Protein AF-A0A2V3HZ07-F1 (afdb_monomer)

Sequence (423 aa):
MMTPPMEEEQSGTHTLAEWKAWYAEQRSDEVEFVTAAEPAPEDETELERLWLVCDGKAPEDTRTHGGIVWLSKQKKTPIPGLSVLVAEKQQPLLLVVPGTELAPPEPRPKKQTKPEQKPKAKPKPAQLKPPFEWRCRQCDQEMFSDTTPSHCGRSMRQLAPVSKEGSKQFSEFIEQNEWTFMSPEDSTLLKQPGVEKSEQALSMATEAGESLEKILREVVKEVPPRFELYNEQTDRVRVSDLKTDDKFVRVFNNIGGWRGTEMVPVTDLPSGNVEIGHVFDAFLSQSLDGSVNGDWRPGERVGFHAEDLGITIGGTPDLIFGDIPVETKTVTFLPHEGNKNQRRIFQFKWHANYLPQIAMYLEGTDHEWMLLMLVSRRSGLFTMLPITGVKMKTLRKRWRKLLKDDELAGQVATYREALDSEE

Secondary structure (DSSP, 8-state):
-PPPP------SEEEHHHHHHHHHHHT-SS-EEEE--SSPPPTT-EEEEEEEGGG-SPPTTPPEE-S--EEETTTTEEPTTEEEEE-TTSPPEEEE-TT--PPPPP-------SS-------PPPPBP-SSEEEE-TTT--EEEESS--EETTEEPEEEEEPPHHHHHHHHHHHHH---EE--TTTSGGGGSTTB---HHHHHHHHHHHHHHHHHHHHS-----SEEEPPP---SS-BGGGSSSHHHHHHHHHHHHHHTTSPPPPP-B---THHHHHHHHHHHHHHHHTT-SSSSEEEPPPEEEEETTTTEEEEE--SEEETTEEEEEEEESS-TTTS-HHHHHHHHHHIIIIIHHHHHHHHTTSS-SEEEEEEEETTT-EEEEEEEE-TTHHHHHHHHHHHTTSHHHHHHHHHHHHHHHTT-

Foldseek 3Di:
DDDDPDQPDDFDKDFQLVVLVSCCVRPNVPKDKAAQEVVDGDRRAIKGWEAEPVNPDDDPPHHHDPDAQAPDPVVRHGQYQWMWIDDPPTDIIIIGRPPDDRDHHDPPDPPPDPPDPPVVPPPQFQFDDPQWWWAAPPPRDIDTHNFFDDDPNGTTFTKDFQDPVLQVLLVVLLVQAQQDEDQPVNAPCCPPPQFDDPPVQSVVQVVVRVLVSVLSNPDDSHFPRIFTDDALQDLAAELQQLLDPVSVLVCLVPNVVSHPDGGRDDTGDDDDPVSNFRRVLSVSQVSQVPDDDPQKDAWDKFWDQDPLLRGIYIDTAGIGGNNAGEHEDEAQDRLVRDDPVSVVVVSCCVRRPVLSSQLRRVNRDPDQWHWYWYAHSHHSYIGITTGGNVCPVVSSVVSNVSCVPVVSVVSSVSSNVVVVVVD

Structure (mmCIF, N/CA/C/O backbone):
data_AF-A0A2V3HZ07-F1
#
_entry.id   AF-A0A2V3HZ07-F1
#
loop_
_atom_site.group_PDB
_atom_site.id
_atom_site.type_symbol
_atom_site.label_atom_id
_atom_site.label_alt_id
_atom_site.label_comp_id
_atom_site.label_asym_id
_atom_site.label_entity_id
_atom_site.label_seq_id
_atom_site.pdbx_PDB_ins_code
_atom_site.Cartn_x
_atom_site.Cartn_y
_atom_site.Cartn_z
_atom_site.occupancy
_atom_site.B_iso_or_equiv
_atom_site.auth_seq_id
_atom_site.auth_comp_id
_atom_site.auth_asym_id
_atom_site.auth_atom_id
_atom_site.pdbx_PDB_model_num
ATOM 1 N N . MET A 1 1 ? -24.509 15.809 -31.300 1.00 35.22 1 MET A N 1
ATOM 2 C CA . MET A 1 1 ? -23.126 16.235 -31.013 1.00 35.22 1 MET A CA 1
ATOM 3 C C . MET A 1 1 ? -22.978 17.631 -31.581 1.00 35.22 1 MET A C 1
ATOM 5 O O . MET A 1 1 ? -22.991 17.767 -32.794 1.00 35.22 1 MET A O 1
ATOM 9 N N . MET A 1 2 ? -22.971 18.646 -30.721 1.00 25.69 2 MET A N 1
ATOM 10 C CA . MET A 1 2 ? -22.591 20.004 -31.104 1.00 25.69 2 MET A CA 1
ATOM 11 C C . MET A 1 2 ? -21.149 20.181 -30.650 1.00 25.69 2 MET A C 1
ATOM 13 O O . MET A 1 2 ? -20.849 20.024 -29.468 1.00 25.69 2 MET A O 1
ATOM 17 N N . THR A 1 3 ? -20.261 20.391 -31.610 1.00 25.83 3 THR A N 1
ATOM 18 C CA . THR A 1 3 ? -18.889 20.838 -31.385 1.00 25.83 3 THR A CA 1
ATOM 19 C C . THR A 1 3 ? -18.958 22.150 -30.592 1.00 25.83 3 THR A C 1
ATOM 21 O O . THR A 1 3 ? -19.724 23.024 -31.003 1.00 25.83 3 THR A O 1
ATOM 24 N N . PRO A 1 4 ? -18.243 22.310 -29.462 1.00 30.95 4 PRO A N 1
ATOM 25 C CA . PRO A 1 4 ? -18.130 23.626 -28.850 1.00 30.95 4 PRO A CA 1
ATOM 26 C C . PRO A 1 4 ? -17.433 24.566 -29.846 1.00 30.95 4 PRO A C 1
ATOM 28 O O . PRO A 1 4 ? -16.599 24.087 -30.626 1.00 30.95 4 PRO A O 1
ATOM 31 N N . PRO A 1 5 ? -17.793 25.861 -29.875 1.00 30.67 5 PRO A N 1
ATOM 32 C CA . PRO A 1 5 ? -17.121 26.817 -30.737 1.00 30.67 5 PRO A CA 1
ATOM 33 C C . PRO A 1 5 ? -15.629 26.801 -30.400 1.00 30.67 5 PRO A C 1
ATOM 35 O O . PRO A 1 5 ? -15.228 26.776 -29.238 1.00 30.67 5 PRO A O 1
ATOM 38 N N . MET A 1 6 ? -14.824 26.697 -31.449 1.00 37.50 6 MET A N 1
ATOM 39 C CA . MET A 1 6 ? -13.375 26.788 -31.391 1.00 37.50 6 MET A CA 1
ATOM 40 C C . MET A 1 6 ? -13.060 28.226 -30.959 1.00 37.50 6 MET A C 1
ATOM 42 O O . MET A 1 6 ? -13.424 29.142 -31.692 1.00 37.50 6 MET A O 1
ATOM 46 N N . GLU A 1 7 ? -12.504 28.417 -29.756 1.00 54.19 7 GLU A N 1
ATOM 47 C CA . GLU A 1 7 ? -12.103 29.739 -29.253 1.00 54.19 7 GLU A CA 1
ATOM 48 C C . GLU A 1 7 ? -11.246 30.428 -30.330 1.00 54.19 7 GLU A C 1
ATOM 50 O O . GLU A 1 7 ? -10.222 29.879 -30.746 1.00 54.19 7 GLU A O 1
ATOM 55 N N . GLU A 1 8 ? -11.650 31.607 -30.810 1.00 54.47 8 GLU A N 1
ATOM 56 C CA . GLU A 1 8 ? -10.718 32.469 -31.538 1.00 54.47 8 GLU A CA 1
ATOM 57 C C . GLU A 1 8 ? -9.706 32.978 -30.506 1.00 54.47 8 GLU A C 1
ATOM 59 O O . GLU A 1 8 ? -9.995 33.849 -29.680 1.00 54.47 8 GLU A O 1
ATOM 64 N N . GLU A 1 9 ? -8.535 32.336 -30.480 1.00 62.81 9 GLU A N 1
ATOM 65 C CA . GLU A 1 9 ? -7.457 32.635 -29.543 1.00 62.81 9 GLU A CA 1
ATOM 66 C C . GLU A 1 9 ? -6.911 34.043 -29.810 1.00 62.81 9 GLU A C 1
ATOM 68 O O . GLU A 1 9 ? -6.022 34.247 -30.636 1.00 62.81 9 GLU A O 1
ATOM 73 N N . GLN A 1 10 ? -7.443 35.036 -29.095 1.00 67.00 10 GLN A N 1
ATOM 74 C CA . GLN A 1 10 ? -6.911 36.391 -29.146 1.00 67.00 10 GLN A CA 1
ATOM 75 C C . GLN A 1 10 ? -5.540 36.417 -28.451 1.00 67.00 10 GLN A C 1
ATOM 77 O O . GLN A 1 10 ? -5.413 36.147 -27.251 1.00 67.00 10 GLN A O 1
ATOM 82 N N . SER A 1 11 ? -4.504 36.719 -29.234 1.00 67.12 11 SER A N 1
ATOM 83 C CA . SER A 1 11 ? -3.123 36.936 -28.796 1.00 67.12 11 SER A CA 1
ATOM 84 C C . SER A 1 11 ? -2.718 38.404 -28.965 1.00 67.12 11 SER A C 1
ATOM 86 O O . SER A 1 11 ? -3.339 39.145 -29.730 1.00 67.12 11 SER A O 1
ATOM 88 N N . GLY A 1 12 ? -1.644 38.817 -28.292 1.00 72.38 12 GLY A N 1
ATOM 89 C CA . GLY A 1 12 ? -1.091 40.170 -28.387 1.00 72.38 12 GLY A CA 1
ATOM 90 C C . GLY A 1 12 ? -1.540 41.106 -27.264 1.00 72.38 12 GLY A C 1
ATOM 91 O O . GLY A 1 12 ? -2.087 40.669 -26.248 1.00 72.38 12 GLY A O 1
ATOM 92 N N . THR A 1 13 ? -1.258 42.392 -27.452 1.00 82.50 13 THR A N 1
ATOM 93 C CA . THR A 1 13 ? -1.584 43.468 -26.514 1.00 82.50 13 THR A CA 1
ATOM 94 C C . THR A 1 13 ? -2.893 44.125 -26.937 1.00 82.50 13 THR A C 1
ATOM 96 O O . THR A 1 13 ? -3.002 44.572 -28.075 1.00 82.50 13 THR A O 1
ATOM 99 N N . HIS A 1 14 ? -3.865 44.177 -26.027 1.00 88.50 14 HIS A N 1
ATOM 100 C CA . HIS A 1 14 ? -5.177 44.807 -26.235 1.00 88.50 14 HIS A CA 1
ATOM 101 C C . HIS A 1 14 ? -5.553 45.621 -24.999 1.00 88.50 14 HIS A C 1
ATOM 103 O O . HIS A 1 14 ? -5.017 45.385 -23.913 1.00 88.50 14 HIS A O 1
ATOM 109 N N . THR A 1 15 ? -6.469 46.571 -25.140 1.00 91.88 15 THR A N 1
ATOM 110 C CA . THR A 1 15 ? -6.961 47.366 -24.010 1.00 91.88 15 THR A CA 1
ATOM 111 C C . THR A 1 15 ? -7.741 46.497 -23.016 1.00 91.88 15 THR A C 1
ATOM 113 O O . THR A 1 15 ? -8.295 45.446 -23.357 1.00 91.88 15 THR A O 1
ATOM 116 N N . LEU A 1 16 ? -7.810 46.911 -21.749 1.00 89.50 16 LEU A N 1
ATOM 117 C CA . LEU A 1 16 ? -8.607 46.207 -20.743 1.00 89.50 16 LEU A CA 1
ATOM 118 C C . LEU A 1 16 ? -10.097 46.137 -21.133 1.00 89.50 16 LEU A C 1
ATOM 120 O O . LEU A 1 16 ? -10.747 45.127 -20.850 1.00 89.50 16 LEU A O 1
ATOM 124 N N . ALA A 1 17 ? -10.631 47.168 -21.794 1.00 88.88 17 ALA A N 1
ATOM 125 C CA . ALA A 1 17 ? -11.986 47.170 -22.339 1.00 88.88 17 ALA A CA 1
ATOM 126 C C . ALA A 1 17 ? -12.190 46.050 -23.368 1.00 88.88 17 ALA A C 1
ATOM 128 O O . ALA A 1 17 ? -13.153 45.287 -23.264 1.00 88.88 17 ALA A O 1
ATOM 129 N N . GLU A 1 18 ? -11.259 45.907 -24.312 1.00 88.31 18 GLU A N 1
ATOM 130 C CA . GLU A 1 18 ? -11.291 44.848 -25.326 1.00 88.31 18 GLU A CA 1
ATOM 131 C C . GLU A 1 18 ? -11.186 43.462 -24.687 1.00 88.31 18 GLU A C 1
ATOM 133 O O . GLU A 1 18 ? -11.946 42.563 -25.042 1.00 88.31 18 GLU A O 1
ATOM 138 N N . TRP A 1 19 ? -10.337 43.289 -23.671 1.00 90.94 19 TRP A N 1
ATOM 139 C CA . TRP A 1 19 ? -10.242 42.019 -22.949 1.00 90.94 19 TRP A CA 1
ATOM 140 C C . TRP A 1 19 ? -11.503 41.664 -22.164 1.00 90.94 19 TRP A C 1
ATOM 142 O O . TRP A 1 19 ? -11.885 40.493 -22.115 1.00 90.94 19 TRP A O 1
ATOM 152 N N . LYS A 1 20 ? -12.160 42.647 -21.539 1.00 89.31 20 LYS A N 1
ATOM 153 C CA . LYS A 1 20 ? -13.450 42.439 -20.865 1.00 89.31 20 LYS A CA 1
ATOM 154 C C . LYS A 1 20 ? -14.531 42.045 -21.869 1.00 89.31 20 LYS A C 1
ATOM 156 O O . LYS A 1 20 ? -15.279 41.112 -21.588 1.00 89.31 20 LYS A O 1
ATOM 161 N N . ALA A 1 21 ? -14.582 42.714 -23.023 1.00 86.25 21 ALA A N 1
ATOM 162 C CA . ALA A 1 21 ? -15.525 42.403 -24.094 1.00 86.25 21 ALA A CA 1
ATOM 163 C C . ALA A 1 21 ? -15.297 40.991 -24.654 1.00 86.25 21 ALA A C 1
ATOM 165 O O . ALA A 1 21 ? -16.239 40.204 -24.720 1.00 86.25 21 ALA A O 1
ATOM 166 N N . TRP A 1 22 ? -14.044 40.629 -24.945 1.00 88.12 22 TRP A N 1
ATOM 167 C CA . TRP A 1 22 ? -13.690 39.283 -25.396 1.00 88.12 22 TRP A CA 1
ATOM 168 C C . TRP A 1 22 ? -14.026 38.218 -24.345 1.00 88.12 22 TRP A C 1
ATOM 170 O O . TRP A 1 22 ? -14.600 37.182 -24.669 1.00 88.12 22 TRP A O 1
ATOM 180 N N . TYR A 1 23 ? -13.722 38.460 -23.064 1.00 86.44 23 TYR A N 1
ATOM 181 C CA . TYR A 1 23 ? -14.043 37.508 -21.994 1.00 86.44 23 TYR A CA 1
ATOM 182 C C . TYR A 1 23 ? -15.557 37.317 -21.836 1.00 86.44 23 TYR A C 1
ATOM 184 O O . TYR A 1 23 ? -16.008 36.193 -21.602 1.00 86.44 23 TYR A O 1
ATOM 192 N N . ALA A 1 24 ? -16.334 38.393 -21.977 1.00 83.94 24 ALA A N 1
ATOM 193 C CA . ALA A 1 24 ? -17.790 38.328 -21.970 1.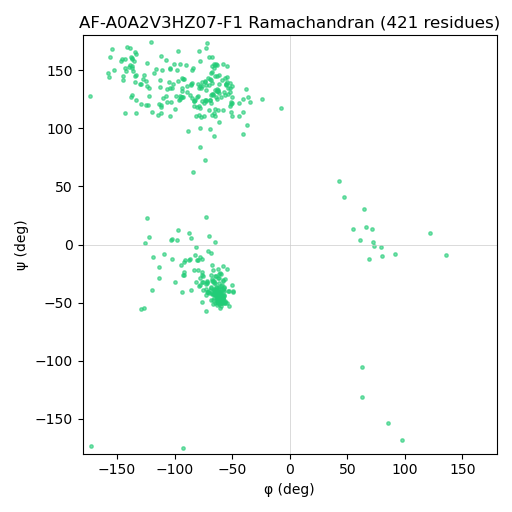00 83.94 24 ALA A CA 1
ATOM 194 C C . ALA A 1 24 ? -18.316 37.464 -23.124 1.00 83.94 24 ALA A C 1
ATOM 196 O O . ALA A 1 24 ? -19.029 36.493 -22.882 1.00 83.94 24 ALA A O 1
ATOM 197 N N . GLU A 1 25 ? -17.854 37.739 -24.348 1.00 81.62 25 GLU A N 1
ATOM 198 C CA . GLU A 1 25 ? -18.277 37.036 -25.562 1.00 81.62 25 GLU A CA 1
ATOM 199 C C . GLU A 1 25 ? -17.875 35.551 -25.577 1.00 81.62 25 GLU A C 1
ATOM 201 O O . GLU A 1 25 ? -18.664 34.697 -25.980 1.00 81.62 25 GLU A O 1
ATOM 206 N N . GLN A 1 26 ? -16.661 35.225 -25.120 1.00 79.94 26 GLN A N 1
ATOM 207 C CA . GLN A 1 26 ? -16.113 33.868 -25.224 1.00 79.94 26 GLN A CA 1
ATOM 208 C C . GLN A 1 26 ? -16.371 32.995 -23.991 1.00 79.94 26 GLN A C 1
ATOM 210 O O . GLN A 1 26 ? -16.371 31.768 -24.097 1.00 79.94 26 GLN A O 1
ATOM 215 N N . ARG A 1 27 ? -16.546 33.588 -22.800 1.00 81.25 27 ARG A N 1
ATOM 216 C CA . ARG A 1 27 ? -16.603 32.829 -21.537 1.00 81.25 27 ARG A CA 1
ATOM 217 C C . ARG A 1 27 ? -17.848 33.117 -20.714 1.00 81.25 27 ARG A C 1
ATOM 219 O O . ARG A 1 27 ? -18.511 32.165 -20.296 1.00 81.25 27 ARG A O 1
ATOM 226 N N . SER A 1 28 ? -18.119 34.380 -20.390 1.00 81.19 28 SER A N 1
ATOM 227 C CA . SER A 1 28 ? -19.237 34.752 -19.512 1.00 81.19 28 SER A CA 1
ATOM 228 C C . SER A 1 28 ? -19.439 36.261 -19.419 1.00 81.19 28 SER A C 1
ATOM 230 O O . SER A 1 28 ? -18.529 36.963 -18.978 1.00 81.19 28 SER A O 1
ATOM 232 N N . ASP A 1 29 ? -20.670 36.723 -19.653 1.00 78.38 29 ASP A N 1
ATOM 233 C CA . ASP A 1 29 ? -21.098 38.117 -19.448 1.00 78.38 29 ASP A CA 1
ATOM 234 C C . ASP A 1 29 ? -20.952 38.593 -17.984 1.00 78.38 29 ASP A C 1
ATOM 236 O O . ASP A 1 29 ? -20.796 39.783 -17.714 1.00 78.38 29 ASP A O 1
ATOM 240 N N . GLU A 1 30 ? -20.956 37.668 -17.016 1.00 82.00 30 GLU A N 1
ATOM 241 C CA . GLU A 1 30 ? -20.728 37.951 -15.590 1.00 82.00 30 GLU A CA 1
ATOM 242 C C . GLU A 1 30 ? -19.227 38.012 -15.243 1.00 82.00 30 GLU A C 1
ATOM 244 O O . GLU A 1 30 ? -18.709 37.192 -14.480 1.00 82.00 30 GLU A O 1
ATOM 249 N N . VAL A 1 31 ? -18.505 38.962 -15.843 1.00 84.12 31 VAL A N 1
ATOM 250 C CA . VAL A 1 31 ? -17.058 39.121 -15.644 1.00 84.12 31 VAL A CA 1
ATOM 251 C C . VAL A 1 31 ? -16.725 39.985 -14.423 1.00 84.12 31 VAL A C 1
ATOM 253 O O . VAL A 1 31 ? -17.183 41.116 -14.275 1.00 84.12 31 VAL A O 1
ATOM 256 N N . GLU A 1 32 ? -15.862 39.472 -13.550 1.00 90.19 32 GLU A N 1
ATOM 257 C CA . GLU A 1 32 ? -15.270 40.216 -12.439 1.00 90.19 32 GLU A CA 1
ATOM 258 C C . GLU A 1 32 ? -13.801 40.522 -12.750 1.00 90.19 32 GLU A C 1
ATOM 260 O O . GLU A 1 32 ? -12.996 39.616 -12.985 1.00 90.19 32 GLU A O 1
ATOM 265 N N . PHE A 1 33 ? -13.443 41.809 -12.734 1.00 89.75 33 PHE A N 1
ATOM 266 C CA . PHE A 1 33 ? -12.062 42.265 -12.878 1.00 89.75 33 PHE A CA 1
ATOM 267 C C . PHE A 1 33 ? -11.408 42.455 -11.515 1.00 89.75 33 PHE A C 1
ATOM 269 O O . PHE A 1 33 ? -11.918 43.173 -10.654 1.00 89.75 33 PHE A O 1
ATOM 276 N N . VAL A 1 34 ? -10.249 41.831 -11.336 1.00 90.88 34 VAL A N 1
ATOM 277 C CA . VAL A 1 34 ? -9.510 41.836 -10.082 1.00 90.88 34 VAL A CA 1
ATOM 278 C C . VAL A 1 34 ? -8.043 42.126 -10.367 1.00 90.88 34 VAL A C 1
ATOM 280 O O . VAL A 1 34 ? -7.407 41.395 -11.118 1.00 90.88 34 VAL A O 1
ATOM 283 N N . THR A 1 35 ? -7.470 43.157 -9.749 1.00 87.88 35 THR A N 1
ATOM 284 C CA . THR A 1 35 ? -6.076 43.545 -10.001 1.00 87.88 35 THR A CA 1
ATOM 285 C C . THR A 1 35 ? -5.322 43.876 -8.720 1.00 87.88 35 THR A C 1
ATOM 287 O O . THR A 1 35 ? -5.905 44.316 -7.730 1.00 87.88 35 THR A O 1
ATOM 290 N N . ALA A 1 36 ? -4.016 43.620 -8.746 1.00 83.12 36 ALA A N 1
ATOM 291 C CA . ALA A 1 36 ? -3.043 44.100 -7.770 1.00 83.12 36 ALA A CA 1
ATOM 292 C C . ALA A 1 36 ? -1.905 44.874 -8.468 1.00 83.12 36 ALA A C 1
ATOM 294 O O . ALA A 1 36 ? -0.790 44.951 -7.952 1.00 83.12 36 ALA A O 1
ATOM 295 N N . ALA A 1 37 ? -2.157 45.392 -9.674 1.00 79.19 37 ALA A N 1
ATOM 296 C CA . ALA A 1 37 ? -1.279 46.352 -10.331 1.00 79.19 37 ALA A CA 1
ATOM 297 C C . ALA A 1 37 ? -1.522 47.760 -9.762 1.00 79.19 37 ALA A C 1
ATOM 299 O O . ALA A 1 37 ? -2.666 48.147 -9.519 1.00 79.19 37 ALA A O 1
ATOM 300 N N . GLU A 1 38 ? -0.438 48.502 -9.529 1.00 78.19 38 GLU A N 1
ATOM 301 C CA . GLU A 1 38 ? -0.470 49.889 -9.065 1.00 78.19 38 GLU A CA 1
ATOM 302 C C . GLU A 1 38 ? 0.333 50.778 -10.037 1.00 78.19 38 GLU A C 1
ATOM 304 O O . GLU A 1 38 ? 1.532 50.542 -10.207 1.00 78.19 38 GLU A O 1
ATOM 309 N N . PRO A 1 39 ? -0.290 51.791 -10.673 1.00 81.12 39 PRO A N 1
ATOM 310 C CA . PRO A 1 39 ? -1.720 52.104 -10.611 1.00 81.12 39 PRO A CA 1
ATOM 311 C C . PRO A 1 39 ? -2.589 50.991 -11.223 1.00 81.12 39 PRO A C 1
ATOM 313 O O . PRO A 1 39 ? -2.129 50.216 -12.062 1.00 81.12 39 PRO A O 1
ATOM 316 N N . ALA A 1 40 ? -3.845 50.901 -10.775 1.00 86.44 40 ALA A N 1
ATOM 317 C CA . ALA A 1 40 ? -4.800 49.952 -11.338 1.00 86.44 40 ALA A CA 1
ATOM 318 C C . ALA A 1 40 ? -5.038 50.285 -12.825 1.00 86.44 40 ALA A C 1
ATOM 320 O O . ALA A 1 40 ? -5.272 51.456 -13.127 1.00 86.44 40 ALA A O 1
ATOM 321 N N . PRO A 1 41 ? -4.997 49.299 -13.741 1.00 88.44 41 PRO A N 1
ATOM 322 C CA . PRO A 1 41 ? -5.242 49.534 -15.156 1.00 88.44 41 PRO A CA 1
ATOM 323 C C . PRO A 1 41 ? -6.642 50.103 -15.377 1.00 88.44 41 PRO A C 1
ATOM 325 O O . PRO A 1 41 ? -7.635 49.530 -14.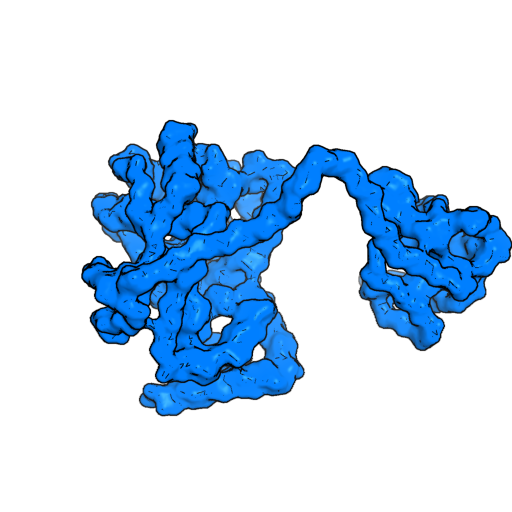922 1.00 88.44 41 PRO A O 1
ATOM 328 N N . GLU A 1 42 ? -6.706 51.225 -16.080 1.00 90.19 42 GLU A N 1
ATOM 329 C CA . GLU A 1 42 ? -7.949 51.773 -16.615 1.00 90.19 42 GLU A CA 1
ATOM 330 C C . GLU A 1 42 ? -8.349 51.017 -17.887 1.00 90.19 42 GLU A C 1
ATOM 332 O O . GLU A 1 42 ? -7.543 50.285 -18.462 1.00 90.19 42 GLU A O 1
ATOM 337 N N . ASP A 1 43 ? -9.587 51.195 -18.340 1.00 89.06 43 ASP A N 1
ATOM 338 C CA . ASP A 1 43 ? -10.145 50.452 -19.474 1.00 89.06 43 ASP A CA 1
ATOM 339 C C . ASP A 1 43 ? -9.339 50.619 -20.777 1.00 89.06 43 ASP A C 1
ATOM 341 O O . ASP A 1 43 ? -9.207 49.658 -21.528 1.00 89.06 43 ASP A O 1
ATOM 345 N N . GLU A 1 44 ? -8.699 51.772 -20.978 1.00 90.38 44 GLU A N 1
ATOM 346 C CA . GLU A 1 44 ? -7.821 52.062 -22.126 1.00 90.38 44 GLU A CA 1
ATOM 347 C C . GLU A 1 44 ? -6.392 51.505 -21.968 1.00 90.38 44 GLU A C 1
ATOM 349 O O . GLU A 1 44 ? -5.548 51.663 -22.848 1.00 90.38 44 GLU A O 1
ATOM 354 N N . THR A 1 45 ? -6.074 50.881 -20.829 1.00 89.88 45 THR A N 1
ATOM 355 C CA . THR A 1 45 ? -4.725 50.365 -20.565 1.00 89.88 45 THR A CA 1
ATOM 356 C C . THR A 1 45 ? -4.473 49.117 -21.391 1.00 89.88 45 THR A C 1
ATOM 358 O O . THR A 1 45 ? -5.191 48.126 -21.269 1.00 89.88 45 THR A O 1
ATOM 361 N N . GLU A 1 46 ? -3.403 49.150 -22.174 1.00 90.81 46 GLU A N 1
ATOM 362 C CA . GLU A 1 46 ? -2.906 48.015 -22.938 1.00 90.81 46 GLU A CA 1
ATOM 363 C C . GLU A 1 46 ? -2.325 46.919 -22.027 1.00 90.81 46 GLU A C 1
ATOM 365 O O . GLU A 1 46 ? -1.426 47.152 -21.212 1.00 90.81 46 GLU A O 1
ATOM 370 N N . LEU A 1 47 ? -2.845 45.701 -22.175 1.00 90.44 47 LEU A N 1
ATOM 371 C CA . LEU A 1 47 ? -2.478 44.517 -21.407 1.00 90.44 47 LEU A CA 1
ATOM 372 C C . LEU A 1 47 ? -2.172 43.346 -22.347 1.00 90.44 47 LEU A C 1
ATOM 374 O O . LEU A 1 47 ? -2.901 43.093 -23.308 1.00 90.44 47 LEU A O 1
ATOM 378 N N . GLU A 1 48 ? -1.120 42.593 -22.035 1.00 89.62 48 GLU A N 1
ATOM 379 C CA . GLU A 1 48 ? -0.822 41.307 -22.667 1.00 89.62 48 GLU A CA 1
ATOM 380 C C . GLU A 1 48 ? -1.449 40.159 -21.864 1.00 89.62 48 GLU A C 1
ATOM 382 O O . GLU A 1 48 ? -1.464 40.164 -20.625 1.00 89.62 48 GLU A O 1
ATOM 387 N N . ARG A 1 49 ? -1.951 39.143 -22.572 1.00 89.31 49 ARG A N 1
ATOM 388 C CA . ARG A 1 49 ? -2.420 37.897 -21.958 1.00 89.31 49 ARG A CA 1
ATOM 389 C C . ARG A 1 49 ? -1.239 37.011 -21.571 1.00 89.31 49 ARG A C 1
ATOM 391 O O . ARG A 1 49 ? -0.358 36.743 -22.384 1.00 89.31 49 ARG A O 1
ATOM 398 N N . LEU A 1 50 ? -1.285 36.460 -20.359 1.00 86.31 50 LEU A N 1
ATOM 399 C CA . LEU A 1 50 ? -0.382 35.397 -19.925 1.00 86.31 50 LEU A CA 1
ATOM 400 C C . LEU A 1 50 ? -1.003 34.024 -20.175 1.00 86.31 50 LEU 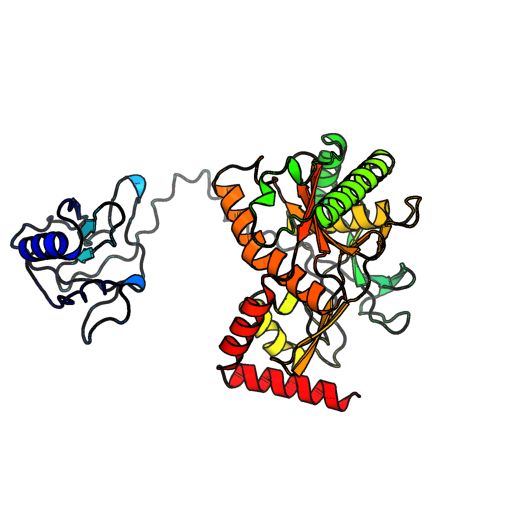A C 1
ATOM 402 O O . LEU A 1 50 ? -2.109 33.744 -19.708 1.00 86.31 50 LEU A O 1
ATOM 406 N N . TRP A 1 51 ? -0.270 33.151 -20.866 1.00 79.44 51 TRP A N 1
ATOM 407 C CA . TRP A 1 51 ? -0.724 31.793 -21.155 1.00 79.44 51 TRP A CA 1
ATOM 408 C C . TRP A 1 51 ? -0.513 30.875 -19.953 1.00 79.44 51 TRP A C 1
ATOM 410 O O . TRP A 1 51 ? 0.597 30.769 -19.415 1.00 79.44 51 TRP A O 1
ATOM 420 N N . LEU A 1 52 ? -1.570 30.190 -19.524 1.00 71.25 52 LEU A N 1
ATOM 421 C CA . LEU A 1 52 ? -1.478 29.185 -18.471 1.00 71.25 52 LEU A CA 1
ATOM 422 C C . LEU A 1 52 ? -1.200 27.798 -19.052 1.00 71.25 52 LEU A C 1
ATOM 424 O O . LEU A 1 52 ? -1.613 27.464 -20.154 1.00 71.25 52 LEU A O 1
ATOM 428 N N . VAL A 1 53 ? -0.591 26.922 -18.249 1.00 64.88 53 VAL A N 1
ATOM 429 C CA . VAL A 1 53 ? -0.412 25.500 -18.613 1.00 64.88 53 VAL A CA 1
ATOM 430 C C . VAL A 1 53 ? -1.761 24.798 -18.859 1.00 64.88 53 VAL A C 1
ATOM 432 O O . VAL A 1 53 ? -1.824 23.808 -19.585 1.00 64.88 53 VAL A O 1
ATOM 435 N N . CYS A 1 54 ? -2.850 25.297 -18.262 1.00 61.28 54 CYS A N 1
ATOM 436 C CA . CYS A 1 54 ? -4.202 24.788 -18.500 1.00 61.28 54 CYS A CA 1
ATOM 437 C C . CYS A 1 54 ? -4.859 25.301 -19.789 1.00 61.28 54 CYS A C 1
ATOM 439 O O . CYS A 1 54 ? -5.847 24.698 -20.200 1.00 61.28 54 CYS A O 1
ATOM 441 N N . ASP A 1 55 ? -4.301 26.335 -20.424 1.00 63.81 55 ASP A N 1
ATOM 442 C CA . ASP A 1 55 ? -4.818 26.945 -21.657 1.00 63.81 55 ASP A CA 1
ATOM 443 C C . ASP A 1 55 ? -4.310 26.210 -22.917 1.00 63.81 55 ASP A C 1
ATOM 445 O O . ASP A 1 55 ? -4.529 26.652 -24.037 1.00 63.81 55 ASP A O 1
ATOM 449 N N . GLY A 1 56 ? -3.597 25.087 -22.768 1.00 65.62 56 GLY A N 1
ATOM 450 C CA . GLY A 1 56 ? -3.057 24.320 -23.894 1.00 65.62 56 GLY A CA 1
ATOM 451 C C . GLY A 1 56 ? -1.696 24.823 -24.385 1.00 65.62 56 GLY A C 1
ATOM 452 O O . GLY A 1 56 ? -0.896 25.350 -23.611 1.00 65.62 56 GLY A O 1
ATOM 453 N N . LYS A 1 57 ? -1.384 24.580 -25.665 1.00 71.75 57 LYS A N 1
ATOM 454 C CA . LYS A 1 57 ? -0.102 24.978 -26.265 1.00 71.75 57 LYS A CA 1
ATOM 455 C C . LYS A 1 57 ? -0.150 26.476 -26.576 1.00 71.75 57 LYS A C 1
ATOM 457 O O . LYS A 1 57 ? -0.957 26.888 -27.393 1.00 71.75 57 LYS A O 1
ATOM 462 N N . ALA A 1 58 ? 0.727 27.247 -25.943 1.00 70.62 58 ALA A N 1
ATOM 463 C CA . ALA A 1 58 ? 0.823 28.687 -26.152 1.00 70.62 58 ALA A CA 1
ATOM 464 C C . ALA A 1 58 ? 1.178 29.027 -27.621 1.00 70.62 58 ALA A C 1
ATOM 466 O O . ALA A 1 58 ? 2.041 28.341 -28.189 1.00 70.62 58 ALA A O 1
ATOM 467 N N . PRO A 1 59 ? 0.552 30.054 -28.233 1.00 74.56 59 PRO A N 1
ATOM 468 C CA . PRO A 1 59 ? 0.968 30.587 -29.531 1.00 74.56 59 PRO A CA 1
ATOM 469 C C . PRO A 1 59 ? 2.427 31.075 -29.519 1.00 74.56 59 PRO A C 1
ATOM 471 O O . PRO A 1 59 ? 2.958 31.425 -28.459 1.00 74.56 59 PRO A O 1
ATOM 474 N N . GLU A 1 60 ? 3.079 31.100 -30.687 1.00 60.59 60 GLU A N 1
ATOM 475 C CA . GLU A 1 60 ? 4.448 31.626 -30.822 1.00 60.59 60 GLU A CA 1
ATOM 476 C C . GLU A 1 60 ? 4.517 33.074 -30.295 1.00 60.59 60 GLU A C 1
ATOM 478 O O . GLU A 1 60 ? 3.585 33.854 -30.478 1.00 60.59 60 GLU A O 1
ATOM 483 N N . ASP A 1 61 ? 5.587 33.396 -29.563 1.00 64.94 61 ASP A N 1
ATOM 484 C CA . ASP A 1 61 ? 5.846 34.703 -28.934 1.00 64.94 61 ASP A CA 1
ATOM 485 C C . ASP A 1 61 ? 4.901 35.142 -27.792 1.00 64.94 61 ASP A C 1
ATOM 487 O O . ASP A 1 61 ? 4.936 36.297 -27.363 1.00 64.94 61 ASP A O 1
ATOM 491 N N . THR A 1 62 ? 4.109 34.229 -27.212 1.00 69.19 62 THR A N 1
ATOM 492 C CA . THR A 1 62 ? 3.286 34.529 -26.021 1.00 69.19 62 THR A CA 1
ATOM 493 C C . THR A 1 62 ? 3.976 34.194 -24.696 1.00 69.19 62 THR A C 1
ATOM 495 O O . THR A 1 62 ? 4.675 33.188 -24.539 1.00 69.19 62 THR A O 1
ATOM 498 N N . ARG A 1 63 ? 3.763 35.045 -23.687 1.00 76.38 63 ARG A N 1
ATOM 499 C CA . ARG A 1 63 ? 4.378 34.899 -22.364 1.00 76.38 63 ARG A CA 1
ATOM 500 C C . ARG A 1 63 ? 3.596 33.907 -21.499 1.00 76.38 63 ARG A C 1
ATOM 502 O O . ARG A 1 63 ? 2.409 34.087 -21.244 1.00 76.38 63 ARG A O 1
ATOM 509 N N . THR A 1 64 ? 4.265 32.870 -20.997 1.00 75.00 64 THR A N 1
ATOM 510 C CA . THR A 1 64 ? 3.639 31.843 -20.142 1.00 75.00 64 THR A CA 1
ATOM 511 C C . THR A 1 64 ? 3.779 32.155 -18.649 1.00 75.00 64 THR A C 1
ATOM 513 O O . THR A 1 64 ? 4.853 32.571 -18.213 1.00 75.00 64 THR A O 1
ATOM 516 N N . HIS A 1 65 ? 2.759 31.851 -17.838 1.00 75.31 65 HIS A N 1
ATOM 517 C CA . HIS A 1 65 ? 2.820 31.944 -16.370 1.00 75.31 65 HIS A CA 1
ATOM 518 C C . HIS A 1 65 ? 2.578 30.589 -15.692 1.00 75.31 65 HIS A C 1
ATOM 520 O O . HIS A 1 65 ? 1.482 30.035 -15.738 1.00 75.31 65 HIS A O 1
ATOM 526 N N . GLY A 1 66 ? 3.604 30.061 -15.016 1.00 62.44 66 GLY A N 1
ATOM 527 C CA . GLY A 1 66 ? 3.536 28.810 -14.239 1.00 62.44 66 GLY A CA 1
ATOM 528 C C . GLY A 1 66 ? 3.439 29.005 -12.718 1.00 62.44 66 GLY A C 1
ATOM 529 O O . GLY A 1 66 ? 3.508 28.032 -11.967 1.00 62.44 66 GLY A O 1
ATOM 530 N N . GLY A 1 67 ? 3.346 30.255 -12.252 1.00 65.81 67 GLY A N 1
ATOM 531 C CA . GLY A 1 67 ? 3.443 30.626 -10.839 1.00 65.81 67 GLY A CA 1
ATOM 532 C C . GLY A 1 67 ? 2.110 30.696 -10.086 1.00 65.81 67 GLY A C 1
ATOM 533 O O . GLY A 1 67 ? 1.031 30.394 -10.594 1.00 65.81 67 GLY A O 1
ATOM 534 N N . ILE A 1 68 ? 2.177 31.126 -8.824 1.00 72.06 68 ILE A N 1
ATOM 535 C CA . ILE A 1 68 ? 0.986 31.398 -8.008 1.00 72.06 68 ILE A CA 1
ATOM 536 C C . ILE A 1 68 ? 0.267 32.629 -8.579 1.00 72.06 68 ILE A C 1
ATOM 538 O O . ILE A 1 68 ? 0.882 33.672 -8.749 1.00 72.06 68 ILE A O 1
ATOM 542 N N . VAL A 1 69 ? -1.038 32.520 -8.837 1.00 78.12 69 VAL A N 1
ATOM 543 C CA . VAL A 1 69 ? -1.883 33.644 -9.296 1.00 78.12 69 VAL A CA 1
ATOM 544 C C . VAL A 1 69 ? -2.419 34.466 -8.124 1.00 78.12 69 VAL A C 1
ATOM 546 O O . VAL A 1 69 ? -2.470 35.686 -8.193 1.00 78.12 69 VAL A O 1
ATOM 549 N N . TRP A 1 70 ? -2.799 33.800 -7.029 1.00 81.38 70 TRP A N 1
ATOM 550 C CA . TRP A 1 70 ? -3.506 34.413 -5.902 1.00 81.38 70 TRP A CA 1
ATOM 551 C C . TRP A 1 70 ? -2.643 34.431 -4.639 1.00 81.38 70 TRP A C 1
ATOM 553 O O . TRP A 1 70 ? -2.319 33.365 -4.106 1.00 81.38 70 TRP A O 1
ATOM 563 N N . LEU A 1 71 ? -2.371 35.615 -4.084 1.00 73.31 71 LEU A N 1
ATOM 564 C CA . LEU A 1 71 ? -1.860 35.758 -2.714 1.00 73.31 71 LEU A CA 1
ATOM 565 C C . LEU A 1 71 ? -2.885 35.246 -1.691 1.00 73.31 71 LEU A C 1
ATOM 567 O O . LEU A 1 71 ? -2.530 34.602 -0.700 1.00 73.31 71 LEU A O 1
ATOM 571 N N . SER A 1 72 ? -4.173 35.474 -1.963 1.00 72.12 72 SER A N 1
ATOM 572 C CA . SER A 1 72 ? -5.290 34.946 -1.181 1.00 72.12 72 SER A CA 1
ATOM 573 C C . SER A 1 72 ? -6.457 34.565 -2.086 1.00 72.12 72 SER A C 1
ATOM 575 O O . SER A 1 72 ? -7.124 35.430 -2.647 1.00 72.12 72 SER A O 1
ATOM 577 N N . LYS A 1 73 ? -6.761 33.262 -2.180 1.00 68.81 73 LYS A N 1
ATOM 578 C CA . LYS A 1 73 ? -7.926 32.767 -2.940 1.00 68.81 73 LYS A CA 1
ATOM 579 C C . LYS A 1 73 ? -9.264 33.173 -2.314 1.00 68.81 73 LYS A C 1
ATOM 581 O O . LYS A 1 73 ? -10.233 33.353 -3.033 1.00 68.81 73 LYS A O 1
ATOM 586 N N . GLN A 1 74 ? -9.320 33.311 -0.986 1.00 72.38 74 GLN A N 1
ATOM 587 C CA . GLN A 1 74 ? -10.548 33.696 -0.276 1.00 72.38 74 GLN A CA 1
ATOM 588 C C . GLN A 1 74 ? -10.901 35.170 -0.482 1.00 72.38 74 GLN A C 1
ATOM 590 O O . GLN A 1 74 ? -12.075 35.507 -0.527 1.00 72.38 74 GLN A O 1
ATOM 595 N N . LYS A 1 75 ? -9.887 36.035 -0.602 1.00 72.44 75 LYS A N 1
ATOM 596 C CA . LYS A 1 75 ? -10.069 37.478 -0.809 1.00 72.44 75 LYS A CA 1
ATOM 597 C C . LYS A 1 75 ? -9.950 37.895 -2.278 1.00 72.44 75 LYS A C 1
ATOM 599 O O . LYS A 1 75 ? -9.948 39.087 -2.539 1.00 72.44 75 LYS A O 1
ATOM 604 N N . LYS A 1 76 ? -9.786 36.926 -3.194 1.00 79.56 76 LYS A N 1
ATOM 605 C CA . LYS A 1 76 ? -9.460 37.147 -4.611 1.00 79.56 76 LYS A CA 1
ATOM 606 C C . LYS A 1 76 ? -8.379 38.224 -4.766 1.00 79.56 76 LYS A C 1
ATOM 608 O O . LYS A 1 76 ? -8.579 39.224 -5.419 1.00 79.56 76 LYS A O 1
ATOM 613 N N . THR A 1 77 ? -7.235 38.063 -4.108 1.00 81.94 77 THR A N 1
ATOM 614 C CA . THR A 1 77 ? -6.131 39.032 -4.234 1.00 81.94 77 THR A CA 1
ATOM 615 C C . THR A 1 77 ? -5.050 38.433 -5.129 1.00 81.94 77 THR A C 1
ATOM 617 O O . THR A 1 77 ? -4.442 37.439 -4.700 1.00 81.94 77 THR A O 1
ATOM 620 N N . PRO A 1 78 ? -4.840 38.946 -6.356 1.00 84.62 78 PRO A N 1
ATOM 621 C CA . PRO A 1 78 ? -3.791 38.456 -7.240 1.00 84.62 78 PRO A CA 1
ATOM 622 C C . PRO A 1 78 ? -2.400 38.893 -6.750 1.00 84.62 78 PRO A C 1
ATOM 624 O O . PRO A 1 78 ? -2.282 39.660 -5.792 1.00 84.62 78 PRO A O 1
ATOM 627 N N . ILE A 1 79 ? -1.339 38.337 -7.338 1.00 82.56 79 ILE A N 1
ATOM 628 C CA . ILE A 1 79 ? 0.036 38.795 -7.075 1.00 82.56 79 ILE A CA 1
ATOM 629 C C . ILE A 1 79 ? 0.256 40.217 -7.625 1.00 82.56 79 ILE A C 1
ATOM 631 O O . ILE A 1 79 ? -0.424 40.590 -8.582 1.00 82.56 79 ILE A O 1
ATOM 635 N N . PRO A 1 80 ? 1.187 41.009 -7.056 1.00 82.50 80 PRO A N 1
ATOM 636 C CA . PRO A 1 80 ? 1.429 42.375 -7.509 1.00 82.50 80 PRO A CA 1
ATOM 637 C C . PRO A 1 80 ? 1.746 42.438 -9.004 1.00 82.50 80 PRO A C 1
ATOM 639 O O . PRO A 1 80 ? 2.469 41.588 -9.528 1.00 82.50 80 PRO A O 1
ATOM 642 N N . GLY A 1 81 ? 1.181 43.432 -9.686 1.00 82.12 81 GLY A N 1
ATOM 643 C CA . GLY A 1 81 ? 1.322 43.609 -11.134 1.00 82.12 81 GLY A CA 1
ATOM 644 C C . GLY A 1 81 ? 0.404 42.725 -11.987 1.00 82.12 81 GLY A C 1
ATOM 645 O O . GLY A 1 81 ? 0.291 42.970 -13.184 1.00 82.12 81 GLY A O 1
ATOM 646 N N . LEU A 1 82 ? -0.287 41.737 -11.405 1.00 88.44 82 LEU A N 1
ATOM 647 C CA . LEU A 1 82 ? -1.203 40.865 -12.140 1.00 88.44 82 LEU A CA 1
ATOM 648 C C . LEU A 1 82 ? -2.644 41.380 -12.085 1.00 88.44 82 LEU A C 1
ATOM 650 O O . LEU A 1 82 ? -3.178 41.695 -11.017 1.00 88.44 82 LEU A O 1
ATOM 654 N N . SER A 1 83 ? -3.288 41.374 -13.247 1.00 91.50 83 SER A N 1
ATOM 655 C CA . SER A 1 83 ? -4.716 41.619 -13.417 1.00 91.50 83 SER A CA 1
ATOM 656 C C . SER A 1 83 ? -5.411 40.340 -13.885 1.00 91.50 83 SER A C 1
ATOM 658 O O . SER A 1 83 ? -4.847 39.557 -14.645 1.00 91.50 83 SER A O 1
ATOM 660 N N . VAL A 1 84 ? -6.618 40.075 -13.393 1.00 91.81 84 VAL A N 1
ATOM 661 C CA . VAL A 1 84 ? -7.326 38.812 -13.619 1.00 91.81 84 VAL A CA 1
ATOM 662 C C . VAL A 1 84 ? -8.797 39.075 -13.917 1.00 91.81 84 VAL A C 1
ATOM 664 O O . VAL A 1 84 ? -9.481 39.708 -13.115 1.00 91.81 84 VAL A O 1
ATOM 667 N N . LEU A 1 85 ? -9.290 38.535 -15.032 1.00 89.88 85 LEU A N 1
ATOM 668 C CA . LEU A 1 85 ? -10.725 38.421 -15.306 1.00 89.88 85 LEU A CA 1
ATOM 669 C C . LEU A 1 85 ? -11.207 37.038 -14.864 1.00 89.88 85 LEU A C 1
ATOM 671 O O . LEU A 1 85 ? -10.620 36.019 -15.244 1.00 89.88 85 LEU A O 1
ATOM 675 N N . VAL A 1 86 ? -12.247 36.995 -14.034 1.00 89.56 86 VAL A N 1
ATOM 676 C CA . VAL A 1 86 ? -12.823 35.751 -13.508 1.00 89.56 86 VAL A CA 1
ATOM 677 C C . VAL A 1 86 ? -14.342 35.751 -13.611 1.00 89.56 86 VAL A C 1
ATOM 679 O O . VAL A 1 86 ? -14.980 36.774 -13.402 1.00 89.56 86 VAL A O 1
ATOM 682 N N . ALA A 1 87 ? -14.918 34.577 -13.851 1.00 86.56 87 ALA A N 1
ATOM 683 C CA . ALA A 1 87 ? -16.347 34.311 -13.716 1.00 86.56 87 ALA A CA 1
ATOM 684 C C . ALA A 1 87 ? -16.564 32.945 -13.046 1.00 86.56 87 ALA A C 1
ATOM 686 O O . ALA A 1 87 ? -15.650 32.111 -12.978 1.00 86.56 87 ALA A O 1
ATOM 687 N N . GLU A 1 88 ? -17.758 32.698 -12.499 1.00 79.25 88 GLU A N 1
ATOM 688 C CA . GLU A 1 88 ? -18.041 31.435 -11.814 1.00 79.25 88 GLU A CA 1
ATOM 689 C C . GLU A 1 88 ? -17.909 30.247 -12.783 1.00 79.25 88 GLU A C 1
ATOM 691 O O . GLU A 1 88 ? -18.473 30.246 -13.871 1.00 79.25 88 GLU A O 1
ATOM 696 N N . LYS A 1 89 ? -17.157 29.211 -12.383 1.00 77.75 89 LYS A N 1
ATOM 697 C CA . LYS A 1 89 ? -16.903 27.980 -13.166 1.00 77.75 89 LYS A CA 1
ATOM 698 C C . LYS A 1 89 ? -16.182 28.182 -14.511 1.00 77.75 89 LYS A C 1
ATOM 700 O O . LYS A 1 89 ? -15.945 27.182 -15.184 1.00 77.75 89 LYS A O 1
ATOM 705 N N . GLN A 1 90 ? -15.761 29.400 -14.852 1.00 81.56 90 GLN A N 1
ATOM 706 C CA . GLN A 1 90 ? -14.947 29.683 -16.034 1.00 81.56 90 GLN A CA 1
ATOM 707 C C . GLN A 1 90 ? -13.456 29.739 -15.703 1.00 81.56 90 GLN A C 1
ATOM 709 O O . GLN A 1 90 ? -13.050 29.991 -14.563 1.00 81.56 90 GLN A O 1
ATOM 714 N N . GLN A 1 91 ? -12.617 29.487 -16.709 1.00 79.25 91 GLN A N 1
ATOM 715 C CA . GLN A 1 91 ? -11.177 29.654 -16.547 1.00 79.25 91 GLN A CA 1
ATOM 716 C C . GLN A 1 91 ? -10.826 31.150 -16.428 1.00 79.25 91 GLN A C 1
ATOM 718 O O . GLN A 1 91 ? -11.386 31.978 -17.158 1.00 79.25 91 GLN A O 1
ATOM 723 N N . PRO A 1 92 ? -9.918 31.529 -15.511 1.00 86.38 92 PRO A N 1
ATOM 724 C CA . PRO A 1 92 ? -9.488 32.915 -15.377 1.00 86.38 92 PRO A CA 1
ATOM 725 C C . PRO A 1 92 ? -8.680 33.354 -16.607 1.00 86.38 92 PRO A C 1
ATOM 727 O O . PRO A 1 92 ? -7.980 32.540 -17.206 1.00 86.38 92 PRO A O 1
ATOM 730 N N . LEU A 1 93 ? -8.753 34.634 -16.972 1.00 87.94 93 LEU A N 1
ATOM 731 C CA . LEU A 1 93 ? -7.837 35.244 -17.939 1.00 87.94 93 LEU A CA 1
ATOM 732 C C . LEU A 1 93 ? -6.816 36.083 -17.179 1.00 87.94 93 LEU A C 1
ATOM 734 O O . LEU A 1 93 ? -7.194 36.959 -16.401 1.00 87.94 93 LEU A O 1
ATOM 738 N N . LEU A 1 94 ? -5.535 35.777 -17.366 1.00 90.81 94 LEU A N 1
ATOM 739 C CA . LEU A 1 94 ? -4.438 36.491 -16.723 1.00 90.81 94 LEU A CA 1
ATOM 740 C C . LEU A 1 94 ? -3.912 37.571 -17.658 1.00 90.81 94 LEU A C 1
ATOM 742 O O . LEU A 1 94 ? -3.524 37.266 -18.782 1.00 90.81 94 LEU A O 1
ATOM 746 N N . LEU A 1 95 ? -3.872 38.803 -17.171 1.00 91.19 95 LEU A N 1
ATOM 747 C CA . LEU A 1 95 ? -3.470 39.983 -17.920 1.00 91.19 95 LEU A CA 1
ATOM 748 C C . LEU A 1 95 ? -2.375 40.731 -17.162 1.00 91.19 95 LEU A C 1
ATOM 750 O O . LEU A 1 95 ? -2.411 40.842 -15.932 1.00 91.19 95 LEU A O 1
ATOM 754 N N . VAL A 1 96 ? -1.408 41.271 -17.891 1.00 90.94 96 VAL A N 1
ATOM 755 C CA . VAL A 1 96 ? -0.320 42.065 -17.320 1.00 90.94 96 VAL A CA 1
ATOM 756 C C . VAL A 1 96 ? 0.019 43.228 -18.251 1.00 90.94 96 VAL A C 1
ATOM 758 O O . VAL A 1 96 ? -0.144 43.114 -19.459 1.00 90.94 96 VAL A O 1
ATOM 761 N N . VAL A 1 97 ? 0.476 44.359 -17.710 1.00 88.44 97 VAL A N 1
ATOM 762 C CA . VAL A 1 97 ? 1.008 45.445 -18.549 1.00 88.44 97 VAL A CA 1
ATOM 763 C C . VAL A 1 97 ? 2.305 44.949 -19.210 1.00 88.44 97 VAL A C 1
ATOM 765 O O . VAL A 1 97 ? 3.170 44.432 -18.485 1.00 88.44 97 VAL A O 1
ATOM 768 N N . PRO A 1 98 ? 2.472 45.080 -20.541 1.00 86.06 98 PRO A N 1
ATOM 769 C CA . PRO A 1 98 ? 3.667 44.616 -21.240 1.00 86.06 98 PRO A CA 1
ATOM 770 C C . PRO A 1 98 ? 4.962 45.103 -20.580 1.00 86.06 98 PRO A C 1
ATOM 772 O O . PRO A 1 98 ? 5.077 46.254 -20.161 1.00 86.06 98 PRO A O 1
ATOM 775 N N . GLY A 1 99 ? 5.943 44.209 -20.449 1.00 75.69 99 GLY A N 1
ATOM 776 C CA . GLY A 1 99 ? 7.227 44.517 -19.805 1.00 75.69 99 GLY A CA 1
ATOM 777 C C . GLY A 1 99 ? 7.212 44.519 -18.271 1.00 75.69 99 GLY A C 1
ATOM 778 O O . GLY A 1 99 ? 8.269 44.663 -17.661 1.00 75.69 99 GLY A O 1
ATOM 779 N N . THR A 1 100 ? 6.064 44.293 -17.621 1.00 79.69 100 THR A N 1
ATOM 780 C CA . THR A 1 100 ? 6.019 44.123 -16.160 1.00 79.69 100 THR A CA 1
ATOM 781 C C . THR A 1 100 ? 6.695 42.815 -15.763 1.00 79.69 100 THR A C 1
ATOM 783 O O . THR A 1 100 ? 6.278 41.721 -16.167 1.00 79.69 100 THR A O 1
ATOM 786 N N . GLU A 1 101 ? 7.720 42.894 -14.921 1.00 71.94 101 GLU A N 1
ATOM 787 C CA . GLU A 1 101 ? 8.234 41.733 -14.202 1.00 71.94 101 GLU A CA 1
ATOM 788 C C . GLU A 1 101 ? 7.296 41.415 -13.036 1.00 71.94 101 GLU A C 1
ATOM 790 O O . GLU A 1 101 ? 7.200 42.166 -12.066 1.00 71.94 101 GLU A O 1
ATOM 795 N N . LEU A 1 102 ? 6.570 40.299 -13.134 1.00 69.25 102 LEU A N 1
ATOM 796 C CA . LEU A 1 102 ? 5.764 39.818 -12.019 1.00 69.25 102 LEU A CA 1
ATOM 797 C C . LEU A 1 102 ? 6.706 39.437 -10.879 1.00 69.25 102 LEU A C 1
ATOM 799 O O . LEU A 1 102 ? 7.525 38.525 -11.028 1.00 69.25 102 LEU A O 1
ATOM 803 N N . ALA A 1 103 ? 6.587 40.137 -9.751 1.00 56.50 103 ALA A N 1
ATOM 804 C CA . ALA A 1 103 ? 7.419 39.873 -8.591 1.00 56.50 103 ALA A CA 1
ATOM 805 C C . ALA A 1 103 ? 7.313 38.381 -8.213 1.00 56.50 103 ALA A C 1
ATOM 807 O O . ALA A 1 103 ? 6.195 37.859 -8.083 1.00 56.50 103 ALA A O 1
ATOM 808 N N . PRO A 1 104 ? 8.440 37.665 -8.018 1.00 51.16 104 PRO A N 1
ATOM 809 C CA . PRO A 1 104 ? 8.387 36.354 -7.391 1.00 51.16 104 PRO A CA 1
ATOM 810 C C . PRO A 1 104 ? 7.668 36.520 -6.048 1.00 51.16 104 PRO A C 1
ATOM 812 O O . PRO A 1 104 ? 7.870 37.537 -5.380 1.00 51.16 104 PRO A O 1
ATOM 815 N N . PRO A 1 105 ? 6.793 35.576 -5.657 1.00 43.91 105 PRO A N 1
ATOM 816 C CA . PRO A 1 105 ? 5.931 35.757 -4.499 1.00 43.91 105 PRO A CA 1
ATOM 817 C C . PRO A 1 105 ? 6.779 36.160 -3.295 1.00 43.91 105 PRO A C 1
ATOM 819 O O . PRO A 1 105 ? 7.664 35.399 -2.894 1.00 43.91 105 PRO A O 1
ATOM 822 N N . GLU A 1 106 ? 6.519 37.347 -2.736 1.00 38.25 106 GLU A N 1
ATOM 823 C CA . GLU A 1 106 ? 7.210 37.780 -1.528 1.00 38.25 106 GLU A CA 1
ATOM 824 C C . GLU A 1 106 ? 7.075 36.670 -0.477 1.00 38.25 106 GLU A C 1
ATOM 826 O O . GLU A 1 106 ? 5.971 36.140 -0.257 1.00 38.25 106 GLU A O 1
ATOM 831 N N . PRO A 1 107 ? 8.182 36.257 0.166 1.00 37.66 107 PRO A N 1
ATOM 832 C CA . PRO A 1 107 ? 8.107 35.299 1.246 1.00 37.66 107 PRO A CA 1
ATOM 833 C C . PRO A 1 107 ? 7.195 35.910 2.304 1.00 37.66 107 PRO A C 1
ATOM 835 O O . PRO A 1 107 ? 7.491 36.969 2.851 1.00 37.66 107 PRO A O 1
ATOM 838 N N . ARG A 1 108 ? 6.054 35.252 2.539 1.00 33.09 108 ARG A N 1
ATOM 839 C CA . ARG A 1 108 ? 5.013 35.697 3.475 1.00 33.09 108 ARG A CA 1
ATOM 840 C C . ARG A 1 108 ? 5.652 36.322 4.720 1.00 33.09 108 ARG A C 1
ATOM 842 O O . ARG A 1 108 ? 6.541 35.674 5.286 1.00 33.09 108 ARG A O 1
ATOM 849 N N . PRO A 1 109 ? 5.182 37.494 5.194 1.00 29.95 109 PRO A N 1
ATOM 850 C CA . PRO A 1 109 ? 5.678 38.072 6.432 1.00 29.95 109 PRO A CA 1
ATOM 851 C C . PRO A 1 109 ? 5.606 36.995 7.507 1.00 29.95 109 PRO A C 1
ATOM 853 O O . PRO A 1 109 ? 4.545 36.399 7.738 1.00 29.95 109 PRO A O 1
ATOM 856 N N . LYS A 1 110 ? 6.769 36.677 8.091 1.00 33.38 110 LYS A N 1
ATOM 857 C CA . LYS A 1 110 ? 6.879 35.723 9.190 1.00 33.38 110 LYS A CA 1
ATOM 858 C C . LYS A 1 110 ? 5.842 36.158 10.220 1.00 33.38 110 LYS A C 1
ATOM 860 O O . LYS A 1 110 ? 5.998 37.208 10.841 1.00 33.38 110 LYS A O 1
ATOM 865 N N . LYS A 1 111 ? 4.770 35.367 10.394 1.00 32.78 111 LYS A N 1
ATOM 866 C CA . LYS A 1 111 ? 3.976 35.399 11.630 1.00 32.78 111 LYS A CA 1
ATOM 867 C C . LYS A 1 111 ? 4.996 35.514 12.742 1.00 32.78 111 LYS A C 1
ATOM 869 O O . LYS A 1 111 ? 5.891 34.671 12.730 1.00 32.78 111 LYS A O 1
ATOM 874 N N . GLN A 1 112 ? 4.872 36.525 13.611 1.00 30.39 112 GLN A N 1
ATOM 875 C CA . GLN A 1 112 ? 5.703 36.667 14.802 1.00 30.39 112 GLN A CA 1
ATOM 876 C C . GLN A 1 112 ? 5.953 35.277 15.356 1.00 30.39 112 GLN A C 1
ATOM 878 O O . GLN A 1 112 ? 5.064 34.601 15.886 1.00 30.39 112 GLN A O 1
ATOM 883 N N . THR A 1 113 ? 7.157 34.810 15.078 1.00 29.22 113 THR A N 1
ATOM 884 C CA . THR A 1 113 ? 7.625 33.528 15.508 1.00 29.22 113 THR A CA 1
ATOM 885 C C . THR A 1 113 ? 7.706 33.714 17.005 1.00 29.22 113 THR A C 1
ATOM 887 O O . THR A 1 113 ? 8.576 34.427 17.502 1.00 29.22 113 THR A O 1
ATOM 890 N N . LYS A 1 114 ? 6.821 33.027 17.743 1.00 31.89 114 LYS A N 1
ATOM 891 C CA . LYS A 1 114 ? 7.296 32.377 18.969 1.00 31.89 114 LYS A CA 1
ATOM 892 C C . LYS A 1 114 ? 8.702 31.878 18.636 1.00 31.89 114 LYS A C 1
ATOM 894 O O . LYS A 1 114 ? 8.823 31.280 17.560 1.00 31.89 114 LYS A O 1
ATOM 899 N N . PRO A 1 115 ? 9.702 32.230 19.462 1.00 26.12 115 PRO A N 1
ATOM 900 C CA . PRO A 1 115 ? 11.121 32.207 19.117 1.00 26.12 115 PRO A CA 1
ATOM 901 C C . PRO A 1 115 ? 11.388 31.051 18.180 1.00 26.12 115 PRO A C 1
ATOM 903 O O . PRO A 1 115 ? 10.988 29.940 18.533 1.00 26.12 115 PRO A O 1
ATOM 906 N N . GLU A 1 116 ? 11.941 31.346 16.993 1.00 32.66 116 GLU A N 1
ATOM 907 C CA . GLU A 1 116 ? 12.286 30.363 15.968 1.00 32.66 116 GLU A CA 1
ATOM 908 C C . GLU A 1 116 ? 12.896 29.146 16.665 1.00 32.66 116 GLU A C 1
ATOM 910 O O . GLU A 1 116 ? 14.094 29.071 16.936 1.00 32.66 116 GLU A O 1
ATOM 915 N N . GLN A 1 117 ? 12.058 28.147 16.944 1.00 32.50 117 GLN A N 1
ATOM 916 C CA . GLN A 1 117 ? 12.533 26.794 16.920 1.00 32.50 117 GLN A CA 1
ATOM 917 C C . GLN A 1 117 ? 12.961 26.692 15.472 1.00 32.50 117 GLN A C 1
ATOM 919 O O . GLN A 1 117 ? 12.097 26.674 14.588 1.00 32.50 117 GLN A O 1
ATOM 924 N N . LYS A 1 118 ? 14.286 26.723 15.233 1.00 27.52 118 LYS A N 1
ATOM 925 C CA . LYS A 1 118 ? 14.909 26.147 14.033 1.00 27.52 118 LYS A CA 1
ATOM 926 C C . LYS A 1 118 ? 13.940 25.083 13.540 1.00 27.52 118 LYS A C 1
ATOM 928 O O . LYS A 1 118 ? 13.587 24.277 14.414 1.00 27.52 118 LYS A O 1
ATOM 933 N N . PRO A 1 119 ? 13.460 25.093 12.273 1.00 33.47 119 PRO A N 1
ATOM 934 C CA . PRO A 1 119 ? 12.576 24.031 11.799 1.00 33.47 119 PRO A CA 1
ATOM 935 C C . PRO A 1 119 ? 13.225 22.767 12.304 1.00 33.47 119 PRO A C 1
ATOM 937 O O . PRO A 1 119 ? 14.397 22.575 11.967 1.00 33.47 119 PRO A O 1
ATOM 940 N N . LYS A 1 120 ? 12.588 22.087 13.284 1.00 35.75 120 LYS A N 1
ATOM 941 C CA . LYS A 1 120 ? 13.275 21.033 14.035 1.00 35.75 120 LYS A CA 1
ATOM 942 C C . LYS A 1 120 ? 13.836 20.182 12.927 1.00 35.75 120 LYS A C 1
ATOM 944 O O . LYS A 1 120 ? 13.034 19.726 12.105 1.00 35.75 120 LYS A O 1
ATOM 949 N N . ALA A 1 121 ? 15.172 20.133 12.810 1.00 36.69 121 ALA A N 1
ATOM 950 C CA . ALA A 1 121 ? 15.810 19.331 11.782 1.00 36.69 121 ALA A CA 1
ATOM 951 C C . ALA A 1 121 ? 15.038 18.027 11.838 1.00 36.69 121 ALA A C 1
ATOM 953 O O . ALA A 1 121 ? 14.876 17.545 12.968 1.00 36.69 121 ALA A O 1
ATOM 954 N N . LYS A 1 122 ? 14.418 17.595 10.716 1.00 45.25 122 LYS A N 1
ATOM 955 C CA . LYS A 1 122 ? 13.610 16.364 10.712 1.00 45.25 122 LYS A CA 1
ATOM 956 C C . LYS A 1 122 ? 14.416 15.396 11.558 1.00 45.25 122 LYS A C 1
ATOM 958 O O . LYS A 1 122 ? 15.589 15.223 11.204 1.00 45.25 122 LYS A O 1
ATOM 963 N N . PRO A 1 123 ? 13.905 14.977 12.735 1.00 53.78 123 PRO A N 1
ATOM 964 C CA . PRO A 1 123 ? 14.745 14.296 13.700 1.00 53.78 123 PRO A CA 1
ATOM 965 C C . PRO A 1 123 ? 15.420 13.187 12.918 1.00 53.78 123 PRO A C 1
ATOM 967 O O . PRO A 1 123 ? 14.724 12.470 12.194 1.00 53.78 123 PRO A O 1
ATOM 970 N N . LYS A 1 124 ? 16.763 13.181 12.911 1.00 61.59 124 LYS A N 1
ATOM 971 C CA . LYS A 1 124 ? 17.492 12.172 12.143 1.00 61.59 124 LYS A CA 1
ATOM 972 C C . LYS A 1 124 ? 16.876 10.834 12.545 1.00 61.59 124 LYS A C 1
ATOM 974 O O . LYS A 1 124 ? 16.727 10.631 13.758 1.00 61.59 124 LYS A O 1
ATOM 979 N N . PRO A 1 125 ? 16.437 10.009 11.579 1.00 69.06 125 PRO A N 1
ATOM 980 C CA . PRO A 1 125 ? 15.815 8.742 11.911 1.00 69.06 125 PRO A CA 1
ATOM 981 C C . PRO A 1 125 ? 16.750 8.012 12.865 1.00 69.06 125 PRO A C 1
ATOM 983 O O . PRO A 1 125 ? 17.978 8.043 12.694 1.00 69.06 125 PRO A O 1
ATOM 986 N N . ALA A 1 126 ? 16.168 7.459 13.928 1.00 81.31 126 ALA A N 1
ATOM 987 C CA . ALA A 1 126 ? 16.935 6.668 14.867 1.00 81.31 126 ALA A CA 1
ATOM 988 C C . ALA A 1 126 ? 17.667 5.580 14.072 1.00 81.31 126 ALA A C 1
ATOM 990 O O . ALA A 1 126 ? 17.102 4.996 13.151 1.00 81.31 126 ALA A O 1
ATOM 991 N N . GLN A 1 127 ? 18.944 5.387 14.375 1.00 89.88 127 GLN A N 1
ATOM 992 C CA . GLN A 1 127 ? 19.781 4.453 13.636 1.00 89.88 127 GLN A CA 1
ATOM 993 C C . GLN A 1 127 ? 19.793 3.116 14.361 1.00 89.88 127 GLN A C 1
ATOM 995 O O . GLN A 1 127 ? 20.111 3.070 15.554 1.00 89.88 127 GLN A O 1
ATOM 1000 N N . LEU A 1 128 ? 19.501 2.041 13.640 1.00 90.38 128 LEU A N 1
ATOM 1001 C CA . LEU A 1 128 ? 19.856 0.696 14.066 1.00 90.38 128 LEU A CA 1
ATOM 1002 C C . LEU A 1 128 ? 21.371 0.526 14.003 1.00 90.38 128 LEU A C 1
ATOM 1004 O O . LEU A 1 128 ? 22.038 1.039 13.104 1.00 90.38 128 LEU A O 1
ATOM 1008 N N . LYS A 1 129 ? 21.909 -0.204 14.976 1.00 91.06 129 LYS A N 1
ATOM 1009 C CA . LYS A 1 129 ? 23.319 -0.582 15.019 1.00 91.06 129 LYS A CA 1
ATOM 1010 C C . LYS A 1 129 ? 23.433 -2.102 14.961 1.00 91.06 129 LYS A C 1
ATOM 1012 O O . LYS A 1 129 ? 22.554 -2.764 15.511 1.00 91.06 129 LYS A O 1
ATOM 1017 N N . PRO A 1 130 ? 24.501 -2.631 14.347 1.00 91.25 130 PRO A N 1
ATOM 1018 C CA . PRO A 1 130 ? 24.784 -4.053 14.403 1.00 91.25 130 PRO A CA 1
ATOM 1019 C C . PRO A 1 130 ? 25.075 -4.515 15.851 1.00 91.25 130 PRO A C 1
ATOM 1021 O O . PRO A 1 130 ? 25.530 -3.703 16.670 1.00 91.25 130 PRO A O 1
ATOM 1024 N N . PRO A 1 131 ? 24.839 -5.801 16.165 1.00 92.88 131 PRO A N 1
ATOM 1025 C CA . PRO A 1 131 ? 24.263 -6.797 15.262 1.00 92.88 131 PRO A CA 1
ATOM 1026 C C . PRO A 1 131 ? 22.759 -6.570 15.060 1.00 92.88 131 PRO A C 1
ATOM 1028 O O . PRO A 1 131 ? 22.041 -6.217 15.995 1.00 92.88 131 PRO A O 1
ATOM 1031 N N . PHE A 1 132 ? 22.282 -6.752 13.829 1.00 95.69 132 PHE A N 1
ATOM 1032 C CA . PHE A 1 132 ? 20.870 -6.577 13.497 1.00 95.69 132 PHE A CA 1
ATOM 1033 C C . PHE A 1 132 ? 20.086 -7.856 13.786 1.00 95.69 132 PHE A C 1
ATOM 1035 O O . PHE A 1 132 ? 20.625 -8.957 13.676 1.00 95.69 132 PHE A O 1
ATOM 1042 N N . GLU A 1 133 ? 18.808 -7.710 14.129 1.00 95.50 133 GLU A N 1
ATOM 1043 C CA . GLU A 1 133 ? 17.883 -8.833 14.289 1.00 95.50 133 GLU A CA 1
ATOM 1044 C C . GLU A 1 133 ? 17.267 -9.232 12.951 1.00 95.50 133 GLU A C 1
ATOM 1046 O O . GLU A 1 133 ? 16.860 -8.379 12.159 1.00 95.50 133 GLU A O 1
ATOM 1051 N N . TRP A 1 134 ? 17.151 -10.539 12.733 1.00 94.94 134 TRP A N 1
ATOM 1052 C CA . TRP A 1 134 ? 16.617 -11.124 11.510 1.00 94.94 134 TRP A CA 1
ATOM 1053 C C . TRP A 1 134 ? 15.632 -12.242 11.823 1.00 94.94 134 TRP A C 1
ATOM 1055 O O . TRP A 1 134 ? 15.866 -13.009 12.752 1.00 94.94 134 TRP A O 1
ATOM 1065 N N . ARG A 1 135 ? 14.583 -12.387 11.005 1.00 93.50 135 ARG A N 1
ATOM 1066 C CA . ARG A 1 135 ? 13.601 -13.481 11.062 1.00 93.50 135 ARG A CA 1
ATOM 1067 C C . ARG A 1 135 ? 13.502 -14.228 9.737 1.00 93.50 135 ARG A C 1
ATOM 1069 O O . ARG A 1 135 ? 13.470 -13.622 8.660 1.00 93.50 135 ARG A O 1
ATOM 1076 N N . CYS A 1 136 ? 13.460 -15.555 9.799 1.00 88.88 136 CYS A N 1
ATOM 1077 C CA . CYS A 1 136 ? 13.223 -16.387 8.629 1.00 88.88 136 CYS A CA 1
ATOM 1078 C C . CYS A 1 136 ? 11.756 -16.283 8.216 1.00 88.88 136 CYS A C 1
ATOM 1080 O O . CYS A 1 136 ? 10.869 -16.472 9.030 1.00 88.88 136 CYS A O 1
ATOM 1082 N N . ARG A 1 137 ? 11.504 -16.080 6.923 1.00 81.75 137 ARG A N 1
ATOM 1083 C CA . ARG A 1 137 ? 10.149 -15.924 6.365 1.00 81.75 137 ARG A CA 1
ATOM 1084 C C . ARG A 1 137 ? 9.300 -17.201 6.346 1.00 81.75 137 ARG A C 1
ATOM 1086 O O . ARG A 1 137 ? 8.194 -17.155 5.828 1.00 81.75 137 ARG A O 1
ATOM 1093 N N . GLN A 1 138 ? 9.869 -18.350 6.709 1.00 82.44 138 GLN A N 1
ATOM 1094 C CA . GLN A 1 138 ? 9.213 -19.656 6.551 1.00 82.44 138 GLN A CA 1
ATOM 1095 C C . GLN A 1 138 ? 9.012 -20.398 7.864 1.00 82.44 138 GLN A C 1
ATOM 1097 O O . GLN A 1 138 ? 8.008 -21.077 8.018 1.00 82.44 138 GLN A O 1
ATOM 1102 N N . CYS A 1 139 ? 9.983 -20.325 8.769 1.00 85.62 139 CYS A N 1
ATOM 1103 C CA . CYS A 1 139 ? 9.932 -21.034 10.045 1.00 85.62 139 CYS A CA 1
ATOM 1104 C C . CYS A 1 139 ? 10.039 -20.096 11.249 1.00 85.62 139 CYS A C 1
ATOM 1106 O O . CYS A 1 139 ? 10.254 -20.572 12.359 1.00 85.62 139 CYS A O 1
ATOM 1108 N N . ASP A 1 140 ? 10.021 -18.781 11.008 1.00 86.81 140 ASP A N 1
ATOM 1109 C CA . ASP A 1 140 ? 10.127 -17.724 12.018 1.00 86.81 140 ASP A CA 1
ATOM 1110 C C . ASP A 1 140 ? 11.353 -17.800 12.931 1.00 86.81 140 ASP A C 1
ATOM 1112 O O . ASP A 1 140 ? 11.446 -17.073 13.916 1.00 86.81 140 ASP A O 1
ATOM 1116 N N . GLN A 1 141 ? 12.350 -18.619 12.578 1.00 91.50 141 GLN A N 1
ATOM 1117 C CA . GLN A 1 141 ? 13.607 -18.675 13.306 1.00 91.50 141 GLN A CA 1
ATOM 1118 C C . GLN A 1 141 ? 14.308 -17.323 13.233 1.00 91.50 141 GLN A C 1
ATOM 1120 O O . GLN A 1 141 ? 14.473 -16.740 12.157 1.00 91.50 141 GLN A O 1
ATOM 1125 N N . GLU A 1 142 ? 14.761 -16.858 14.390 1.00 94.12 142 GLU A N 1
ATOM 1126 C CA . GLU A 1 142 ? 15.419 -15.572 14.530 1.00 94.12 142 GLU A CA 1
ATOM 1127 C C . GLU A 1 142 ? 16.897 -15.711 14.850 1.00 94.12 142 GLU A C 1
ATOM 1129 O O . GLU A 1 142 ? 17.335 -16.673 15.487 1.00 94.12 142 GLU A O 1
ATOM 1134 N N . MET A 1 143 ? 17.673 -14.727 14.409 1.00 94.50 143 MET A N 1
ATOM 1135 C CA . MET A 1 143 ? 19.097 -14.645 14.701 1.00 94.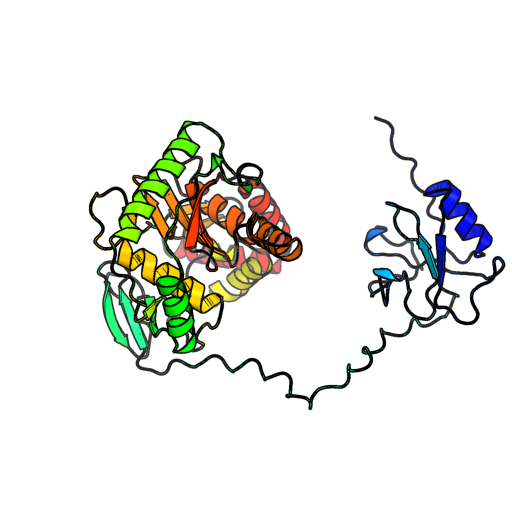50 143 MET A CA 1
ATOM 1136 C C . MET A 1 143 ? 19.607 -13.206 14.652 1.00 94.50 143 MET A C 1
ATOM 1138 O O . MET A 1 143 ? 18.941 -12.306 14.140 1.00 94.50 143 MET A O 1
ATOM 1142 N N . PHE A 1 144 ? 20.827 -13.018 15.147 1.00 95.38 144 PHE A N 1
ATOM 1143 C CA . PHE A 1 144 ? 21.553 -11.756 15.093 1.00 95.38 144 PHE A CA 1
ATOM 1144 C C . PHE A 1 144 ? 22.678 -11.846 14.059 1.00 95.38 144 PHE A C 1
ATOM 1146 O O . PHE A 1 144 ? 23.405 -12.839 14.029 1.00 95.38 144 PHE A O 1
ATOM 1153 N N . SER A 1 145 ? 22.818 -10.829 13.210 1.00 93.62 145 SER A N 1
ATOM 1154 C CA . SER A 1 145 ? 23.873 -10.760 12.192 1.00 93.62 145 SER A CA 1
ATOM 1155 C C . SER A 1 145 ? 24.146 -9.316 11.768 1.00 93.62 145 SER A C 1
ATOM 1157 O O . SER A 1 145 ? 23.221 -8.505 11.672 1.00 93.62 145 SER A O 1
ATOM 1159 N N . ASP A 1 146 ? 25.410 -9.005 11.484 1.00 92.62 146 ASP A N 1
ATOM 1160 C CA . ASP A 1 146 ? 25.846 -7.696 10.978 1.00 92.62 146 ASP A CA 1
ATOM 1161 C C . ASP A 1 146 ? 25.486 -7.503 9.497 1.00 92.62 146 ASP A C 1
ATOM 1163 O O . ASP A 1 146 ? 25.282 -6.374 9.052 1.00 92.62 146 ASP A O 1
ATOM 1167 N N . THR A 1 147 ? 25.379 -8.600 8.743 1.00 91.94 147 THR A N 1
ATOM 1168 C CA . THR A 1 147 ? 24.978 -8.616 7.328 1.00 91.94 147 THR A CA 1
ATOM 1169 C C . THR A 1 147 ? 23.722 -9.459 7.122 1.00 91.94 147 THR A C 1
ATOM 1171 O O . THR A 1 147 ? 23.235 -10.070 8.075 1.00 91.94 147 THR A O 1
ATOM 1174 N N . THR A 1 148 ? 23.169 -9.480 5.905 1.00 90.94 148 THR A N 1
ATOM 1175 C CA . THR A 1 148 ? 21.898 -10.160 5.619 1.00 90.94 148 THR A CA 1
ATOM 1176 C C . THR A 1 148 ? 22.080 -11.681 5.586 1.00 90.94 148 THR A C 1
ATOM 1178 O O . THR A 1 148 ? 22.642 -12.207 4.624 1.00 90.94 148 THR A O 1
ATOM 1181 N N . PRO A 1 149 ? 21.542 -12.430 6.565 1.00 91.38 149 PRO A N 1
ATOM 1182 C CA . PRO A 1 149 ? 21.623 -13.878 6.551 1.00 91.38 149 PRO A CA 1
ATOM 1183 C C . PRO A 1 149 ? 20.595 -14.489 5.588 1.00 91.38 149 PRO A C 1
ATOM 1185 O O . PRO A 1 149 ? 19.551 -13.904 5.271 1.00 91.38 149 PRO A O 1
ATOM 1188 N N . SER A 1 150 ? 20.879 -15.717 5.157 1.00 90.12 150 SER A N 1
ATOM 1189 C CA . SER A 1 150 ? 19.945 -16.559 4.405 1.00 90.12 150 SER A CA 1
ATOM 1190 C C . SER A 1 150 ? 19.522 -17.761 5.244 1.00 90.12 150 SER A C 1
ATOM 1192 O O . SER A 1 150 ? 20.357 -18.4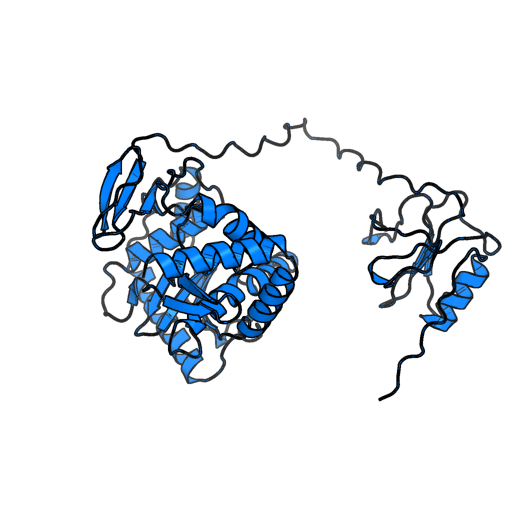08 5.870 1.00 90.12 150 SER A O 1
ATOM 1194 N N . HIS A 1 151 ? 18.228 -18.077 5.237 1.00 91.75 151 HIS A N 1
ATOM 1195 C CA . HIS A 1 151 ? 17.658 -19.232 5.928 1.00 91.75 151 HIS A CA 1
ATOM 1196 C C . HIS A 1 151 ? 16.493 -19.811 5.122 1.00 91.75 151 HIS A C 1
ATOM 1198 O O . HIS A 1 151 ? 15.776 -19.070 4.447 1.00 91.75 151 HIS A O 1
ATOM 1204 N N . CYS A 1 152 ? 16.321 -21.134 5.151 1.00 88.06 152 CYS A N 1
ATOM 1205 C CA . CYS A 1 152 ? 15.359 -21.854 4.305 1.00 88.06 152 CYS A CA 1
ATOM 1206 C C . CYS A 1 152 ? 15.416 -21.437 2.815 1.00 88.06 152 CYS A C 1
ATOM 1208 O O . CYS A 1 152 ? 14.395 -21.237 2.158 1.00 88.06 152 CYS A O 1
ATOM 1210 N N . GLY A 1 153 ? 16.631 -21.240 2.288 1.00 83.56 153 GLY A N 1
ATOM 1211 C CA . GLY A 1 153 ? 16.859 -20.873 0.886 1.00 83.56 153 GLY A CA 1
ATOM 1212 C C . GLY A 1 153 ? 16.451 -19.444 0.505 1.00 83.56 153 GLY A C 1
ATOM 1213 O O . GLY A 1 153 ? 16.348 -19.147 -0.682 1.00 83.56 153 GLY A O 1
ATOM 1214 N N . ARG A 1 154 ? 16.184 -18.553 1.473 1.00 83.25 154 ARG A N 1
ATOM 1215 C CA . ARG A 1 154 ? 15.783 -17.157 1.222 1.00 83.25 154 ARG A CA 1
ATOM 1216 C C . ARG A 1 154 ? 16.495 -16.183 2.158 1.00 83.25 154 ARG A C 1
ATOM 1218 O O . ARG A 1 154 ? 16.793 -16.523 3.301 1.00 83.25 154 ARG A O 1
ATOM 1225 N N . SER A 1 155 ? 16.692 -14.943 1.713 1.00 87.19 155 SER A N 1
ATOM 1226 C CA . SER A 1 155 ? 17.161 -13.859 2.584 1.00 87.19 155 SER A CA 1
ATOM 1227 C C . SER A 1 155 ? 16.142 -13.567 3.689 1.00 87.19 155 SER A C 1
ATOM 1229 O O . SER A 1 155 ? 14.936 -13.416 3.433 1.00 87.19 155 SER A O 1
ATOM 1231 N N . MET A 1 156 ? 16.631 -13.471 4.922 1.00 90.56 156 MET A N 1
ATOM 1232 C CA . MET A 1 156 ? 15.805 -13.207 6.099 1.00 90.56 156 MET A CA 1
ATOM 1233 C C . MET A 1 156 ? 15.268 -11.764 6.104 1.00 90.56 156 MET A C 1
ATOM 1235 O O . MET A 1 156 ? 15.749 -10.892 5.376 1.00 90.56 156 MET A O 1
ATOM 1239 N N . ARG A 1 157 ? 14.212 -11.510 6.884 1.00 91.38 157 ARG A N 1
ATOM 1240 C CA . ARG A 1 157 ? 13.642 -10.171 7.103 1.00 91.38 157 ARG A CA 1
ATOM 1241 C C . ARG A 1 157 ? 14.337 -9.514 8.279 1.00 91.38 157 ARG A C 1
ATOM 1243 O O . ARG A 1 157 ? 14.463 -10.141 9.323 1.00 91.38 157 ARG A O 1
ATOM 1250 N N . GLN A 1 158 ? 14.771 -8.272 8.117 1.00 95.38 158 GLN A N 1
ATOM 1251 C CA . GLN A 1 158 ? 15.336 -7.510 9.225 1.00 95.38 158 GLN A CA 1
ATOM 1252 C C . GLN A 1 158 ? 14.213 -7.027 10.144 1.00 95.38 158 GLN A C 1
ATOM 1254 O O . GLN A 1 158 ? 13.170 -6.583 9.661 1.00 95.38 158 GLN A O 1
ATOM 1259 N N . LEU A 1 159 ? 14.434 -7.084 11.452 1.00 95.00 159 LEU A N 1
ATOM 1260 C CA . LEU A 1 159 ? 13.501 -6.603 12.463 1.00 95.00 159 LEU A CA 1
ATOM 1261 C C . LEU A 1 159 ? 13.976 -5.269 13.044 1.00 95.00 159 LEU A C 1
ATOM 1263 O O . LEU A 1 159 ? 15.173 -4.985 13.122 1.00 95.00 159 LEU A O 1
ATOM 1267 N N . ALA A 1 160 ? 13.019 -4.463 13.489 1.00 94.81 160 ALA A N 1
ATOM 1268 C CA . ALA A 1 160 ? 13.255 -3.265 14.278 1.00 94.81 160 ALA A CA 1
ATOM 1269 C C . ALA A 1 160 ? 12.461 -3.315 15.585 1.00 94.81 160 ALA A C 1
ATOM 1271 O O . ALA A 1 160 ? 11.297 -3.723 15.563 1.00 94.81 160 ALA A O 1
ATOM 1272 N N . PRO A 1 161 ? 13.036 -2.852 16.709 1.00 94.38 161 PRO A N 1
ATOM 1273 C CA . PRO A 1 161 ? 12.283 -2.680 17.939 1.00 94.38 161 PRO A CA 1
ATOM 1274 C C . PRO A 1 161 ? 11.272 -1.542 17.781 1.00 94.38 161 PRO A C 1
ATOM 1276 O O . PRO A 1 161 ? 11.542 -0.538 17.112 1.00 94.38 161 PRO A O 1
ATOM 1279 N N . VAL A 1 162 ? 10.127 -1.662 18.450 1.00 94.06 162 VAL A N 1
ATOM 1280 C CA . VAL A 1 162 ? 9.166 -0.555 18.538 1.00 94.06 162 VAL A CA 1
ATOM 1281 C C . VAL A 1 162 ? 9.772 0.576 19.369 1.00 94.06 162 VAL A C 1
ATOM 1283 O O . VAL A 1 162 ? 10.281 0.361 20.472 1.00 94.06 162 VAL A O 1
ATOM 1286 N N . SER A 1 163 ? 9.747 1.805 18.850 1.00 93.06 163 SER A N 1
ATOM 1287 C CA . SER A 1 163 ? 10.275 2.958 19.576 1.00 93.06 163 SER A CA 1
ATOM 1288 C C . SER A 1 163 ? 9.420 3.277 20.803 1.00 93.06 163 SER A C 1
ATOM 1290 O O . SER A 1 163 ? 8.250 2.913 20.891 1.00 93.06 163 SER A O 1
ATOM 1292 N N . LYS A 1 164 ? 9.971 4.040 21.754 1.00 91.31 164 LYS A N 1
ATOM 1293 C CA . LYS A 1 164 ? 9.204 4.500 22.928 1.00 91.31 164 LYS A CA 1
ATOM 1294 C C . LYS A 1 164 ? 7.952 5.290 22.542 1.00 91.31 164 LYS A C 1
ATOM 1296 O O . LYS A 1 164 ? 6.931 5.179 23.209 1.00 91.31 164 LYS A O 1
ATOM 1301 N N . GLU A 1 165 ? 8.045 6.093 21.484 1.00 90.56 165 GLU A N 1
ATOM 1302 C CA . GLU A 1 165 ? 6.915 6.879 20.990 1.00 90.56 165 GLU A CA 1
ATOM 1303 C C . GLU A 1 165 ? 5.884 5.979 20.301 1.00 90.56 165 GLU A C 1
ATOM 1305 O O . GLU A 1 165 ? 4.694 6.109 20.574 1.00 90.56 165 GLU A O 1
ATOM 1310 N N . GLY A 1 166 ? 6.334 5.033 19.468 1.00 91.50 166 GLY A N 1
ATOM 1311 C CA . GLY A 1 166 ? 5.468 4.045 18.825 1.00 91.50 166 GLY A CA 1
ATOM 1312 C C . GLY A 1 166 ? 4.728 3.173 19.839 1.00 91.50 166 GLY A C 1
ATOM 1313 O O . GLY A 1 166 ? 3.514 3.012 19.748 1.00 91.50 166 GLY A O 1
ATOM 1314 N N . SER A 1 167 ? 5.447 2.695 20.858 1.00 93.44 167 SER A N 1
ATOM 1315 C CA . SER A 1 167 ? 4.897 1.907 21.961 1.00 93.44 167 SER A CA 1
ATOM 1316 C C . SER A 1 167 ? 3.849 2.702 22.728 1.00 93.44 167 SER A C 1
ATOM 1318 O O . SER A 1 167 ? 2.732 2.225 22.875 1.00 93.44 167 SER A O 1
ATOM 1320 N N . LYS A 1 168 ? 4.153 3.946 23.118 1.00 92.50 168 LYS A N 1
ATOM 1321 C CA . LYS A 1 168 ? 3.189 4.815 23.799 1.00 92.50 168 LYS A CA 1
ATOM 1322 C C . LYS A 1 168 ? 1.925 5.043 22.964 1.00 92.50 168 LYS A C 1
ATOM 1324 O O . LYS A 1 168 ? 0.825 4.898 23.480 1.00 92.50 168 LYS A O 1
ATOM 1329 N N . GLN A 1 169 ? 2.076 5.395 21.688 1.00 90.81 169 GLN A N 1
ATOM 1330 C CA . GLN A 1 169 ? 0.940 5.657 20.799 1.00 90.81 169 GLN A CA 1
ATOM 1331 C C . GLN A 1 169 ? 0.068 4.413 20.594 1.00 90.81 169 GLN A C 1
ATOM 1333 O O . GLN A 1 169 ? -1.156 4.528 20.564 1.00 90.81 169 GLN A O 1
ATOM 1338 N N . PHE A 1 170 ? 0.677 3.232 20.452 1.00 92.31 170 PHE A N 1
ATOM 1339 C CA . PHE A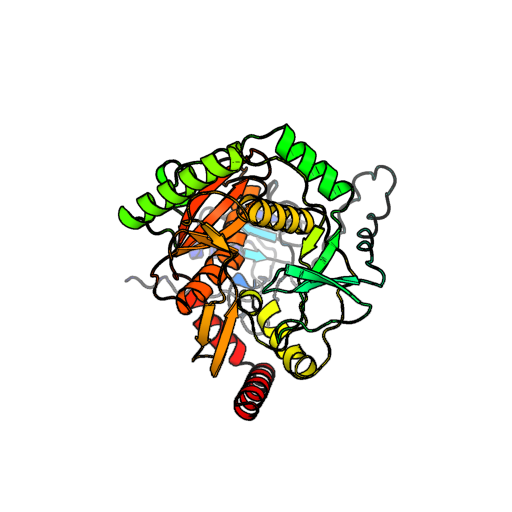 1 170 ? -0.072 1.987 20.311 1.00 92.31 170 PHE A CA 1
ATOM 1340 C C . PHE A 1 170 ? -0.747 1.578 21.624 1.00 92.31 170 PHE A C 1
ATOM 1342 O O . PHE A 1 170 ? -1.917 1.213 21.594 1.00 92.31 170 PHE A O 1
ATOM 1349 N N . SER A 1 171 ? -0.066 1.722 22.768 1.00 92.12 171 SER A N 1
ATOM 1350 C CA . SER A 1 171 ? -0.644 1.521 24.105 1.00 92.12 171 SER A CA 1
ATOM 1351 C C . SER A 1 171 ? -1.868 2.410 24.341 1.00 92.12 171 SER A C 1
ATOM 1353 O O . SER A 1 171 ? -2.926 1.917 24.713 1.00 92.12 171 SER A O 1
ATOM 1355 N N . GLU A 1 172 ? -1.769 3.708 24.043 1.00 90.88 172 GLU A N 1
ATOM 1356 C CA . GLU A 1 172 ? -2.911 4.625 24.145 1.00 90.88 172 GLU A CA 1
ATOM 1357 C C . GLU A 1 172 ? -4.073 4.184 23.240 1.00 90.88 172 GLU A C 1
ATOM 1359 O O . GLU A 1 172 ? -5.233 4.275 23.638 1.00 90.88 172 GLU A O 1
ATOM 1364 N N . PHE A 1 173 ? -3.780 3.673 22.039 1.00 90.44 173 PHE A N 1
ATOM 1365 C CA . PHE A 1 173 ? -4.804 3.145 21.139 1.00 90.44 173 PHE A CA 1
ATOM 1366 C C . PHE A 1 173 ? -5.522 1.926 21.733 1.00 90.44 173 PHE A C 1
ATOM 1368 O O . PHE A 1 173 ? -6.751 1.933 21.780 1.00 90.44 173 PHE A O 1
ATOM 1375 N N . ILE A 1 174 ? -4.792 0.909 22.196 1.00 90.38 174 ILE A N 1
ATOM 1376 C CA . ILE A 1 174 ? -5.394 -0.325 22.731 1.00 90.38 174 ILE A CA 1
ATOM 1377 C C . ILE A 1 174 ? -6.153 -0.105 24.048 1.00 90.38 174 ILE A C 1
ATOM 1379 O O . ILE A 1 174 ? -7.115 -0.825 24.310 1.00 90.38 174 ILE A O 1
ATOM 1383 N N . GLU A 1 175 ? -5.740 0.876 24.858 1.00 88.75 175 GLU A N 1
ATOM 1384 C CA . GLU A 1 175 ? -6.399 1.240 26.119 1.00 88.75 175 GLU A CA 1
ATOM 1385 C C . GLU A 1 175 ? -7.700 2.015 25.889 1.00 88.75 175 GLU A C 1
ATOM 1387 O O . GLU A 1 175 ? -8.674 1.826 26.615 1.00 88.75 175 GLU A O 1
ATOM 1392 N N . GL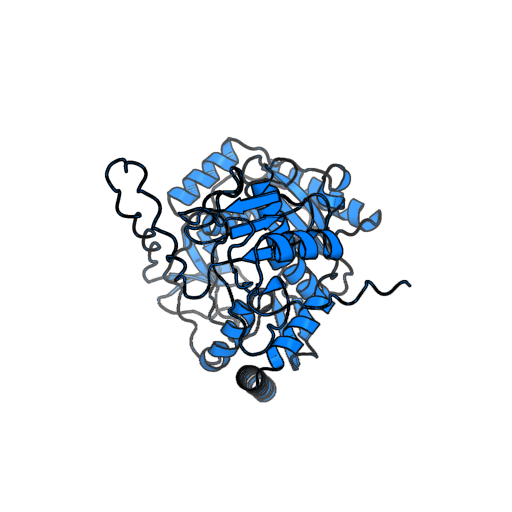N A 1 176 ? -7.720 2.910 24.897 1.00 88.38 176 GLN A N 1
ATOM 1393 C CA . GLN A 1 176 ? -8.846 3.820 24.666 1.00 88.38 176 GLN A CA 1
ATOM 1394 C C . GLN A 1 176 ? -9.886 3.272 23.690 1.00 88.38 176 GLN A C 1
ATOM 1396 O O . GLN A 1 176 ? -10.974 3.840 23.600 1.00 88.38 176 GLN A O 1
ATOM 1401 N N . ASN A 1 177 ? -9.557 2.222 22.934 1.00 88.94 177 ASN A N 1
ATOM 1402 C CA . ASN A 1 177 ? -10.400 1.738 21.850 1.00 88.94 177 ASN A CA 1
ATOM 1403 C C . ASN A 1 177 ? -10.708 0.244 21.966 1.00 88.94 177 ASN A C 1
ATOM 1405 O O . ASN A 1 177 ? -9.884 -0.590 22.358 1.00 88.94 177 ASN A O 1
ATOM 1409 N N . GLU A 1 178 ? -11.913 -0.096 21.527 1.00 88.50 178 GLU A N 1
ATOM 1410 C CA . GLU A 1 178 ? -12.310 -1.464 21.239 1.00 88.50 178 GLU A CA 1
ATOM 1411 C C . GLU A 1 178 ? -12.266 -1.691 19.733 1.00 88.50 178 GLU A C 1
ATOM 1413 O O . GLU A 1 178 ? -12.683 -0.837 18.945 1.00 88.50 178 GLU A O 1
ATOM 1418 N N . TRP A 1 179 ? -11.761 -2.855 19.333 1.00 91.12 179 TRP A N 1
ATOM 1419 C CA . TRP A 1 179 ? -11.855 -3.297 17.951 1.00 91.12 179 TRP A CA 1
ATOM 1420 C C . TRP A 1 179 ? -13.324 -3.520 17.630 1.00 91.12 179 TRP A C 1
ATOM 1422 O O . TRP A 1 179 ? -13.951 -4.420 18.187 1.00 91.12 179 TRP A O 1
ATOM 1432 N N . THR A 1 180 ? -13.857 -2.646 16.780 1.00 93.75 180 THR A N 1
ATOM 1433 C CA . THR A 1 180 ? -15.275 -2.634 16.436 1.00 93.75 180 THR A CA 1
ATOM 1434 C C . THR A 1 180 ? -15.425 -2.781 14.934 1.00 93.75 180 THR A C 1
ATOM 1436 O O . THR A 1 180 ? -14.925 -1.943 14.174 1.00 93.75 180 THR A O 1
ATOM 1439 N N . PHE A 1 181 ? -16.104 -3.838 14.504 1.00 96.06 181 PHE A N 1
ATOM 1440 C CA . PHE A 1 181 ? -16.368 -4.053 13.091 1.00 96.06 181 PHE A CA 1
ATOM 1441 C C . PHE A 1 181 ? -17.535 -3.182 12.618 1.00 96.06 181 PHE A C 1
ATOM 1443 O O . PHE A 1 181 ? -18.578 -3.077 13.259 1.00 96.06 181 PHE A O 1
ATOM 1450 N N . MET A 1 182 ? -17.343 -2.540 11.470 1.00 94.25 182 MET A N 1
ATOM 1451 C CA . MET A 1 182 ? -18.382 -1.849 10.721 1.00 94.25 182 MET A CA 1
ATOM 1452 C C . MET A 1 182 ? -18.636 -2.609 9.426 1.00 94.25 182 MET A C 1
ATOM 1454 O O . MET A 1 182 ? -17.743 -2.683 8.569 1.00 94.25 182 MET A O 1
ATOM 1458 N N . SER A 1 183 ? -19.869 -3.092 9.266 1.00 92.12 183 SER A N 1
ATOM 1459 C CA . SER A 1 183 ? -20.309 -3.751 8.040 1.00 92.12 183 SER A CA 1
ATOM 1460 C C . SER A 1 183 ? -20.010 -2.879 6.811 1.00 92.12 183 SER A C 1
ATOM 1462 O O . SER A 1 183 ? -20.204 -1.654 6.857 1.00 92.12 183 SER A O 1
ATOM 1464 N N . PRO A 1 184 ? -19.548 -3.475 5.695 1.00 87.88 184 PRO A N 1
ATOM 1465 C CA . PRO A 1 184 ? -19.390 -2.760 4.437 1.00 87.88 184 PRO A CA 1
ATOM 1466 C C . PRO A 1 184 ? -20.652 -1.985 4.034 1.00 87.88 184 PRO A C 1
ATOM 1468 O O . PRO A 1 184 ? -20.525 -0.883 3.499 1.00 87.88 184 PRO A O 1
ATOM 1471 N N . GLU A 1 185 ? -21.847 -2.510 4.323 1.00 84.00 185 GLU A N 1
ATOM 1472 C CA . GLU A 1 185 ? -23.137 -1.899 3.966 1.00 84.00 185 GLU A CA 1
ATOM 1473 C C . GLU A 1 185 ? -23.434 -0.605 4.725 1.00 84.00 185 GLU A C 1
ATOM 1475 O O . GLU A 1 185 ? -23.916 0.368 4.138 1.00 84.00 185 GLU A O 1
ATOM 1480 N N . ASP A 1 186 ? -23.046 -0.552 5.996 1.00 78.50 186 ASP A N 1
ATOM 1481 C CA . ASP A 1 186 ? -23.155 0.647 6.831 1.00 78.50 186 ASP A CA 1
ATOM 1482 C C . ASP A 1 186 ? -22.072 1.680 6.492 1.00 78.50 186 ASP A C 1
ATOM 1484 O O . ASP A 1 186 ? -22.123 2.852 6.890 1.00 78.50 186 ASP A O 1
ATOM 1488 N N . SER A 1 187 ? -21.065 1.267 5.722 1.00 74.94 187 SER A N 1
ATOM 1489 C CA . SER A 1 187 ? -19.975 2.136 5.332 1.00 74.94 187 SER A CA 1
ATOM 1490 C C . SER A 1 187 ? -20.398 3.082 4.201 1.00 74.94 187 SER A C 1
ATOM 1492 O O . SER A 1 187 ? -20.918 2.712 3.147 1.00 74.94 187 SER A O 1
ATOM 1494 N N . THR A 1 188 ? -20.008 4.353 4.320 1.00 79.38 188 THR A N 1
ATOM 1495 C CA . THR A 1 188 ? -20.046 5.293 3.176 1.00 79.38 188 THR A CA 1
ATOM 1496 C C . THR A 1 188 ? -19.088 4.901 2.033 1.00 79.38 188 THR A C 1
ATOM 1498 O O . THR A 1 188 ? -18.972 5.630 1.040 1.00 79.38 188 THR A O 1
ATOM 1501 N N . LEU A 1 189 ? -18.381 3.771 2.163 1.00 85.31 189 LEU A N 1
ATOM 1502 C CA . LEU A 1 189 ? -17.307 3.334 1.281 1.00 85.31 189 LEU A CA 1
ATOM 1503 C C . LEU A 1 189 ? -17.783 2.467 0.124 1.00 85.31 189 LEU A C 1
ATOM 1505 O O . LEU A 1 189 ? -17.060 2.403 -0.863 1.00 85.31 189 LEU A O 1
ATOM 1509 N N . LEU A 1 190 ? -19.019 1.956 0.130 1.00 87.69 190 LEU A N 1
ATOM 1510 C CA . LEU A 1 190 ? -19.605 1.288 -1.047 1.00 87.69 190 LEU A CA 1
ATOM 1511 C C . LEU A 1 190 ? -19.656 2.178 -2.301 1.00 87.69 190 LEU A C 1
ATOM 1513 O O . LEU A 1 190 ? -19.803 1.705 -3.428 1.00 87.69 190 LEU A O 1
ATOM 1517 N N . LYS A 1 191 ? -19.549 3.500 -2.130 1.00 86.25 191 LYS A N 1
ATOM 1518 C CA . LYS A 1 191 ? -19.475 4.461 -3.241 1.00 86.25 191 LYS A CA 1
ATOM 1519 C C . LYS A 1 191 ? -18.066 4.598 -3.820 1.00 86.25 191 LYS A C 1
ATOM 1521 O O . LYS A 1 191 ? -17.902 5.278 -4.832 1.00 86.25 191 LYS A O 1
ATOM 1526 N N . GLN A 1 192 ? -17.052 4.011 -3.186 1.00 90.44 192 GLN A N 1
ATOM 1527 C CA . GLN A 1 192 ? -15.687 4.078 -3.682 1.00 90.44 192 GLN A CA 1
ATOM 1528 C C . GLN A 1 192 ? -15.529 3.230 -4.950 1.00 90.44 192 GLN A C 1
ATOM 1530 O O . GLN A 1 192 ? -16.123 2.159 -5.078 1.00 90.44 192 GLN A O 1
ATOM 1535 N N . PRO A 1 193 ? -14.722 3.696 -5.913 1.00 90.94 193 PRO A N 1
ATOM 1536 C CA . PRO A 1 193 ? -14.467 2.945 -7.130 1.00 90.94 193 PRO A CA 1
ATOM 1537 C C . PRO A 1 193 ? -13.671 1.683 -6.811 1.00 90.94 193 PRO A C 1
ATOM 1539 O O . PRO A 1 193 ? -12.714 1.742 -6.038 1.00 90.94 193 PRO A O 1
ATOM 1542 N N . GLY A 1 194 ? -14.042 0.581 -7.461 1.00 94.62 194 GLY A N 1
ATOM 1543 C CA . GLY A 1 194 ? -13.419 -0.728 -7.280 1.00 94.62 194 GLY A CA 1
ATOM 1544 C C . GLY A 1 194 ? -14.069 -1.600 -6.212 1.00 94.62 194 GLY A C 1
ATOM 1545 O O . GLY A 1 194 ? -13.714 -2.765 -6.144 1.00 94.62 194 GLY A O 1
ATOM 1546 N N . VAL A 1 195 ? -15.016 -1.090 -5.420 1.00 96.56 195 VAL A N 1
ATOM 1547 C CA . VAL A 1 195 ? -15.743 -1.923 -4.449 1.00 96.56 195 VAL A CA 1
ATOM 1548 C C . VAL A 1 195 ? -16.723 -2.846 -5.177 1.00 96.56 195 VAL A C 1
ATOM 1550 O O . VAL A 1 195 ? -17.570 -2.351 -5.927 1.00 96.56 195 VAL A O 1
ATOM 1553 N N . GLU A 1 196 ? -16.592 -4.155 -4.954 1.00 97.00 196 GLU A N 1
ATOM 1554 C CA . GLU A 1 196 ? -17.534 -5.183 -5.411 1.00 97.00 196 GLU A CA 1
ATOM 1555 C C . GLU A 1 196 ? -18.811 -5.131 -4.565 1.00 97.00 196 GLU A C 1
ATOM 1557 O O . GLU A 1 196 ? -18.761 -4.881 -3.362 1.00 97.00 196 GLU A O 1
ATOM 1562 N N . LYS A 1 197 ? -19.972 -5.302 -5.199 1.00 95.19 197 LYS A N 1
ATOM 1563 C CA . LYS A 1 197 ? -21.284 -5.084 -4.565 1.00 95.19 197 LYS A CA 1
ATOM 1564 C C . LYS A 1 197 ? -22.213 -6.279 -4.679 1.00 95.19 197 LYS A C 1
ATOM 1566 O O . LYS A 1 197 ? -23.362 -6.181 -4.257 1.00 95.19 197 LYS A O 1
ATOM 1571 N N . SER A 1 198 ? -21.758 -7.368 -5.288 1.00 95.81 198 SER A N 1
ATOM 1572 C CA . SER A 1 198 ? -22.484 -8.625 -5.252 1.00 95.81 198 SER A CA 1
ATOM 1573 C C . SER A 1 198 ? -22.726 -9.057 -3.805 1.00 95.81 198 SER A C 1
ATOM 1575 O O . SER A 1 198 ? -21.881 -8.873 -2.927 1.00 95.81 198 SER A O 1
ATOM 1577 N N . GLU A 1 199 ? -23.895 -9.650 -3.574 1.00 95.56 199 GLU A N 1
ATOM 1578 C CA . GLU A 1 199 ? -24.294 -10.188 -2.272 1.00 95.56 199 GLU A CA 1
ATOM 1579 C C . GLU A 1 199 ? -23.248 -11.171 -1.733 1.00 95.56 199 GLU A C 1
ATOM 1581 O O . GLU A 1 199 ? -22.878 -11.098 -0.567 1.00 95.56 199 GLU A O 1
ATOM 1586 N N . GLN A 1 200 ? -22.681 -12.010 -2.607 1.00 96.00 200 GLN A N 1
ATOM 1587 C CA . GLN A 1 200 ? -21.618 -12.950 -2.255 1.00 96.00 200 GLN A CA 1
ATOM 1588 C C . GLN A 1 200 ? -20.377 -12.248 -1.685 1.00 96.00 200 GLN A C 1
ATOM 1590 O O . GLN A 1 200 ? -19.879 -12.636 -0.629 1.00 96.00 200 GLN A O 1
ATOM 1595 N N . ALA A 1 201 ? -19.869 -11.217 -2.366 1.00 96.75 201 ALA A N 1
ATOM 1596 C CA . ALA A 1 201 ? -18.654 -10.533 -1.935 1.00 96.75 201 ALA A CA 1
ATOM 1597 C C . ALA A 1 201 ? -18.870 -9.731 -0.645 1.00 96.75 201 ALA A C 1
ATOM 1599 O O . ALA A 1 201 ? -18.005 -9.716 0.231 1.00 96.75 201 ALA A O 1
ATOM 1600 N N . LEU A 1 202 ? -20.029 -9.077 -0.514 1.00 97.25 202 LEU A N 1
ATOM 1601 C CA . LEU A 1 202 ? -20.389 -8.333 0.693 1.00 97.25 202 LEU A CA 1
ATOM 1602 C C . LEU A 1 202 ? -20.612 -9.268 1.884 1.00 97.25 202 LEU A C 1
ATOM 1604 O O . LEU A 1 202 ? -20.101 -8.982 2.963 1.00 97.25 202 LEU A O 1
ATOM 1608 N N . SER A 1 203 ? -21.290 -10.402 1.682 1.00 96.62 203 SER A N 1
ATOM 1609 C CA . SER A 1 203 ? -21.475 -11.429 2.713 1.00 96.62 203 SER A CA 1
ATOM 1610 C C . SER A 1 203 ? -20.134 -11.943 3.226 1.00 96.62 203 SER A C 1
ATOM 1612 O O . SER A 1 203 ? -19.927 -11.992 4.433 1.00 96.62 203 SER A O 1
ATOM 1614 N N . MET A 1 204 ? -19.197 -12.255 2.327 1.00 96.75 204 MET A N 1
ATOM 1615 C CA . MET A 1 204 ? -17.871 -12.736 2.718 1.00 96.75 204 MET A CA 1
ATOM 1616 C C . MET A 1 204 ? -17.053 -11.670 3.457 1.00 96.75 204 MET A C 1
ATOM 1618 O O . MET A 1 204 ? -16.355 -11.967 4.422 1.00 96.75 204 MET A O 1
ATOM 1622 N N . ALA A 1 205 ? -17.137 -10.407 3.031 1.00 97.44 205 ALA A N 1
ATOM 1623 C CA . ALA A 1 205 ? -16.480 -9.308 3.731 1.00 97.44 205 ALA A CA 1
ATOM 1624 C C . ALA A 1 205 ? -17.055 -9.098 5.144 1.00 97.44 205 ALA A C 1
ATOM 1626 O O . ALA A 1 205 ? -16.297 -8.833 6.078 1.00 97.44 205 ALA A O 1
ATOM 1627 N N . THR A 1 206 ? -18.374 -9.240 5.305 1.00 97.19 206 THR A N 1
ATOM 1628 C CA . THR A 1 206 ? -19.047 -9.212 6.611 1.00 97.19 206 THR A CA 1
ATOM 1629 C C . THR A 1 206 ? -18.594 -10.370 7.492 1.00 97.19 206 THR A C 1
ATOM 1631 O O . THR A 1 206 ? -18.159 -10.128 8.612 1.00 97.19 206 THR A O 1
ATOM 1634 N N . GLU A 1 207 ? -18.594 -11.595 6.968 1.00 96.38 207 GLU A N 1
ATOM 1635 C CA . GLU A 1 207 ? -18.151 -12.791 7.692 1.00 96.38 207 GLU A CA 1
ATOM 1636 C C . GLU A 1 207 ? -16.696 -12.669 8.170 1.00 96.38 207 GLU A C 1
ATOM 1638 O O . GLU A 1 207 ? -16.404 -12.879 9.350 1.00 96.38 207 GLU A O 1
ATOM 1643 N N . ALA A 1 208 ? -15.790 -12.237 7.287 1.00 95.62 208 ALA A N 1
ATOM 1644 C CA . ALA A 1 208 ? -14.399 -11.968 7.641 1.00 95.62 208 ALA A CA 1
ATOM 1645 C C . ALA A 1 208 ? -14.299 -10.905 8.750 1.00 95.62 208 ALA A C 1
ATOM 1647 O O . ALA A 1 208 ? -13.548 -11.057 9.713 1.00 95.62 208 ALA A O 1
ATOM 1648 N N . GLY A 1 209 ? -15.066 -9.821 8.633 1.00 96.00 209 GLY A N 1
ATOM 1649 C CA . GLY A 1 209 ? -15.068 -8.731 9.602 1.00 96.00 209 GLY A CA 1
ATOM 1650 C C . GLY A 1 209 ? -15.550 -9.141 10.994 1.00 96.00 209 GLY A C 1
ATOM 1651 O O . GLY A 1 209 ? -14.876 -8.843 11.979 1.00 96.00 209 GLY A O 1
ATOM 1652 N N . GLU A 1 210 ? -16.671 -9.858 11.073 1.00 95.56 210 GLU A N 1
ATOM 1653 C CA . GLU A 1 210 ? -17.238 -10.376 12.325 1.00 95.56 210 GLU A CA 1
ATOM 1654 C C . GLU A 1 210 ? -16.325 -11.426 12.971 1.00 95.56 210 GLU A C 1
ATOM 1656 O O . GLU A 1 210 ? -16.084 -11.394 14.182 1.00 95.56 210 GLU A O 1
ATOM 1661 N N . SER A 1 211 ? -15.762 -12.326 12.156 1.00 93.81 211 SER A N 1
ATOM 1662 C CA . SER A 1 211 ? -14.776 -13.318 12.594 1.00 93.81 211 SER A CA 1
ATOM 1663 C C . SER A 1 211 ? -13.557 -12.638 13.222 1.00 93.81 211 SER A C 1
ATOM 1665 O O . SER A 1 211 ? -13.178 -12.945 14.356 1.00 93.81 211 SER A O 1
ATOM 1667 N N . LEU A 1 212 ? -12.991 -11.641 12.534 1.00 93.12 212 LEU A N 1
ATOM 1668 C CA . LEU A 1 212 ? -11.837 -10.902 13.031 1.00 93.12 212 LEU A CA 1
ATOM 1669 C C . LEU A 1 212 ? -12.163 -10.084 14.284 1.00 93.12 212 LEU A C 1
ATOM 1671 O O . LEU A 1 212 ? -11.354 -10.037 15.206 1.00 93.12 212 LEU A O 1
ATOM 1675 N N . GLU A 1 213 ? -13.338 -9.455 14.358 1.00 94.19 213 GLU A N 1
ATOM 1676 C CA . GLU A 1 213 ? -13.757 -8.713 15.549 1.00 94.19 213 GLU A CA 1
ATOM 1677 C C . GLU A 1 213 ? -13.771 -9.610 16.786 1.00 94.19 213 GLU A C 1
ATOM 1679 O O . GLU A 1 213 ? -13.242 -9.232 17.833 1.00 94.19 213 GLU A O 1
ATOM 1684 N N . LYS A 1 214 ? -14.337 -10.815 16.657 1.00 91.56 214 LYS A N 1
ATOM 1685 C CA . LYS A 1 214 ? -14.365 -11.796 17.739 1.00 91.56 214 LYS A CA 1
ATOM 1686 C C . LYS A 1 214 ? -12.951 -12.169 18.187 1.00 91.56 214 LYS A C 1
ATOM 1688 O O . LYS A 1 214 ? -12.677 -12.137 19.384 1.00 91.56 214 LYS A O 1
ATOM 1693 N N . ILE A 1 215 ? -12.050 -12.441 17.240 1.00 90.12 215 ILE A N 1
ATOM 1694 C CA . ILE A 1 215 ? -10.644 -12.752 17.535 1.00 90.12 215 ILE A CA 1
ATOM 1695 C C . ILE A 1 215 ? -9.980 -11.587 18.282 1.00 90.12 215 ILE A C 1
ATOM 1697 O O . ILE A 1 215 ? -9.439 -11.768 19.370 1.00 90.12 215 ILE A O 1
ATOM 1701 N N . LEU A 1 216 ? -10.065 -10.366 17.750 1.00 89.00 216 LEU A N 1
ATOM 1702 C CA . LEU A 1 216 ? -9.389 -9.192 18.315 1.00 89.00 216 LEU A CA 1
ATOM 1703 C C . LEU A 1 216 ? -9.946 -8.750 19.678 1.00 89.00 216 LEU A C 1
ATOM 1705 O O . LEU A 1 216 ? -9.278 -8.006 20.402 1.00 89.00 216 LEU A O 1
ATOM 1709 N N . ARG A 1 217 ? -11.156 -9.190 20.045 1.00 87.44 217 ARG A N 1
ATOM 1710 C CA . ARG A 1 217 ? -11.722 -9.008 21.391 1.00 87.44 217 ARG A CA 1
ATOM 1711 C C . ARG A 1 217 ? -11.159 -9.995 22.414 1.00 87.44 217 ARG A C 1
ATOM 1713 O O . ARG A 1 217 ? -11.116 -9.658 23.594 1.00 87.44 217 ARG A O 1
ATOM 1720 N N . GLU A 1 218 ? -10.747 -11.183 21.979 1.00 86.06 218 GLU A N 1
ATOM 1721 C CA . GLU A 1 218 ? -10.219 -12.245 22.843 1.00 86.06 218 GLU A CA 1
ATOM 1722 C C . GLU A 1 218 ? -8.688 -12.189 22.984 1.00 86.06 218 GLU A C 1
ATOM 1724 O O . GLU A 1 218 ? -8.143 -12.630 23.998 1.00 86.06 218 GLU A O 1
ATOM 1729 N N . VAL A 1 219 ? -7.987 -11.625 21.995 1.00 84.50 219 VAL A N 1
ATOM 1730 C CA . VAL A 1 219 ? -6.522 -11.532 21.996 1.00 84.50 219 VAL A CA 1
ATOM 1731 C C . VAL A 1 219 ? -6.011 -10.564 23.066 1.00 84.50 219 VAL A C 1
ATOM 1733 O O . VAL A 1 219 ? -6.555 -9.480 23.295 1.00 84.50 219 VAL A O 1
ATOM 1736 N N . VAL A 1 220 ? -4.899 -10.948 23.698 1.00 81.12 220 VAL A N 1
ATOM 1737 C CA . VAL A 1 220 ? -4.167 -10.095 24.635 1.00 81.12 220 VAL A CA 1
ATOM 1738 C C . VAL A 1 220 ? -3.664 -8.853 23.898 1.00 81.12 220 VAL A C 1
ATOM 1740 O O . VAL A 1 220 ? -2.838 -8.926 22.989 1.00 81.12 220 VAL A O 1
ATOM 1743 N N . LYS A 1 221 ? -4.165 -7.686 24.305 1.00 84.00 221 LYS A N 1
ATOM 1744 C CA . LYS A 1 221 ? -3.778 -6.399 23.729 1.00 84.00 221 LYS A CA 1
ATOM 1745 C C . LYS A 1 221 ? -2.416 -5.972 24.275 1.00 84.00 221 LYS A C 1
ATOM 1747 O O . LYS A 1 221 ? -2.335 -5.216 25.238 1.00 84.00 221 LYS A O 1
ATOM 1752 N N . GLU A 1 222 ? -1.348 -6.461 23.663 1.00 88.94 222 GLU A N 1
ATOM 1753 C CA . GLU A 1 222 ? 0.027 -6.067 23.974 1.00 88.94 222 GLU A CA 1
ATOM 1754 C C . GLU A 1 222 ? 0.691 -5.374 22.784 1.00 88.94 222 GLU A C 1
ATOM 1756 O O . GLU A 1 222 ? 0.354 -5.603 21.623 1.00 88.94 222 GLU A O 1
ATOM 1761 N N . VAL A 1 223 ? 1.641 -4.483 23.078 1.00 91.62 223 VAL A N 1
ATOM 1762 C CA . VAL A 1 223 ? 2.468 -3.856 22.044 1.00 91.62 223 VAL A CA 1
ATOM 1763 C C . VAL A 1 223 ? 3.456 -4.910 21.536 1.00 91.62 223 VAL A C 1
ATOM 1765 O O . VAL A 1 223 ? 4.235 -5.421 22.346 1.00 91.62 223 VAL A O 1
ATOM 1768 N N . PRO A 1 224 ? 3.509 -5.198 20.223 1.00 92.81 224 PRO A N 1
ATOM 1769 C CA . PRO A 1 224 ? 4.540 -6.066 19.672 1.00 92.81 224 PRO A CA 1
ATOM 1770 C C . PRO A 1 224 ? 5.934 -5.539 20.032 1.00 92.81 224 PRO A C 1
ATOM 1772 O O . PRO A 1 224 ? 6.179 -4.338 19.912 1.00 92.81 224 PRO A O 1
ATOM 1775 N N . PRO A 1 225 ? 6.891 -6.393 20.423 1.00 92.69 225 PRO A N 1
ATOM 1776 C CA . PRO A 1 225 ? 8.230 -5.921 20.776 1.00 92.69 225 PRO A CA 1
ATOM 1777 C C . PRO A 1 225 ? 9.000 -5.384 19.558 1.00 92.69 225 PRO A C 1
ATOM 1779 O O . PRO A 1 225 ? 9.892 -4.544 19.693 1.00 92.69 225 PRO A O 1
ATOM 1782 N N . ARG A 1 226 ? 8.655 -5.870 18.360 1.00 93.81 226 ARG A N 1
ATOM 1783 C CA . ARG A 1 226 ? 9.352 -5.599 17.101 1.00 93.81 226 ARG A CA 1
ATOM 1784 C C . ARG A 1 226 ? 8.444 -5.774 15.892 1.00 93.81 226 ARG A C 1
ATOM 1786 O O . ARG A 1 226 ? 7.423 -6.452 15.974 1.00 93.81 226 ARG A O 1
ATOM 1793 N N . PHE A 1 227 ? 8.864 -5.195 14.775 1.00 93.38 227 PHE A N 1
ATOM 1794 C CA . PHE A 1 227 ? 8.200 -5.280 13.477 1.00 93.38 227 PHE A CA 1
ATOM 1795 C C . PHE A 1 227 ? 9.221 -5.494 12.351 1.00 93.38 227 PHE A C 1
ATOM 1797 O O . PHE A 1 227 ? 10.410 -5.213 12.520 1.00 93.38 227 PHE A O 1
ATOM 1804 N N . GLU A 1 228 ? 8.766 -5.988 11.198 1.00 92.38 228 GLU A N 1
ATOM 1805 C CA . GLU A 1 228 ? 9.625 -6.187 10.025 1.00 92.38 228 GLU A CA 1
ATOM 1806 C C . GLU A 1 228 ? 9.930 -4.868 9.304 1.00 92.38 228 GLU A C 1
ATOM 1808 O O . GLU A 1 228 ? 9.042 -4.054 9.043 1.00 92.38 228 GLU A O 1
ATOM 1813 N N . LEU A 1 229 ? 11.192 -4.674 8.919 1.00 92.19 229 LEU A N 1
ATOM 1814 C CA . LEU A 1 229 ? 11.617 -3.538 8.110 1.00 92.19 229 LEU A CA 1
ATOM 1815 C C . LEU A 1 229 ? 11.438 -3.805 6.618 1.00 92.19 229 LEU A C 1
ATOM 1817 O O . LEU A 1 229 ? 11.804 -4.854 6.081 1.00 92.19 229 LEU A O 1
ATOM 1821 N N . TYR A 1 230 ? 10.957 -2.780 5.917 1.00 88.00 230 TYR A N 1
ATOM 1822 C CA . TYR A 1 230 ? 10.976 -2.750 4.463 1.00 88.00 230 TYR A CA 1
ATOM 1823 C C . TYR A 1 230 ? 12.372 -2.377 3.954 1.00 88.00 230 TYR A C 1
ATOM 1825 O O . TYR A 1 230 ? 12.845 -1.269 4.204 1.00 88.00 230 TYR A O 1
ATOM 1833 N N . ASN A 1 231 ? 12.992 -3.273 3.183 1.00 89.00 231 ASN A N 1
ATOM 1834 C CA . ASN A 1 231 ? 14.198 -2.969 2.417 1.00 89.00 231 ASN A CA 1
ATOM 1835 C C . ASN A 1 231 ? 13.830 -2.666 0.961 1.00 89.00 231 ASN A C 1
ATOM 1837 O O . ASN A 1 231 ? 13.113 -3.439 0.317 1.00 89.00 231 ASN A O 1
ATOM 1841 N N . GLU A 1 232 ? 14.292 -1.531 0.437 1.00 87.31 232 GLU A N 1
ATOM 1842 C CA . GLU A 1 232 ? 14.052 -1.185 -0.960 1.00 87.31 232 GLU A CA 1
ATOM 1843 C C . GLU A 1 232 ? 14.928 -1.980 -1.928 1.00 87.31 232 GLU A C 1
ATOM 1845 O O . GLU A 1 232 ? 14.429 -2.306 -3.007 1.00 87.31 232 GLU A O 1
ATOM 1850 N N . GLN A 1 233 ? 16.151 -2.343 -1.520 1.00 89.69 233 GLN A N 1
ATOM 1851 C CA . GLN A 1 233 ? 17.061 -3.166 -2.306 1.00 89.69 233 GLN A CA 1
ATOM 1852 C C . GLN A 1 233 ? 16.434 -4.541 -2.516 1.00 89.69 233 GLN A C 1
ATOM 1854 O O . GLN A 1 233 ? 16.008 -5.214 -1.575 1.00 89.69 233 GLN A O 1
ATOM 1859 N N . THR A 1 234 ? 16.335 -4.938 -3.777 1.00 86.19 234 THR A N 1
ATOM 1860 C CA . THR A 1 234 ? 15.662 -6.169 -4.173 1.00 86.19 234 THR A CA 1
ATOM 1861 C C . THR A 1 234 ? 16.257 -6.683 -5.476 1.00 86.19 234 THR A C 1
ATOM 1863 O O . THR A 1 234 ? 16.707 -5.907 -6.313 1.00 86.19 234 THR A O 1
ATOM 1866 N N . ASP A 1 235 ? 16.226 -7.996 -5.648 1.00 84.75 235 ASP A N 1
ATOM 1867 C CA . ASP A 1 235 ? 16.613 -8.722 -6.863 1.00 84.75 235 ASP A CA 1
ATOM 1868 C C . ASP A 1 235 ? 15.454 -8.864 -7.871 1.00 84.75 235 ASP A C 1
ATOM 1870 O O . ASP A 1 235 ? 15.645 -9.249 -9.025 1.00 84.75 235 ASP A O 1
ATOM 1874 N N . ARG A 1 236 ? 14.226 -8.571 -7.428 1.00 88.81 236 ARG A N 1
ATOM 1875 C CA . ARG A 1 236 ? 12.980 -8.797 -8.160 1.00 88.81 236 ARG A CA 1
ATOM 1876 C C . ARG A 1 236 ? 12.059 -7.594 -8.093 1.00 88.81 236 ARG A C 1
ATOM 1878 O O . ARG A 1 236 ? 11.883 -7.015 -7.025 1.00 88.81 236 ARG A O 1
ATOM 1885 N N . VAL A 1 237 ? 11.404 -7.268 -9.205 1.00 92.56 237 VAL A N 1
ATOM 1886 C CA . VAL A 1 237 ? 10.368 -6.226 -9.225 1.00 92.56 237 VAL A CA 1
ATOM 1887 C C . VAL A 1 237 ? 9.156 -6.679 -8.408 1.00 92.56 237 VAL A C 1
ATOM 1889 O O . VAL A 1 237 ? 8.618 -7.772 -8.606 1.00 92.56 237 VAL A O 1
ATOM 1892 N N . ARG A 1 238 ? 8.709 -5.827 -7.480 1.00 93.31 238 ARG A N 1
ATOM 1893 C CA . ARG A 1 238 ? 7.563 -6.103 -6.607 1.00 93.31 238 ARG A CA 1
ATOM 1894 C C . ARG A 1 238 ? 6.359 -5.272 -7.012 1.00 93.31 238 ARG A C 1
ATOM 1896 O O . ARG A 1 238 ? 6.487 -4.169 -7.541 1.00 93.31 238 ARG A O 1
ATOM 1903 N N . VAL A 1 239 ? 5.176 -5.731 -6.614 1.00 94.44 239 VAL A N 1
ATOM 1904 C CA . VAL A 1 239 ? 3.925 -4.962 -6.727 1.00 94.44 239 VAL A CA 1
ATOM 1905 C C . VAL A 1 239 ? 4.073 -3.536 -6.176 1.00 94.44 239 VAL A C 1
ATOM 1907 O O . VAL A 1 239 ? 3.582 -2.576 -6.767 1.00 94.44 239 VAL A O 1
ATOM 1910 N N . SER A 1 240 ? 4.790 -3.356 -5.061 1.00 91.06 240 SER A N 1
ATOM 1911 C CA . SER A 1 240 ? 4.980 -2.042 -4.437 1.00 91.06 240 SER A CA 1
ATOM 1912 C C . SER A 1 240 ? 5.745 -1.038 -5.299 1.00 91.06 240 SER A C 1
ATOM 1914 O O . SER A 1 240 ? 5.539 0.169 -5.120 1.00 91.06 240 SER A O 1
ATOM 1916 N N . ASP A 1 241 ? 6.603 -1.528 -6.194 1.00 94.00 241 ASP A N 1
ATOM 1917 C CA . ASP A 1 241 ? 7.492 -0.726 -7.030 1.00 94.00 241 ASP A CA 1
ATOM 1918 C C . ASP A 1 241 ? 6.752 -0.133 -8.240 1.00 94.00 241 ASP A C 1
ATOM 1920 O O . ASP A 1 241 ? 7.131 0.913 -8.750 1.00 94.00 241 ASP A O 1
ATOM 1924 N N . LEU A 1 242 ? 5.625 -0.724 -8.647 1.00 94.88 242 LEU A N 1
ATOM 1925 C CA . LEU A 1 242 ? 4.917 -0.354 -9.880 1.00 94.88 242 LEU A CA 1
ATOM 1926 C C . LEU A 1 242 ? 3.670 0.519 -9.662 1.00 94.88 242 LEU A C 1
ATOM 1928 O O . LEU A 1 242 ? 2.940 0.831 -10.608 1.00 94.88 242 LEU A O 1
ATOM 1932 N N . LYS A 1 243 ? 3.415 0.936 -8.414 1.00 91.00 243 LYS A N 1
ATOM 1933 C CA . LYS A 1 243 ? 2.230 1.734 -8.032 1.00 91.00 243 LYS A CA 1
ATOM 1934 C C . LYS A 1 243 ? 2.294 3.179 -8.533 1.00 91.00 243 LYS A C 1
ATOM 1936 O O . LYS A 1 243 ? 1.257 3.787 -8.818 1.00 91.00 243 LYS A O 1
ATOM 1941 N N . THR A 1 244 ? 3.495 3.748 -8.628 1.00 90.19 244 THR A N 1
ATOM 1942 C CA . THR A 1 244 ? 3.729 5.152 -8.990 1.00 90.19 244 THR A CA 1
ATOM 1943 C C . THR A 1 244 ? 4.910 5.301 -9.947 1.00 90.19 244 THR A C 1
ATOM 1945 O O . THR A 1 244 ? 5.791 4.449 -9.967 1.00 90.19 244 THR A O 1
ATOM 1948 N N . ASP A 1 245 ? 4.922 6.376 -10.743 1.00 92.94 245 ASP A N 1
ATOM 1949 C CA . ASP A 1 245 ? 5.977 6.642 -11.735 1.00 92.94 245 ASP A CA 1
ATOM 1950 C C . ASP A 1 245 ? 7.344 6.755 -11.059 1.00 92.94 245 ASP A C 1
ATOM 1952 O O . ASP A 1 245 ? 8.310 6.170 -11.529 1.00 92.94 245 ASP A O 1
ATOM 1956 N N . ASP A 1 246 ? 7.413 7.455 -9.922 1.00 92.56 246 ASP A N 1
ATOM 1957 C CA . ASP A 1 246 ? 8.654 7.637 -9.169 1.00 92.56 246 ASP A CA 1
ATOM 1958 C C . ASP A 1 246 ? 9.240 6.301 -8.707 1.00 92.56 246 ASP A C 1
ATOM 1960 O O . ASP A 1 246 ? 10.442 6.080 -8.831 1.00 92.56 246 ASP A O 1
ATOM 1964 N N . LYS A 1 247 ? 8.396 5.381 -8.227 1.00 92.56 247 LYS A N 1
ATOM 1965 C CA . LYS A 1 247 ? 8.842 4.056 -7.794 1.00 92.56 247 LYS A CA 1
ATOM 1966 C C . LYS A 1 247 ? 9.218 3.167 -8.968 1.00 92.56 247 LYS A C 1
ATOM 1968 O O . LYS A 1 247 ? 10.212 2.458 -8.859 1.00 92.56 247 LYS A O 1
ATOM 1973 N N . PHE A 1 248 ? 8.470 3.255 -10.068 1.00 94.75 248 PHE A N 1
ATOM 1974 C CA . PHE A 1 248 ? 8.732 2.506 -11.292 1.00 94.75 248 PHE A CA 1
ATOM 1975 C C . PHE A 1 248 ? 10.108 2.874 -11.848 1.00 94.75 248 PHE A C 1
ATOM 1977 O O . PHE A 1 248 ? 10.967 2.015 -12.009 1.00 94.75 248 PHE A O 1
ATOM 1984 N N . VAL A 1 249 ? 10.347 4.167 -12.072 1.00 95.25 249 VAL A N 1
ATOM 1985 C CA . VAL A 1 249 ? 11.630 4.665 -12.584 1.00 95.25 249 VAL A CA 1
ATOM 1986 C C . VAL A 1 249 ? 12.753 4.304 -11.617 1.00 95.25 249 VAL A C 1
ATOM 1988 O O . VAL A 1 249 ? 13.782 3.769 -12.014 1.00 95.25 249 VAL A O 1
ATOM 1991 N N . ARG A 1 250 ? 12.540 4.528 -10.317 1.00 94.44 250 ARG A N 1
ATOM 1992 C CA . ARG A 1 250 ? 13.551 4.231 -9.305 1.00 94.44 250 ARG A CA 1
ATOM 1993 C C . ARG A 1 250 ? 13.912 2.749 -9.245 1.00 94.44 250 ARG A C 1
ATOM 1995 O O . ARG A 1 250 ? 15.089 2.459 -9.076 1.00 94.44 250 ARG A O 1
ATOM 2002 N N . VAL A 1 251 ? 12.957 1.819 -9.336 1.00 94.88 251 VAL A N 1
ATOM 2003 C CA . VAL A 1 251 ? 13.302 0.391 -9.271 1.00 94.88 251 VAL A CA 1
ATOM 2004 C C . VAL A 1 251 ? 14.142 -0.009 -10.478 1.00 94.88 251 VAL A C 1
ATOM 2006 O O . VAL A 1 251 ? 15.189 -0.608 -10.281 1.00 94.88 251 VAL A O 1
ATOM 2009 N N . PHE A 1 252 ? 13.777 0.394 -11.697 1.00 94.94 252 PHE A N 1
ATOM 2010 C CA . PHE A 1 252 ? 14.523 -0.009 -12.894 1.00 94.94 252 PHE A CA 1
ATOM 2011 C C . PHE A 1 252 ? 15.892 0.666 -13.019 1.00 94.94 252 PHE A C 1
ATOM 2013 O O . PHE A 1 252 ? 16.846 0.003 -13.419 1.00 94.94 252 PHE A O 1
ATOM 2020 N N . ASN A 1 253 ? 16.033 1.901 -12.528 1.00 93.94 253 ASN A N 1
ATOM 2021 C CA . ASN A 1 253 ? 17.334 2.566 -12.429 1.00 93.94 253 ASN A CA 1
ATOM 2022 C C . ASN A 1 253 ? 18.327 1.826 -11.514 1.00 93.94 253 ASN A C 1
ATOM 2024 O O . ASN A 1 253 ? 19.533 1.968 -11.688 1.00 93.94 253 ASN A O 1
ATOM 2028 N N . ASN A 1 254 ? 17.845 1.090 -10.505 1.00 93.81 254 ASN A N 1
ATOM 2029 C CA . ASN A 1 254 ? 18.709 0.523 -9.464 1.00 93.81 254 ASN A CA 1
ATOM 2030 C C . ASN A 1 254 ? 18.778 -1.009 -9.473 1.00 93.81 254 ASN A C 1
ATOM 2032 O O . ASN A 1 254 ? 19.794 -1.573 -9.072 1.00 93.81 254 ASN A O 1
ATOM 2036 N N . ILE A 1 255 ? 17.729 -1.699 -9.929 1.00 92.25 255 ILE A N 1
ATOM 2037 C CA . ILE A 1 255 ? 17.595 -3.156 -9.791 1.00 92.25 255 ILE A CA 1
ATOM 2038 C C . ILE A 1 255 ? 18.712 -3.923 -10.499 1.00 92.25 255 ILE A C 1
ATOM 2040 O O . ILE A 1 255 ? 19.162 -4.940 -9.981 1.00 92.25 255 ILE A O 1
ATOM 2044 N N . GLY A 1 256 ? 19.221 -3.408 -11.624 1.00 86.94 256 GLY A N 1
ATOM 2045 C CA . GLY A 1 256 ? 20.368 -3.999 -12.316 1.00 86.94 256 GLY A CA 1
ATOM 2046 C C . GLY A 1 256 ? 21.635 -4.026 -11.454 1.00 86.94 256 GLY A C 1
ATOM 2047 O O . GLY A 1 256 ? 22.371 -5.003 -11.490 1.00 86.94 256 GLY A O 1
ATOM 2048 N N . GLY A 1 257 ? 21.857 -2.992 -10.634 1.00 87.06 257 GLY A N 1
ATOM 2049 C CA . GLY A 1 257 ? 22.975 -2.937 -9.688 1.00 87.06 257 GLY A CA 1
ATOM 2050 C C . GLY A 1 257 ? 22.705 -3.658 -8.367 1.00 87.06 257 GLY A C 1
ATOM 2051 O O . GLY A 1 257 ? 23.644 -4.024 -7.671 1.00 87.06 257 GLY A O 1
ATOM 2052 N N . TRP A 1 258 ? 21.439 -3.863 -8.001 1.00 90.38 258 TRP A N 1
ATOM 2053 C CA . TRP A 1 258 ? 21.066 -4.605 -6.794 1.00 90.38 258 TRP A CA 1
ATOM 2054 C C . TRP A 1 258 ? 21.092 -6.116 -6.992 1.00 90.38 258 TRP A C 1
ATOM 2056 O O . TRP A 1 258 ? 21.383 -6.861 -6.053 1.00 90.38 258 TRP A O 1
ATOM 2066 N N . ARG A 1 259 ? 20.791 -6.586 -8.200 1.00 83.31 259 ARG A N 1
ATOM 2067 C CA . ARG A 1 259 ? 20.773 -8.010 -8.510 1.00 83.31 259 ARG A CA 1
ATOM 2068 C C . ARG A 1 259 ? 22.166 -8.622 -8.346 1.00 83.31 259 ARG A C 1
ATOM 2070 O O . ARG A 1 259 ? 23.162 -8.055 -8.776 1.00 83.31 259 ARG A O 1
ATOM 2077 N N . GLY A 1 260 ? 22.231 -9.776 -7.684 1.00 78.94 260 GLY A N 1
ATOM 2078 C CA . GLY A 1 260 ? 23.492 -10.469 -7.400 1.00 78.94 260 GLY A CA 1
ATOM 2079 C C . GLY A 1 260 ? 24.366 -9.809 -6.327 1.00 78.94 260 GLY A C 1
ATOM 2080 O O . GLY A 1 260 ? 25.446 -10.318 -6.037 1.00 78.94 260 GLY A O 1
ATOM 2081 N N . THR A 1 261 ? 23.915 -8.711 -5.711 1.00 86.06 261 THR A N 1
ATOM 2082 C CA . THR A 1 261 ? 24.615 -8.079 -4.583 1.00 86.06 261 THR A CA 1
ATOM 2083 C C . THR A 1 261 ? 24.011 -8.503 -3.252 1.00 86.06 261 THR A C 1
ATOM 2085 O O . THR A 1 261 ? 22.816 -8.788 -3.153 1.00 86.06 261 THR A O 1
ATOM 2088 N N . GLU A 1 262 ? 24.839 -8.541 -2.207 1.00 85.31 262 GLU A N 1
ATOM 2089 C CA . GLU A 1 262 ? 24.344 -8.764 -0.852 1.00 85.31 262 GLU A CA 1
ATOM 2090 C C . GLU A 1 262 ? 23.427 -7.603 -0.442 1.00 85.31 262 GLU A C 1
ATOM 2092 O O . GLU A 1 262 ? 23.753 -6.426 -0.627 1.00 85.31 262 GLU A O 1
ATOM 2097 N N . MET A 1 263 ? 22.255 -7.938 0.101 1.00 88.12 263 MET A N 1
ATOM 2098 C CA . MET A 1 263 ? 21.307 -6.940 0.581 1.00 88.12 263 MET A CA 1
ATOM 2099 C C . MET A 1 263 ? 21.924 -6.166 1.750 1.00 88.12 263 MET A C 1
ATOM 2101 O O . MET A 1 263 ? 22.356 -6.759 2.741 1.00 88.12 263 MET A O 1
ATOM 2105 N N . VAL A 1 264 ? 21.934 -4.840 1.652 1.00 91.69 264 VAL A N 1
ATOM 2106 C CA . VAL A 1 264 ? 22.453 -3.958 2.696 1.00 91.69 264 VAL A CA 1
ATOM 2107 C C . VAL A 1 264 ? 21.393 -3.802 3.791 1.00 91.69 264 VAL A C 1
ATOM 2109 O O . VAL A 1 264 ? 20.251 -3.458 3.471 1.00 91.69 264 VAL A O 1
ATOM 2112 N N . PRO A 1 265 ? 21.724 -4.036 5.074 1.00 93.25 265 PRO A N 1
ATOM 2113 C CA . PRO A 1 265 ? 20.785 -3.835 6.173 1.00 93.25 265 PRO A CA 1
ATOM 2114 C C . PRO A 1 265 ? 20.273 -2.392 6.249 1.00 93.25 265 PRO A C 1
ATOM 2116 O O . PRO A 1 265 ? 21.019 -1.429 6.066 1.00 93.25 265 PRO A O 1
ATOM 2119 N N . VAL A 1 266 ? 18.991 -2.238 6.564 1.00 93.69 266 VAL A N 1
ATOM 2120 C CA . VAL A 1 266 ? 18.349 -0.942 6.785 1.00 93.69 266 VAL A CA 1
ATOM 2121 C C . VAL A 1 266 ? 18.790 -0.395 8.140 1.00 93.69 266 VAL A C 1
ATOM 2123 O O . VAL A 1 266 ? 18.574 -1.022 9.178 1.00 93.69 266 VAL A O 1
ATOM 2126 N N . THR A 1 267 ? 19.391 0.793 8.142 1.00 91.81 267 THR A N 1
ATOM 2127 C CA . THR A 1 267 ? 19.830 1.468 9.374 1.00 91.81 267 THR A CA 1
ATOM 2128 C C . THR A 1 267 ? 18.850 2.541 9.831 1.00 91.81 267 THR A C 1
ATOM 2130 O O . THR A 1 267 ? 18.689 2.751 11.031 1.00 91.81 267 THR A O 1
ATOM 2133 N N . ASP A 1 268 ? 18.165 3.200 8.899 1.00 91.44 268 ASP A N 1
ATOM 2134 C CA . ASP A 1 268 ? 17.212 4.269 9.191 1.00 91.44 268 ASP A CA 1
ATOM 2135 C C . ASP A 1 268 ? 15.875 3.691 9.668 1.00 91.44 268 ASP A C 1
ATOM 2137 O O . ASP A 1 268 ? 15.120 3.106 8.889 1.00 91.44 268 ASP A O 1
ATOM 2141 N N . LEU A 1 269 ? 15.539 3.897 10.944 1.00 88.50 269 LEU A N 1
ATOM 2142 C CA . LEU A 1 269 ? 14.253 3.459 11.480 1.00 88.50 269 LEU A CA 1
ATOM 2143 C C . LEU A 1 269 ? 13.093 4.327 10.970 1.00 88.50 269 LEU A C 1
ATOM 2145 O O . LEU A 1 269 ? 13.190 5.566 10.984 1.00 88.50 269 LEU A O 1
ATOM 2149 N N . PRO A 1 270 ? 11.954 3.713 10.588 1.00 89.06 270 PRO A N 1
ATOM 2150 C CA . PRO A 1 270 ? 10.736 4.464 10.337 1.00 89.06 270 PRO A CA 1
ATOM 2151 C C . PRO A 1 270 ? 10.261 5.137 11.630 1.00 89.06 270 PRO A C 1
ATOM 2153 O O . PRO A 1 270 ? 10.565 4.699 12.735 1.00 89.06 270 PRO A O 1
ATOM 2156 N N . SER A 1 271 ? 9.499 6.222 11.492 1.00 86.19 271 SER A N 1
ATOM 2157 C CA . SER A 1 271 ? 8.936 6.945 12.636 1.00 86.19 271 SER A CA 1
ATOM 2158 C C . SER A 1 271 ? 7.530 7.467 12.349 1.00 86.19 271 SER A C 1
ATOM 2160 O O . SER A 1 271 ? 7.107 7.617 11.193 1.00 86.19 271 SER A O 1
ATOM 2162 N N . GLY A 1 272 ? 6.788 7.754 13.420 1.00 87.12 272 GLY A N 1
ATOM 2163 C CA . GLY A 1 272 ? 5.446 8.326 13.348 1.00 87.12 272 GLY A CA 1
ATOM 2164 C C . GLY A 1 272 ? 4.466 7.397 12.632 1.00 87.12 272 GLY A C 1
ATOM 2165 O O . GLY A 1 272 ? 4.400 6.207 12.911 1.00 87.12 272 GLY A O 1
ATOM 2166 N N . ASN A 1 273 ? 3.699 7.924 11.673 1.00 84.38 273 ASN A N 1
ATOM 2167 C CA . ASN A 1 273 ? 2.637 7.151 11.016 1.00 84.38 273 ASN A CA 1
ATOM 2168 C C . ASN A 1 273 ? 3.124 5.903 10.262 1.00 84.38 273 ASN A C 1
ATOM 2170 O O . ASN A 1 273 ? 2.317 5.003 10.056 1.00 84.38 273 ASN A O 1
ATOM 2174 N N . VAL A 1 274 ? 4.382 5.880 9.811 1.00 86.00 274 VAL A N 1
ATOM 2175 C CA . VAL A 1 274 ? 4.942 4.726 9.090 1.00 86.00 274 VAL A CA 1
ATOM 2176 C C . VAL A 1 274 ? 5.263 3.605 10.070 1.00 86.00 274 VAL A C 1
ATOM 2178 O O . VAL A 1 274 ? 4.802 2.490 9.874 1.00 86.00 274 VAL A O 1
ATOM 2181 N N . GLU A 1 275 ? 5.976 3.926 11.154 1.00 91.31 275 GLU A N 1
ATOM 2182 C CA . GLU A 1 275 ? 6.261 2.979 12.238 1.00 91.31 275 GLU A CA 1
ATOM 2183 C C . GLU A 1 275 ? 4.967 2.404 12.810 1.00 91.31 275 GLU A C 1
ATOM 2185 O O . GLU A 1 275 ? 4.817 1.193 12.864 1.00 91.31 275 GLU A O 1
ATOM 2190 N N . ILE A 1 276 ? 3.993 3.260 13.140 1.00 90.81 276 ILE A N 1
ATOM 2191 C CA . ILE A 1 276 ? 2.699 2.803 13.655 1.00 90.81 276 ILE A CA 1
ATOM 2192 C C . ILE A 1 276 ? 2.016 1.840 12.684 1.00 90.81 276 ILE A C 1
ATOM 2194 O O . ILE A 1 276 ? 1.455 0.855 13.136 1.00 90.81 276 ILE A O 1
ATOM 2198 N N . GLY A 1 277 ? 2.084 2.080 11.370 1.00 89.69 277 GLY A N 1
ATOM 2199 C CA . GLY A 1 277 ? 1.577 1.124 10.383 1.00 89.69 277 GLY A CA 1
ATOM 2200 C C . GLY A 1 277 ? 2.185 -0.269 10.567 1.00 89.69 277 GLY A C 1
ATOM 2201 O O . GLY A 1 277 ? 1.442 -1.225 10.741 1.00 89.69 277 GLY A O 1
ATOM 2202 N N . HIS A 1 278 ? 3.514 -0.353 10.656 1.00 91.50 278 HIS A N 1
ATOM 2203 C CA . HIS A 1 278 ? 4.215 -1.619 10.881 1.00 91.50 278 HIS A CA 1
ATOM 2204 C C . HIS A 1 278 ? 3.922 -2.258 12.246 1.00 91.50 278 HIS A C 1
ATOM 2206 O O . HIS A 1 278 ? 3.883 -3.480 12.347 1.00 91.50 278 HIS A O 1
ATOM 2212 N N . VAL A 1 279 ? 3.698 -1.458 13.295 1.00 92.94 279 VAL A N 1
ATOM 2213 C CA . VAL A 1 279 ? 3.287 -1.970 14.614 1.00 92.94 279 VAL A CA 1
ATOM 2214 C C . VAL A 1 279 ? 1.908 -2.625 14.535 1.00 92.94 279 VAL A C 1
ATOM 2216 O O . VAL A 1 279 ? 1.720 -3.703 15.089 1.00 92.94 279 VAL A O 1
ATOM 2219 N N . PHE A 1 280 ? 0.959 -2.015 13.818 1.00 91.19 280 PHE A N 1
ATOM 2220 C CA . PHE A 1 280 ? -0.350 -2.622 13.566 1.00 91.19 280 PHE A CA 1
ATOM 2221 C C . PHE A 1 280 ? -0.227 -3.925 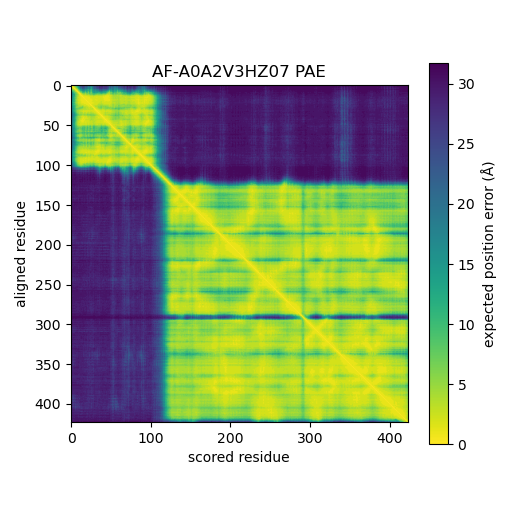12.766 1.00 91.19 280 PHE A C 1
ATOM 2223 O O . PHE A 1 280 ? -0.847 -4.912 13.149 1.00 91.19 280 PHE A O 1
ATOM 2230 N N . ASP A 1 281 ? 0.589 -3.952 11.709 1.00 88.19 281 ASP A N 1
ATOM 2231 C CA . ASP A 1 281 ? 0.802 -5.158 10.894 1.00 88.19 281 ASP A CA 1
ATOM 2232 C C . ASP A 1 281 ? 1.413 -6.302 11.731 1.00 88.19 281 ASP A C 1
ATOM 2234 O O . ASP A 1 281 ? 0.977 -7.452 11.636 1.00 88.19 281 ASP A O 1
ATOM 2238 N N . ALA A 1 282 ? 2.374 -5.984 12.609 1.00 89.94 282 ALA A N 1
ATOM 2239 C CA . ALA A 1 282 ? 2.980 -6.942 13.534 1.00 89.94 282 ALA A CA 1
ATOM 2240 C C . ALA A 1 282 ? 1.980 -7.443 14.588 1.00 89.94 282 ALA A C 1
ATOM 2242 O O . ALA A 1 282 ? 1.936 -8.640 14.860 1.00 89.94 282 ALA A O 1
ATOM 2243 N N . PHE A 1 283 ? 1.161 -6.548 15.152 1.00 91.00 283 PHE A N 1
ATOM 2244 C CA . PHE A 1 283 ? 0.122 -6.904 16.119 1.00 91.00 283 PHE A CA 1
ATOM 2245 C C . PHE A 1 283 ? -0.925 -7.824 15.498 1.00 91.00 283 PHE A C 1
ATOM 2247 O O . PHE A 1 283 ? -1.256 -8.847 16.087 1.00 91.00 283 PHE A O 1
ATOM 2254 N N . LEU A 1 284 ? -1.423 -7.491 14.306 1.00 87.38 284 LEU A N 1
ATOM 2255 C CA . LEU A 1 284 ? -2.418 -8.302 13.604 1.00 87.38 284 LEU A CA 1
ATOM 2256 C C . LEU A 1 284 ? -1.856 -9.673 13.238 1.00 87.38 284 LEU A C 1
ATOM 2258 O O . LEU A 1 284 ? -2.509 -10.675 13.505 1.00 87.38 284 LEU A O 1
ATOM 2262 N N . SER A 1 285 ? -0.628 -9.724 12.712 1.00 82.81 285 SER A N 1
ATOM 2263 C CA . SER A 1 285 ? 0.053 -10.995 12.437 1.00 82.81 285 SER A CA 1
ATOM 2264 C C . SER A 1 285 ? 0.151 -11.856 13.700 1.00 82.81 285 SER A C 1
ATOM 2266 O O . SER A 1 285 ? -0.288 -12.994 13.678 1.00 82.81 285 SER A O 1
ATOM 2268 N N . GLN A 1 286 ? 0.632 -11.305 14.822 1.00 83.50 286 GLN A N 1
ATOM 2269 C CA . GLN A 1 286 ? 0.738 -12.033 16.100 1.00 83.50 286 GLN A CA 1
ATOM 2270 C C . GLN A 1 286 ? -0.616 -12.452 16.678 1.00 83.50 286 GLN A C 1
ATOM 2272 O O . GLN A 1 286 ? -0.729 -13.513 17.278 1.00 83.50 286 GLN A O 1
ATOM 2277 N N . SER A 1 287 ? -1.639 -11.615 16.512 1.00 84.81 287 SER A N 1
ATOM 2278 C CA . SER A 1 287 ? -2.994 -11.889 17.001 1.00 84.81 287 SER A CA 1
ATOM 2279 C C . SER A 1 287 ? -3.635 -13.061 16.264 1.00 84.81 287 SER A C 1
ATOM 2281 O O . SER A 1 287 ? -4.448 -13.778 16.843 1.00 84.81 287 SER A O 1
ATOM 2283 N N . LEU A 1 288 ? -3.280 -13.232 14.990 1.00 80.38 288 LEU A N 1
ATOM 2284 C CA . LEU A 1 288 ? -3.801 -14.282 14.122 1.00 80.38 288 LEU A CA 1
ATOM 2285 C C . LEU A 1 288 ? -2.935 -15.546 14.138 1.00 80.38 288 LEU A C 1
ATOM 2287 O O . LEU A 1 288 ? -3.439 -16.643 13.894 1.00 80.38 288 LEU A O 1
ATOM 2291 N N . ASP A 1 289 ? -1.658 -15.410 14.492 1.00 69.19 289 ASP A N 1
ATOM 2292 C CA . ASP A 1 289 ? -0.706 -16.501 14.698 1.00 69.19 289 ASP A CA 1
ATOM 2293 C C . ASP A 1 289 ? -1.014 -17.234 16.019 1.00 69.19 289 ASP A C 1
ATOM 2295 O O . ASP A 1 289 ? -0.373 -17.058 17.053 1.00 69.19 289 ASP A O 1
ATOM 2299 N N . GLY A 1 290 ? -2.109 -17.997 16.008 1.00 56.00 290 GLY A N 1
ATOM 2300 C CA . GLY A 1 290 ? -2.652 -18.707 17.170 1.00 56.00 290 GLY A CA 1
ATOM 2301 C C . GLY A 1 290 ? -4.171 -18.599 17.332 1.00 56.00 290 GLY A C 1
ATOM 2302 O O . GLY A 1 290 ? -4.743 -19.330 18.147 1.00 56.00 290 GLY A O 1
ATOM 2303 N N . SER A 1 291 ? -4.854 -17.744 16.559 1.00 54.03 291 SER A N 1
ATOM 2304 C CA . SER A 1 291 ? -6.312 -17.620 16.624 1.00 54.03 291 SER A CA 1
ATOM 2305 C C . SER A 1 291 ? -7.012 -18.768 15.890 1.00 54.03 291 SER A C 1
ATOM 2307 O O . SER A 1 291 ? -7.126 -18.807 14.667 1.00 54.03 291 SER A O 1
ATOM 2309 N N . VAL A 1 292 ? -7.453 -19.715 16.709 1.00 49.69 292 VAL A N 1
ATOM 2310 C CA . VAL A 1 292 ? -8.579 -20.648 16.580 1.00 49.69 292 VAL A CA 1
ATOM 2311 C C . VAL A 1 292 ? -9.508 -20.399 15.371 1.00 49.69 292 VAL A C 1
ATOM 2313 O O . VAL A 1 292 ? -10.199 -19.386 15.332 1.00 49.69 292 VAL A O 1
ATOM 2316 N N . ASN A 1 293 ? -9.561 -21.402 14.475 1.00 53.38 293 ASN A N 1
ATOM 2317 C CA . ASN A 1 293 ? -10.571 -21.735 13.439 1.00 53.38 293 ASN A CA 1
ATOM 2318 C C . ASN A 1 293 ? -10.124 -21.828 11.969 1.00 53.38 293 ASN A C 1
ATOM 2320 O O . ASN A 1 293 ? -10.974 -22.029 11.118 1.00 53.38 293 ASN A O 1
ATOM 2324 N N . GLY A 1 294 ? -8.833 -21.810 11.631 1.00 63.44 294 GLY A N 1
ATOM 2325 C CA . GLY A 1 294 ? -8.356 -22.266 10.307 1.00 63.44 294 GLY A CA 1
ATOM 2326 C C . GLY A 1 294 ? -8.739 -21.402 9.093 1.00 63.44 294 GLY A C 1
ATOM 2327 O O . GLY A 1 294 ? -8.142 -21.581 8.034 1.00 63.44 294 GLY A O 1
ATOM 2328 N N . ASP A 1 295 ? -9.662 -20.452 9.246 1.00 84.81 295 ASP A N 1
ATOM 2329 C CA . ASP A 1 295 ? -10.071 -19.544 8.175 1.00 84.81 295 ASP A CA 1
ATOM 2330 C C . ASP A 1 295 ? -9.043 -18.429 7.967 1.00 84.81 295 ASP A C 1
ATOM 2332 O O . ASP A 1 295 ? -8.794 -18.022 6.840 1.00 84.81 295 ASP A O 1
ATOM 2336 N N . TRP A 1 296 ? -8.395 -17.946 9.030 1.00 89.75 296 TRP A N 1
ATOM 2337 C CA . TRP A 1 296 ? -7.341 -16.937 8.923 1.00 89.75 296 TRP A CA 1
ATOM 2338 C C . TRP A 1 296 ? -5.962 -17.579 8.849 1.00 89.75 296 TRP A C 1
ATOM 2340 O O . TRP A 1 296 ? -5.611 -18.425 9.673 1.00 89.75 296 TRP A O 1
ATOM 2350 N N . ARG A 1 297 ? -5.149 -17.133 7.891 1.00 86.00 297 ARG A N 1
ATOM 2351 C CA . ARG A 1 297 ? -3.741 -17.529 7.782 1.00 86.00 297 ARG A CA 1
ATOM 2352 C C . ARG A 1 297 ? -2.867 -16.389 7.255 1.00 86.00 297 ARG A C 1
ATOM 2354 O O . ARG A 1 297 ? -3.392 -15.459 6.632 1.00 86.00 297 ARG A O 1
ATOM 2361 N N . PRO A 1 298 ? -1.541 -16.444 7.484 1.00 85.12 298 PRO A N 1
ATOM 2362 C CA . PRO A 1 298 ? -0.606 -15.510 6.871 1.00 85.12 298 PRO A CA 1
ATOM 2363 C C . PRO A 1 298 ? -0.751 -15.491 5.349 1.00 85.12 298 PRO A C 1
ATOM 2365 O O . PRO A 1 298 ? -1.014 -16.524 4.728 1.00 85.12 298 PRO A O 1
ATOM 2368 N N . GLY A 1 299 ? -0.574 -14.319 4.744 1.00 86.75 299 GLY A N 1
ATOM 2369 C CA . GLY A 1 299 ? -0.673 -14.190 3.299 1.00 86.75 299 GLY A CA 1
ATOM 2370 C C . GLY A 1 299 ? 0.415 -14.956 2.546 1.00 86.75 299 GLY A C 1
ATOM 2371 O O . GLY A 1 299 ? 1.573 -15.046 2.963 1.00 86.75 299 GLY A O 1
ATOM 2372 N N . GLU A 1 300 ? 0.047 -15.489 1.385 1.00 85.69 300 GLU A N 1
ATOM 2373 C CA . GLU A 1 300 ? 0.949 -16.236 0.512 1.00 85.69 300 GLU A CA 1
ATOM 2374 C C . GLU A 1 300 ? 1.437 -15.366 -0.652 1.00 85.69 300 GLU A C 1
ATOM 2376 O O . GLU A 1 300 ? 0.819 -14.372 -1.039 1.00 85.69 300 GLU A O 1
ATOM 2381 N N . ARG A 1 301 ? 2.606 -15.699 -1.212 1.00 89.62 301 ARG A N 1
ATOM 2382 C CA . ARG A 1 301 ? 3.149 -14.941 -2.344 1.00 89.62 301 ARG A CA 1
ATOM 2383 C C . ARG A 1 301 ? 2.291 -15.184 -3.582 1.00 89.62 301 ARG A C 1
ATOM 2385 O O . ARG A 1 301 ? 2.207 -16.311 -4.052 1.00 89.62 301 ARG A O 1
ATOM 2392 N N . VAL A 1 302 ? 1.797 -14.101 -4.164 1.00 92.69 302 VAL A N 1
ATOM 2393 C CA . VAL A 1 302 ? 1.135 -14.084 -5.469 1.00 92.69 302 VAL A CA 1
ATOM 2394 C C . VAL A 1 302 ? 2.088 -13.517 -6.516 1.00 92.69 302 VAL A C 1
ATOM 2396 O O . VAL A 1 302 ? 2.980 -12.711 -6.205 1.00 92.69 302 VAL A O 1
ATOM 2399 N N . GLY A 1 303 ? 1.928 -13.942 -7.764 1.00 94.56 303 GLY A N 1
ATOM 2400 C CA . GLY A 1 303 ? 2.727 -13.424 -8.864 1.00 94.56 303 GLY A CA 1
ATOM 2401 C C . GLY A 1 303 ? 2.060 -13.625 -10.211 1.00 94.56 303 GLY A C 1
ATOM 2402 O O . GLY A 1 303 ? 1.357 -14.605 -10.417 1.00 94.56 303 GLY A O 1
ATOM 2403 N N . PHE A 1 304 ? 2.299 -12.684 -11.116 1.00 95.62 304 PHE A N 1
ATOM 2404 C CA . PHE A 1 304 ? 1.772 -12.711 -12.474 1.00 95.62 304 PHE A CA 1
ATOM 2405 C C . PHE A 1 304 ? 2.837 -12.246 -13.460 1.00 95.62 304 PHE A C 1
ATOM 2407 O O . PHE A 1 304 ? 3.722 -11.451 -13.120 1.00 95.62 304 PHE A O 1
ATOM 2414 N N . HIS A 1 305 ? 2.741 -12.729 -14.693 1.00 96.00 305 HIS A N 1
ATOM 2415 C CA . HIS A 1 305 ? 3.577 -12.247 -15.781 1.00 96.00 305 HIS A CA 1
ATOM 2416 C C . HIS A 1 305 ? 2.973 -10.965 -16.369 1.00 96.00 305 HIS A C 1
ATOM 2418 O O . HIS A 1 305 ? 1.841 -10.958 -16.855 1.00 96.00 305 HIS A O 1
ATOM 2424 N N . ALA A 1 306 ? 3.707 -9.852 -16.310 1.00 95.44 306 ALA A N 1
ATOM 2425 C CA . ALA A 1 306 ? 3.293 -8.612 -16.955 1.00 95.44 306 ALA A CA 1
ATOM 2426 C C . ALA A 1 306 ? 3.793 -8.568 -18.394 1.00 95.44 306 ALA A C 1
ATOM 2428 O O . ALA A 1 306 ? 4.906 -8.116 -18.645 1.00 95.44 306 ALA A O 1
ATOM 2429 N N . GLU A 1 307 ? 2.922 -8.930 -19.332 1.00 92.69 307 GLU A N 1
ATOM 2430 C CA . GLU A 1 307 ? 3.180 -8.874 -20.780 1.00 92.69 307 GLU A CA 1
ATOM 2431 C C . GLU A 1 307 ? 3.746 -7.522 -21.245 1.00 92.69 307 GLU A C 1
ATOM 2433 O O . GLU A 1 307 ? 4.681 -7.469 -22.036 1.00 92.69 307 GLU A O 1
ATOM 2438 N N . ASP A 1 308 ? 3.222 -6.406 -20.716 1.00 92.56 308 ASP A N 1
ATOM 2439 C CA . ASP A 1 308 ? 3.690 -5.060 -21.080 1.00 92.56 308 ASP A CA 1
ATOM 2440 C C . ASP A 1 308 ? 5.170 -4.814 -20.714 1.00 92.56 308 ASP A C 1
ATOM 2442 O O . ASP A 1 308 ? 5.783 -3.896 -21.256 1.00 92.56 308 ASP A O 1
ATOM 2446 N N . LEU A 1 309 ? 5.722 -5.588 -19.774 1.00 94.00 309 LEU A N 1
ATOM 2447 C CA . LEU A 1 309 ? 7.096 -5.475 -19.277 1.00 94.00 309 LEU A CA 1
ATOM 2448 C C . LEU A 1 309 ? 7.960 -6.701 -19.634 1.00 94.00 309 LEU A C 1
ATOM 2450 O O . LEU A 1 309 ? 9.184 -6.612 -19.589 1.00 94.00 309 LEU A O 1
ATOM 2454 N N . GLY A 1 310 ? 7.340 -7.836 -19.969 1.00 93.81 310 GLY A N 1
ATOM 2455 C CA . GLY A 1 310 ? 8.002 -9.121 -20.187 1.00 93.81 310 GLY A CA 1
ATOM 2456 C C . GLY A 1 310 ? 8.669 -9.690 -18.933 1.00 93.81 310 GLY A C 1
ATOM 2457 O O . GLY A 1 310 ? 9.701 -10.335 -19.051 1.00 93.81 310 GLY A O 1
ATOM 2458 N N . ILE A 1 311 ? 8.139 -9.415 -17.735 1.00 93.88 311 ILE A N 1
ATOM 2459 C CA . ILE A 1 311 ? 8.710 -9.886 -16.461 1.00 93.88 311 ILE A CA 1
ATOM 2460 C C . ILE A 1 311 ? 7.624 -10.395 -15.514 1.00 93.88 311 ILE A C 1
ATOM 2462 O O . ILE A 1 311 ? 6.483 -9.927 -15.536 1.00 93.88 311 ILE A O 1
ATOM 2466 N N . THR A 1 312 ? 8.003 -11.303 -14.617 1.00 93.81 312 THR A N 1
ATOM 2467 C CA . THR A 1 312 ? 7.137 -11.752 -13.522 1.00 93.81 312 THR A CA 1
ATOM 2468 C C . THR A 1 312 ? 7.216 -10.787 -12.344 1.00 93.81 312 THR A C 1
ATOM 2470 O O . THR A 1 312 ? 8.285 -10.547 -11.782 1.00 93.81 312 THR A O 1
ATOM 2473 N N . ILE A 1 313 ? 6.066 -10.256 -11.937 1.00 94.12 313 ILE A N 1
ATOM 2474 C CA . ILE A 1 313 ? 5.921 -9.376 -10.776 1.00 94.12 313 ILE A CA 1
ATOM 2475 C C . ILE A 1 313 ? 5.285 -10.183 -9.658 1.00 94.12 313 ILE A C 1
ATOM 2477 O O . ILE A 1 313 ? 4.351 -10.944 -9.891 1.00 94.12 313 ILE A O 1
ATOM 2481 N N . GLY A 1 314 ? 5.756 -9.995 -8.427 1.00 92.50 314 GLY A N 1
ATOM 2482 C CA . GLY A 1 314 ? 5.131 -10.632 -7.274 1.00 92.50 314 GLY A CA 1
ATOM 2483 C C . GLY A 1 314 ? 5.013 -9.738 -6.054 1.00 92.50 314 GLY A C 1
ATOM 2484 O O . GLY A 1 314 ? 5.605 -8.659 -5.958 1.00 92.50 314 GLY A O 1
ATOM 2485 N N . GLY A 1 315 ? 4.254 -10.226 -5.089 1.00 92.06 315 GLY A N 1
ATOM 2486 C CA . GLY A 1 315 ? 4.179 -9.673 -3.748 1.00 92.06 315 GLY A CA 1
ATOM 2487 C C . GLY A 1 315 ? 3.354 -10.580 -2.850 1.00 92.06 315 GLY A C 1
ATOM 2488 O O . GLY A 1 315 ? 3.008 -11.691 -3.239 1.00 92.06 315 GLY A O 1
ATOM 2489 N N . THR A 1 316 ? 3.092 -10.126 -1.637 1.00 91.38 316 THR A N 1
ATOM 2490 C CA . THR A 1 316 ? 2.427 -10.927 -0.612 1.00 91.38 316 THR A CA 1
ATOM 2491 C C . THR A 1 316 ? 1.352 -10.037 -0.004 1.00 91.38 316 THR A C 1
ATOM 2493 O O . THR A 1 316 ? 1.713 -9.001 0.560 1.00 91.38 316 THR A O 1
ATOM 2496 N N . PRO A 1 317 ? 0.061 -10.352 -0.205 1.00 92.62 317 PRO A N 1
ATOM 2497 C CA . PRO A 1 317 ? -1.022 -9.800 0.601 1.00 92.62 317 PRO A CA 1
ATOM 2498 C C . PRO A 1 317 ? -0.744 -10.063 2.081 1.00 92.62 317 PRO A C 1
ATOM 2500 O O . PRO A 1 317 ? -0.034 -11.012 2.406 1.00 92.62 317 PRO A O 1
ATOM 2503 N N . ASP A 1 318 ? -1.272 -9.234 2.972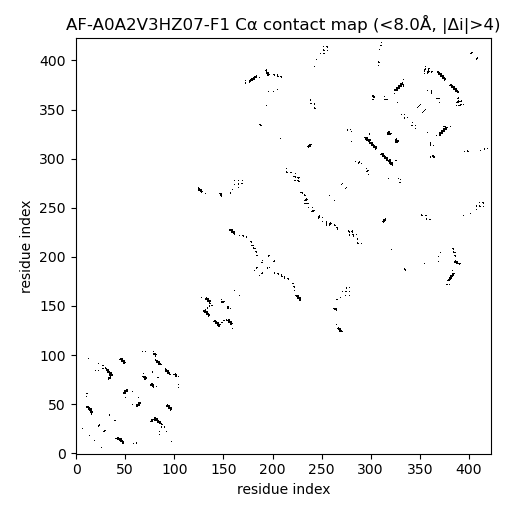 1.00 90.81 318 ASP A N 1
ATOM 2504 C CA . ASP A 1 318 ? -0.933 -9.341 4.395 1.00 90.81 318 ASP A CA 1
ATOM 2505 C C . ASP A 1 318 ? -1.483 -10.639 5.021 1.00 90.81 318 ASP A C 1
ATOM 2507 O O . ASP A 1 318 ? -0.792 -11.313 5.786 1.00 90.81 318 ASP A O 1
ATOM 2511 N N . LEU A 1 319 ? -2.716 -11.016 4.671 1.00 91.94 319 LEU A N 1
ATOM 2512 C CA . LEU A 1 319 ? -3.444 -12.149 5.248 1.00 91.94 319 LEU A CA 1
ATOM 2513 C C . LEU A 1 319 ? -4.246 -12.894 4.171 1.00 91.94 319 LEU A C 1
ATOM 2515 O O . LEU A 1 319 ? -4.406 -12.415 3.046 1.00 91.94 319 LEU A O 1
ATOM 2519 N N . ILE A 1 320 ? -4.784 -14.054 4.532 1.00 91.88 320 ILE A N 1
ATOM 2520 C CA . ILE A 1 320 ? -5.806 -14.779 3.773 1.00 91.88 320 ILE A CA 1
ATOM 2521 C C . ILE A 1 320 ? -6.961 -15.122 4.720 1.00 91.88 320 ILE A C 1
ATOM 2523 O O . ILE A 1 320 ? -6.717 -15.534 5.856 1.00 91.88 320 ILE A O 1
ATOM 2527 N N . PHE A 1 321 ? -8.194 -14.969 4.231 1.00 93.50 321 PHE A N 1
ATOM 2528 C CA . PHE A 1 321 ? -9.420 -15.465 4.857 1.00 93.50 321 PHE A CA 1
ATOM 2529 C C . PHE A 1 321 ? -10.045 -16.547 3.962 1.00 93.50 321 PHE A C 1
ATOM 2531 O O . PHE A 1 321 ? -10.471 -16.260 2.844 1.00 93.50 321 PHE A O 1
ATOM 2538 N N . GLY A 1 322 ? -10.034 -17.798 4.421 1.00 91.19 322 GLY A N 1
ATOM 2539 C CA . GLY A 1 322 ? -10.290 -18.990 3.616 1.00 91.19 322 GLY A CA 1
ATOM 2540 C C . GLY A 1 322 ? -9.231 -19.147 2.520 1.00 91.19 322 GLY A C 1
ATOM 2541 O O . GLY A 1 322 ? -8.071 -19.507 2.763 1.00 91.19 322 GLY A O 1
ATOM 2542 N N . ASP A 1 323 ? -9.628 -18.852 1.290 1.00 91.88 323 ASP A N 1
ATOM 2543 C CA . ASP A 1 323 ? -8.769 -18.742 0.112 1.00 91.88 323 ASP A CA 1
ATOM 2544 C C . ASP A 1 323 ? -8.613 -17.295 -0.388 1.00 91.88 323 ASP A C 1
ATOM 2546 O O . ASP A 1 323 ? -7.736 -17.025 -1.205 1.00 91.88 323 ASP A O 1
ATOM 2550 N N . ILE A 1 324 ? -9.376 -16.341 0.154 1.00 95.44 324 ILE A N 1
ATOM 2551 C CA . ILE A 1 324 ? -9.413 -14.965 -0.336 1.00 95.44 324 ILE A CA 1
ATOM 2552 C C . ILE A 1 324 ? -8.279 -14.133 0.273 1.00 95.44 324 ILE A C 1
ATOM 2554 O O . ILE A 1 324 ? -8.183 -14.011 1.499 1.00 95.44 324 ILE A O 1
ATOM 2558 N N . PRO A 1 325 ? -7.452 -13.470 -0.553 1.00 96.25 325 PRO A N 1
ATOM 2559 C CA . PRO A 1 325 ? -6.433 -12.558 -0.059 1.00 96.25 325 PRO A CA 1
ATOM 2560 C C . PRO A 1 325 ? -7.023 -11.353 0.682 1.00 96.25 325 PRO A C 1
ATOM 2562 O O . PRO A 1 325 ? -8.050 -10.795 0.291 1.00 96.25 325 PRO A O 1
ATOM 2565 N N . VAL A 1 326 ? -6.322 -10.892 1.712 1.00 96.00 326 VAL A N 1
ATOM 2566 C CA . VAL A 1 326 ? -6.699 -9.735 2.524 1.00 96.00 326 VAL A CA 1
ATOM 2567 C C . VAL A 1 326 ? -5.501 -8.790 2.620 1.00 96.00 326 VAL A C 1
ATOM 2569 O O . VAL A 1 326 ? -4.431 -9.155 3.102 1.00 96.00 326 VAL A O 1
ATOM 2572 N N . GLU A 1 327 ? -5.679 -7.551 2.170 1.00 96.06 327 GLU A N 1
ATOM 2573 C CA . GLU A 1 327 ? -4.700 -6.474 2.338 1.00 96.06 327 GLU A CA 1
ATOM 2574 C C . GLU A 1 327 ? -5.133 -5.548 3.473 1.00 96.06 327 GLU A C 1
ATOM 2576 O O . GLU A 1 327 ? -6.273 -5.086 3.512 1.00 96.06 327 GLU A O 1
ATOM 2581 N N . THR A 1 328 ? -4.208 -5.186 4.353 1.00 94.31 328 THR A N 1
ATOM 2582 C CA . THR A 1 328 ? -4.467 -4.326 5.504 1.00 94.31 328 THR A CA 1
ATOM 2583 C C . THR A 1 328 ? -3.955 -2.916 5.275 1.00 94.31 328 THR A C 1
ATOM 2585 O O . THR A 1 328 ? -2.833 -2.682 4.823 1.00 94.31 328 THR A O 1
ATOM 2588 N N . LYS A 1 329 ? -4.764 -1.909 5.613 1.00 93.12 329 LYS A N 1
ATOM 2589 C CA . LYS A 1 329 ? -4.323 -0.513 5.651 1.00 93.12 329 LYS A CA 1
ATOM 2590 C C . LYS A 1 329 ? -4.842 0.197 6.887 1.00 93.12 329 LYS A C 1
ATOM 2592 O O . LYS A 1 329 ? -6.040 0.294 7.133 1.00 93.12 329 LYS A O 1
ATOM 2597 N N . THR A 1 330 ? -3.924 0.835 7.602 1.00 90.81 330 THR A N 1
ATOM 2598 C CA . THR A 1 330 ? -4.276 1.750 8.684 1.00 90.81 330 THR A CA 1
ATOM 2599 C C . THR A 1 330 ? -4.466 3.174 8.158 1.00 90.81 330 THR A C 1
ATOM 2601 O O . THR A 1 330 ? -3.700 3.709 7.343 1.00 90.81 330 THR A O 1
ATOM 2604 N N . VAL A 1 331 ? -5.521 3.828 8.633 1.00 88.44 331 VAL A N 1
ATOM 2605 C CA . VAL A 1 331 ? -5.840 5.230 8.357 1.00 88.44 331 VAL A CA 1
ATOM 2606 C C . VAL A 1 331 ? -5.981 5.978 9.674 1.00 88.44 331 VAL A C 1
ATOM 2608 O O . VAL A 1 331 ? -6.210 5.393 10.724 1.00 88.44 331 VAL A O 1
ATOM 2611 N N . THR A 1 332 ? -5.786 7.296 9.671 1.00 83.44 332 THR A N 1
ATOM 2612 C CA . THR A 1 332 ? -6.040 8.070 10.900 1.00 83.44 332 THR A CA 1
ATOM 2613 C C . THR A 1 332 ? -7.532 8.109 11.226 1.00 83.44 332 THR A C 1
ATOM 2615 O O . THR A 1 332 ? -7.883 8.091 12.392 1.00 83.44 332 THR A O 1
ATOM 2618 N N . PHE A 1 333 ? -8.379 8.181 10.200 1.00 83.06 333 PHE A N 1
ATOM 2619 C CA . PHE A 1 333 ? -9.835 8.219 10.299 1.00 83.06 333 PHE A CA 1
ATOM 2620 C C . PHE A 1 333 ? -10.404 7.461 9.107 1.00 83.06 333 PHE A C 1
ATOM 2622 O O . PHE A 1 333 ? -9.891 7.625 7.988 1.00 83.06 333 PHE A O 1
ATOM 2629 N N . LEU A 1 334 ? -11.481 6.709 9.310 1.00 84.44 334 LEU A N 1
ATOM 2630 C CA . LEU A 1 334 ? -12.322 6.284 8.204 1.00 84.44 334 LEU A CA 1
ATOM 2631 C C . LEU A 1 334 ? -12.990 7.519 7.571 1.00 84.44 334 LEU A C 1
ATOM 2633 O O . LEU A 1 334 ? -13.204 8.543 8.231 1.00 84.44 334 LEU A O 1
ATOM 2637 N N . PRO A 1 335 ? -13.323 7.483 6.271 1.00 80.38 335 PRO A N 1
ATOM 2638 C CA . PRO A 1 335 ? -13.832 8.660 5.565 1.00 80.38 335 PRO A CA 1
ATOM 2639 C C . PRO A 1 335 ? -15.084 9.312 6.160 1.00 80.38 335 PRO A C 1
ATOM 2641 O O . PRO A 1 335 ? -15.233 10.529 6.031 1.00 80.38 335 PRO A O 1
ATOM 2644 N N . HIS A 1 336 ? -15.960 8.552 6.820 1.00 80.62 336 HIS A N 1
ATOM 2645 C CA . HIS A 1 336 ? -17.147 9.108 7.474 1.00 80.62 336 HIS A CA 1
ATOM 2646 C C . HIS A 1 336 ? -16.791 9.914 8.739 1.00 80.62 336 HIS A C 1
ATOM 2648 O O . HIS A 1 336 ? -17.404 10.952 8.980 1.00 80.62 336 HIS A O 1
ATOM 2654 N N . GLU A 1 337 ? -15.744 9.515 9.467 1.00 77.69 337 GLU A N 1
ATOM 2655 C CA . GLU A 1 337 ? -15.237 10.190 10.674 1.00 77.69 337 GLU A CA 1
ATOM 2656 C C . GLU A 1 337 ? -14.439 11.464 10.342 1.00 77.69 337 GLU A C 1
ATOM 2658 O O . GLU A 1 337 ? -14.320 12.384 11.151 1.00 77.69 337 GLU A O 1
ATOM 2663 N N . GLY A 1 338 ? -13.850 11.514 9.144 1.00 76.88 338 GLY A N 1
ATOM 2664 C CA . GLY A 1 338 ? -12.918 12.564 8.753 1.00 76.88 338 GLY A CA 1
ATOM 2665 C C . GLY A 1 338 ? -13.571 13.848 8.226 1.00 76.88 338 GLY A C 1
ATOM 2666 O O . GLY A 1 338 ? -14.620 13.836 7.578 1.00 76.88 338 GLY A O 1
ATOM 2667 N N . ASN A 1 339 ? -12.875 14.973 8.405 1.00 78.88 339 ASN A N 1
ATOM 2668 C CA . ASN A 1 339 ? -13.196 16.249 7.763 1.00 78.88 339 ASN A CA 1
ATOM 2669 C C . ASN A 1 339 ? -12.868 16.246 6.252 1.00 78.88 339 ASN A C 1
ATOM 2671 O O . ASN A 1 339 ? -12.242 15.326 5.721 1.00 78.88 339 ASN A O 1
ATOM 2675 N N . LYS A 1 340 ? -13.241 17.319 5.539 1.00 80.75 340 LYS A N 1
ATOM 2676 C CA . LYS A 1 340 ? -13.045 17.448 4.080 1.00 80.75 340 LYS A CA 1
ATOM 2677 C C . LYS A 1 340 ? -11.600 17.194 3.625 1.00 80.75 340 LYS A C 1
ATOM 2679 O O . LYS A 1 340 ? -11.386 16.539 2.605 1.00 80.75 340 LYS A O 1
ATOM 2684 N N . ASN A 1 341 ? -10.608 17.678 4.373 1.00 81.19 341 ASN A N 1
ATOM 2685 C CA . ASN A 1 341 ? -9.198 17.481 4.027 1.00 81.19 341 ASN A CA 1
ATOM 2686 C C . ASN A 1 341 ? -8.775 16.022 4.213 1.00 81.19 341 ASN A C 1
ATOM 2688 O O . ASN A 1 341 ? -8.093 15.466 3.356 1.00 81.19 341 ASN A O 1
ATOM 2692 N N . GLN A 1 342 ? -9.211 15.387 5.299 1.00 79.56 342 GLN A N 1
ATOM 2693 C CA . GLN A 1 342 ? -8.919 13.979 5.576 1.00 79.56 342 GLN A CA 1
ATOM 2694 C C . GLN A 1 342 ? -9.558 13.060 4.531 1.00 79.56 342 GLN A C 1
ATOM 2696 O O . GLN A 1 342 ? -8.883 12.170 4.017 1.00 79.56 342 GLN A O 1
ATOM 2701 N N . ARG A 1 343 ? -10.801 13.340 4.119 1.00 82.56 343 ARG A N 1
ATOM 2702 C CA . ARG A 1 343 ? -11.467 12.624 3.018 1.00 82.56 343 ARG A CA 1
ATOM 2703 C C . ARG A 1 343 ? -10.701 12.752 1.703 1.00 82.56 343 ARG A C 1
ATOM 2705 O O . ARG A 1 343 ? -10.529 11.761 1.003 1.00 82.56 343 ARG A O 1
ATOM 2712 N N . ARG A 1 344 ? -10.175 13.942 1.389 1.00 84.81 344 ARG A N 1
ATOM 2713 C CA . ARG A 1 344 ? -9.347 14.157 0.190 1.00 84.81 344 ARG A CA 1
ATOM 2714 C C . ARG A 1 344 ? -8.038 13.363 0.240 1.00 84.81 344 ARG A C 1
ATOM 2716 O O . ARG A 1 344 ? -7.644 12.780 -0.765 1.00 84.81 344 ARG A O 1
ATOM 2723 N N . ILE A 1 345 ? -7.373 13.320 1.398 1.00 85.56 345 ILE A N 1
ATOM 2724 C CA . ILE A 1 345 ? -6.153 12.517 1.593 1.00 85.56 345 ILE A CA 1
ATOM 2725 C C . ILE A 1 345 ? -6.465 11.027 1.430 1.00 85.56 345 ILE A C 1
ATOM 2727 O O . ILE A 1 345 ? -5.712 10.319 0.763 1.00 85.56 345 ILE A O 1
ATOM 2731 N N . PHE A 1 346 ? -7.574 10.556 2.004 1.00 88.06 346 PHE A N 1
ATOM 2732 C CA . PHE A 1 346 ? -8.027 9.181 1.829 1.00 88.06 346 PHE A CA 1
ATOM 2733 C C . PHE A 1 346 ? -8.281 8.860 0.354 1.00 88.06 346 PHE A C 1
ATOM 2735 O O . PHE A 1 346 ? -7.715 7.898 -0.146 1.00 88.06 346 PHE A O 1
ATOM 2742 N N . GLN A 1 347 ? -9.042 9.691 -0.364 1.00 89.00 347 GLN A N 1
ATOM 2743 C CA . GLN A 1 347 ? -9.313 9.496 -1.795 1.00 89.00 347 GLN A CA 1
ATOM 2744 C C . GLN A 1 347 ? -8.027 9.450 -2.626 1.00 89.00 347 GLN A C 1
ATOM 2746 O O . GLN A 1 347 ? -7.896 8.628 -3.532 1.00 89.00 347 GLN A O 1
ATOM 2751 N N . PHE A 1 348 ? -7.047 10.297 -2.299 1.00 89.44 348 PHE A N 1
ATOM 2752 C CA . PHE A 1 348 ? -5.739 10.241 -2.942 1.00 89.44 348 PHE A CA 1
ATOM 2753 C C . PHE A 1 348 ? -5.047 8.894 -2.692 1.00 89.44 348 PHE A C 1
ATOM 2755 O O . PHE A 1 348 ? -4.623 8.245 -3.645 1.00 89.44 348 PHE A O 1
ATOM 2762 N N . LYS A 1 349 ? -4.977 8.432 -1.434 1.00 90.19 349 LYS A N 1
ATOM 2763 C CA . LYS A 1 349 ? -4.378 7.129 -1.092 1.00 90.19 349 LYS A CA 1
ATOM 2764 C C . LYS A 1 349 ? -5.128 5.956 -1.727 1.00 90.19 349 LYS A C 1
ATOM 2766 O O . LYS A 1 349 ? -4.485 5.048 -2.245 1.00 90.19 349 LYS A O 1
ATOM 2771 N N . TRP A 1 350 ? -6.457 6.006 -1.743 1.00 92.69 350 TRP A N 1
ATOM 2772 C CA . TRP A 1 350 ? -7.320 5.022 -2.390 1.00 92.69 350 TRP A CA 1
ATOM 2773 C C . TRP A 1 350 ? -6.910 4.815 -3.849 1.00 92.69 350 TRP A C 1
ATOM 2775 O O . TRP A 1 350 ? -6.592 3.706 -4.269 1.00 92.69 350 TRP A O 1
ATOM 2785 N N . HIS A 1 351 ? -6.813 5.910 -4.605 1.00 90.88 351 HIS A N 1
ATOM 2786 C CA . HIS A 1 351 ? -6.512 5.860 -6.030 1.00 90.88 351 HIS A CA 1
ATOM 2787 C C . HIS A 1 351 ? -5.042 5.636 -6.379 1.00 90.88 351 HIS A C 1
ATOM 2789 O O . HIS A 1 351 ? -4.770 4.998 -7.396 1.00 90.88 351 HIS A O 1
ATOM 2795 N N . ALA A 1 352 ? -4.119 6.196 -5.597 1.00 88.25 352 ALA A N 1
ATOM 2796 C CA . ALA A 1 352 ? -2.691 6.190 -5.907 1.00 88.25 352 ALA A CA 1
ATOM 2797 C C . ALA A 1 352 ? -1.924 5.036 -5.247 1.00 88.25 352 ALA A C 1
ATOM 2799 O O . ALA A 1 352 ? -0.805 4.747 -5.661 1.00 88.25 352 ALA A O 1
ATOM 2800 N N . ASN A 1 353 ? -2.489 4.394 -4.220 1.00 90.25 353 ASN A N 1
ATOM 2801 C CA . ASN A 1 353 ? -1.792 3.375 -3.437 1.00 90.25 353 ASN A CA 1
ATOM 2802 C C . ASN A 1 353 ? -2.601 2.081 -3.293 1.00 90.25 353 ASN A C 1
ATOM 2804 O O . ASN A 1 353 ? -2.102 1.030 -3.678 1.00 90.25 353 ASN A O 1
ATOM 2808 N N . TYR A 1 354 ? -3.836 2.150 -2.785 1.00 94.56 354 TYR A N 1
ATOM 2809 C CA . TYR A 1 354 ? -4.598 0.946 -2.423 1.00 94.56 354 TYR A CA 1
ATOM 2810 C C . TYR A 1 354 ? -5.089 0.184 -3.658 1.00 94.56 354 TYR A C 1
ATOM 2812 O O . TYR A 1 354 ? -4.705 -0.964 -3.858 1.00 94.56 354 TYR A O 1
ATOM 2820 N N . LEU A 1 355 ? -5.857 0.841 -4.538 1.00 95.94 355 LEU A N 1
ATOM 2821 C CA . LEU A 1 355 ? -6.383 0.193 -5.743 1.00 95.94 355 LEU A CA 1
ATOM 2822 C C . LEU A 1 355 ? -5.286 -0.327 -6.690 1.00 95.94 355 LEU A C 1
ATOM 2824 O O . LEU A 1 355 ? -5.462 -1.418 -7.223 1.00 95.94 355 LEU A O 1
ATOM 2828 N N . PRO A 1 356 ? -4.166 0.392 -6.935 1.00 96.38 356 PRO A N 1
ATOM 2829 C CA . PRO A 1 356 ? -3.071 -0.155 -7.730 1.00 96.38 356 PRO A CA 1
ATOM 2830 C C . PRO A 1 356 ? -2.484 -1.449 -7.171 1.00 96.38 356 PRO A C 1
ATOM 2832 O O . PRO A 1 356 ? -2.216 -2.367 -7.937 1.00 96.38 356 PRO A O 1
ATOM 2835 N N . GLN A 1 357 ? -2.278 -1.510 -5.853 1.00 96.06 357 GLN A N 1
ATOM 2836 C CA . GLN A 1 357 ? -1.706 -2.681 -5.195 1.00 96.06 357 GLN A CA 1
ATOM 2837 C C . GLN A 1 357 ? -2.636 -3.887 -5.314 1.00 96.06 357 GLN A C 1
ATOM 2839 O O . GLN A 1 357 ? -2.211 -4.934 -5.786 1.00 96.06 357 GLN A O 1
ATOM 2844 N N . ILE A 1 358 ? -3.908 -3.693 -4.964 1.00 97.31 358 ILE A N 1
ATOM 2845 C CA . ILE A 1 358 ? -4.938 -4.731 -5.042 1.00 97.31 358 ILE A CA 1
ATOM 2846 C C . ILE A 1 358 ? -5.099 -5.239 -6.473 1.00 97.31 358 ILE A C 1
ATOM 2848 O O . ILE A 1 358 ? -5.098 -6.442 -6.699 1.00 97.31 358 ILE A O 1
ATOM 2852 N N . ALA A 1 359 ? -5.165 -4.335 -7.454 1.00 97.19 359 ALA A N 1
ATOM 2853 C CA . ALA A 1 359 ? -5.315 -4.737 -8.846 1.00 97.19 359 ALA A CA 1
ATOM 2854 C C . ALA A 1 359 ? -4.163 -5.621 -9.335 1.00 97.19 359 ALA A C 1
ATOM 2856 O O . ALA A 1 359 ? -4.405 -6.536 -10.102 1.00 97.19 359 ALA A O 1
ATOM 2857 N N . MET A 1 360 ? -2.934 -5.374 -8.880 1.00 97.38 360 MET A N 1
ATOM 2858 C CA . MET A 1 360 ? -1.791 -6.223 -9.220 1.00 97.38 360 MET A CA 1
ATOM 2859 C C . MET A 1 360 ? -1.764 -7.544 -8.446 1.00 97.38 360 MET A C 1
ATOM 2861 O O . MET A 1 360 ? -1.278 -8.531 -8.982 1.00 97.38 360 MET A O 1
ATOM 2865 N N . TYR A 1 361 ? -2.256 -7.586 -7.205 1.00 97.38 361 TYR A N 1
ATOM 2866 C CA . TYR A 1 361 ? -2.395 -8.858 -6.493 1.00 97.38 361 TYR A CA 1
ATOM 2867 C C . TYR A 1 361 ? -3.427 -9.763 -7.153 1.00 97.38 361 TYR A C 1
ATOM 2869 O O . TYR A 1 361 ? -3.125 -10.932 -7.354 1.00 97.38 361 TYR A O 1
ATOM 2877 N N . LEU A 1 362 ? -4.571 -9.214 -7.565 1.00 97.19 362 LEU A N 1
ATOM 2878 C CA . LEU A 1 362 ? -5.627 -9.972 -8.242 1.00 97.19 362 LEU A CA 1
ATOM 2879 C C . LEU A 1 362 ? -5.197 -10.565 -9.585 1.00 97.19 362 LEU A C 1
ATOM 2881 O O . LEU A 1 362 ? -5.680 -11.616 -9.964 1.00 97.19 362 LEU A O 1
ATOM 2885 N N . GLU A 1 363 ? -4.258 -9.942 -10.299 1.00 96.06 363 GLU A N 1
ATOM 2886 C CA . GLU A 1 363 ? -3.710 -10.533 -11.532 1.00 96.06 363 GLU A CA 1
ATOM 2887 C C . GLU A 1 363 ? -2.896 -11.806 -11.268 1.00 96.06 363 GLU A C 1
ATOM 2889 O O . GLU A 1 363 ? -2.688 -12.600 -12.181 1.00 96.06 363 GLU A O 1
ATOM 2894 N N . GLY A 1 364 ? -2.399 -11.976 -10.040 1.00 93.44 364 GLY A N 1
ATOM 2895 C CA . GLY A 1 364 ? -1.665 -13.159 -9.599 1.00 93.44 364 GLY A CA 1
ATOM 2896 C C . GLY A 1 364 ? -2.524 -14.172 -8.849 1.00 93.44 364 GLY A C 1
ATOM 2897 O O . GLY A 1 364 ? -1.953 -15.043 -8.194 1.00 93.44 364 GLY A O 1
ATOM 2898 N N . THR A 1 365 ? -3.853 -14.038 -8.881 1.00 93.88 365 THR A N 1
ATOM 2899 C CA . THR A 1 365 ? -4.795 -14.959 -8.236 1.00 93.88 365 THR A CA 1
ATOM 2900 C C . THR A 1 365 ? -5.946 -15.322 -9.172 1.00 93.88 365 THR A C 1
ATOM 2902 O O . THR A 1 365 ? -6.182 -14.653 -10.173 1.00 93.88 365 THR A O 1
ATOM 2905 N N . ASP A 1 366 ? -6.698 -16.366 -8.817 1.00 93.12 366 ASP A N 1
ATOM 2906 C CA . ASP A 1 366 ? -7.909 -16.778 -9.541 1.00 93.12 366 ASP A CA 1
ATOM 2907 C C . ASP A 1 366 ? -9.179 -16.048 -9.049 1.00 93.12 366 ASP A C 1
ATOM 2909 O O . ASP A 1 366 ? -10.299 -16.412 -9.408 1.00 93.12 366 ASP A O 1
ATOM 2913 N N . HIS A 1 367 ? -9.029 -15.014 -8.212 1.00 95.81 367 HIS A N 1
ATOM 2914 C CA . HIS A 1 367 ? -10.154 -14.281 -7.630 1.00 95.81 367 HIS A CA 1
ATOM 2915 C C . HIS A 1 367 ? -10.479 -13.008 -8.421 1.00 95.81 367 HIS A C 1
ATOM 2917 O O . HIS A 1 367 ? -9.596 -12.248 -8.807 1.00 95.81 367 HIS A O 1
ATOM 2923 N N . GLU A 1 368 ? -11.769 -12.703 -8.579 1.00 96.50 368 GLU A N 1
ATOM 2924 C CA . GLU A 1 368 ? -12.221 -11.443 -9.197 1.00 96.50 368 GLU A CA 1
ATOM 2925 C C . GLU A 1 368 ? -12.086 -10.231 -8.255 1.00 96.50 368 GLU A C 1
ATOM 2927 O O . GLU A 1 368 ? -11.997 -9.074 -8.688 1.00 96.50 368 GLU A O 1
ATOM 2932 N N . TRP A 1 369 ? -12.064 -10.498 -6.949 1.00 97.75 369 TRP A N 1
ATOM 2933 C CA . TRP A 1 369 ? -11.938 -9.513 -5.885 1.00 97.75 369 TRP A CA 1
ATOM 2934 C C . TRP A 1 369 ? -11.157 -10.083 -4.701 1.00 97.75 369 TRP A C 1
ATOM 2936 O O . TRP A 1 369 ? -11.059 -11.290 -4.510 1.00 97.75 369 TRP A O 1
ATOM 2946 N N . MET A 1 370 ? -10.587 -9.190 -3.900 1.00 98.06 370 MET A N 1
ATOM 2947 C CA . MET A 1 370 ? -9.914 -9.516 -2.643 1.00 98.06 370 MET A CA 1
ATOM 2948 C C . MET A 1 370 ? -10.378 -8.552 -1.558 1.00 98.06 370 MET A C 1
ATOM 2950 O O . MET A 1 370 ? -10.939 -7.497 -1.860 1.00 98.06 370 MET A O 1
ATOM 2954 N N . LEU A 1 371 ? -10.141 -8.880 -0.294 1.00 98.19 371 LEU A N 1
ATOM 2955 C CA . LEU A 1 371 ? -10.569 -8.039 0.815 1.00 98.19 371 LEU A CA 1
ATOM 2956 C C . LEU A 1 371 ? -9.528 -6.951 1.112 1.00 98.19 371 LEU A C 1
ATOM 2958 O O . LEU A 1 371 ? -8.322 -7.186 1.141 1.00 98.19 371 LEU A O 1
ATOM 2962 N N . LEU A 1 372 ? -10.004 -5.734 1.351 1.00 97.81 372 LEU A N 1
ATOM 2963 C CA . LEU A 1 372 ? -9.229 -4.631 1.905 1.00 97.81 372 LEU A CA 1
ATOM 2964 C C . LEU A 1 372 ? -9.745 -4.333 3.308 1.00 97.81 372 LEU A C 1
ATOM 2966 O O . LEU A 1 372 ? -10.854 -3.815 3.462 1.00 97.81 372 LEU A O 1
ATOM 2970 N N . MET A 1 373 ? -8.912 -4.589 4.312 1.00 96.50 373 MET A N 1
ATOM 2971 C CA . MET A 1 373 ? -9.162 -4.162 5.678 1.00 96.50 373 MET A CA 1
ATOM 2972 C C . MET A 1 373 ? -8.710 -2.714 5.864 1.00 96.50 373 MET A C 1
ATOM 2974 O O . MET A 1 373 ? -7.541 -2.374 5.662 1.00 96.50 373 MET A O 1
ATOM 2978 N N . LEU A 1 374 ? -9.624 -1.849 6.301 1.00 95.00 374 LEU A N 1
ATOM 2979 C CA . LEU A 1 374 ? -9.310 -0.479 6.700 1.00 95.00 374 LEU A CA 1
ATOM 2980 C C . LEU A 1 374 ? -9.492 -0.309 8.203 1.00 95.00 374 LEU A C 1
ATOM 2982 O O . LEU A 1 374 ? -10.610 -0.424 8.691 1.00 95.00 374 LEU A O 1
ATOM 2986 N N . VAL A 1 375 ? -8.420 0.055 8.909 1.00 92.44 375 VAL A N 1
ATOM 2987 C CA . VAL A 1 375 ? -8.435 0.261 10.368 1.00 92.44 375 VAL A CA 1
ATOM 2988 C C . VAL A 1 375 ? -8.284 1.742 10.713 1.00 92.44 375 VAL A C 1
ATOM 2990 O O . VAL A 1 375 ? -7.319 2.394 10.296 1.00 92.44 375 VAL A O 1
ATOM 2993 N N . SER A 1 376 ? -9.209 2.280 11.509 1.00 91.00 376 SER A N 1
ATOM 2994 C CA . SER A 1 376 ? -9.122 3.621 12.087 1.00 91.00 376 SER A CA 1
ATOM 2995 C C . SER A 1 376 ? -8.241 3.618 13.330 1.00 91.00 376 SER A C 1
ATOM 2997 O O . SER A 1 376 ? -8.627 3.142 14.394 1.00 91.00 376 SER A O 1
ATOM 2999 N N . ARG A 1 377 ? -7.068 4.247 13.235 1.00 87.38 377 ARG A N 1
ATOM 3000 C CA . ARG A 1 377 ? -6.144 4.405 14.374 1.00 87.38 377 ARG A CA 1
ATOM 3001 C C . ARG A 1 377 ? -6.669 5.347 15.463 1.00 87.38 377 ARG A C 1
ATOM 3003 O O . ARG A 1 377 ? -6.006 5.526 16.475 1.00 87.38 377 ARG A O 1
ATOM 3010 N N . ARG A 1 378 ? -7.794 6.027 15.224 1.00 85.81 378 ARG A N 1
ATOM 3011 C CA . ARG A 1 378 ? -8.404 6.969 16.170 1.00 85.81 378 ARG A CA 1
ATOM 3012 C C . ARG A 1 378 ? -9.461 6.308 17.044 1.00 85.81 378 ARG A C 1
ATOM 3014 O O . ARG A 1 378 ? -9.544 6.682 18.204 1.00 85.81 378 ARG A O 1
ATOM 3021 N N . SER A 1 379 ? -10.285 5.442 16.460 1.00 88.94 379 SER A N 1
ATOM 3022 C CA . SER A 1 379 ? -11.509 4.929 17.086 1.00 88.94 379 SER A CA 1
ATOM 3023 C C . SER A 1 379 ? -11.524 3.416 17.279 1.00 88.94 379 SER A C 1
ATOM 3025 O O . SER A 1 379 ? -12.440 2.908 17.910 1.00 88.94 379 SER A O 1
ATOM 3027 N N . GLY A 1 380 ? -10.570 2.679 16.698 1.00 88.75 380 GLY A N 1
ATOM 3028 C CA . GLY A 1 380 ? -10.607 1.211 16.685 1.00 88.75 380 GLY A CA 1
ATOM 3029 C C . GLY A 1 380 ? -11.658 0.623 15.739 1.00 88.75 380 GLY A C 1
ATOM 3030 O O . GLY A 1 380 ? -11.719 -0.595 15.583 1.00 88.75 380 GLY A O 1
ATOM 3031 N N . LEU A 1 381 ? -12.439 1.471 15.055 1.00 92.88 381 LEU A N 1
ATOM 3032 C CA . LEU A 1 381 ? -13.343 1.037 13.998 1.00 92.88 381 LEU A CA 1
ATOM 3033 C C . LEU A 1 381 ? -12.547 0.467 12.830 1.00 92.88 381 LEU A C 1
ATOM 3035 O O . LEU A 1 381 ? -11.611 1.105 12.332 1.00 92.88 381 LEU A O 1
ATOM 3039 N N . PHE A 1 382 ? -12.967 -0.690 12.341 1.00 94.88 382 PHE A N 1
ATOM 3040 C CA . PHE A 1 382 ? -12.439 -1.259 11.114 1.00 94.88 382 PHE A CA 1
ATOM 3041 C C . PHE A 1 382 ? -13.555 -1.792 10.223 1.00 94.88 382 PHE A C 1
ATOM 3043 O O . PHE A 1 382 ? -14.668 -2.054 10.668 1.00 94.88 382 PHE A O 1
ATOM 3050 N N . THR A 1 383 ? -13.267 -1.908 8.933 1.00 95.75 383 THR A N 1
ATOM 3051 C CA . THR A 1 383 ? -14.207 -2.445 7.948 1.00 95.75 383 THR A CA 1
ATOM 3052 C C . THR A 1 383 ? -13.459 -3.275 6.916 1.00 95.75 383 THR A C 1
ATOM 3054 O O . THR A 1 383 ? -12.283 -3.017 6.640 1.00 95.75 383 THR A O 1
ATOM 3057 N N . MET A 1 384 ? -14.158 -4.253 6.353 1.00 96.62 384 MET A N 1
ATOM 3058 C CA . MET A 1 384 ? -13.698 -5.110 5.270 1.00 96.62 384 MET A CA 1
ATOM 3059 C C . MET A 1 384 ? -14.443 -4.708 4.006 1.00 96.62 384 MET A C 1
ATOM 3061 O O . MET A 1 384 ? -15.669 -4.626 4.002 1.00 96.62 384 MET A O 1
ATOM 3065 N N . LEU A 1 385 ? -13.710 -4.437 2.932 1.00 97.31 385 LEU A N 1
ATOM 3066 C CA . LEU A 1 385 ? -14.300 -4.104 1.640 1.00 97.31 385 LEU A CA 1
ATOM 3067 C C . LEU A 1 385 ? -13.812 -5.098 0.590 1.00 97.31 385 LEU A C 1
ATOM 3069 O O . LEU A 1 385 ? -12.598 -5.231 0.441 1.00 97.31 385 LEU A O 1
ATOM 3073 N N . PRO A 1 386 ? -14.700 -5.743 -0.179 1.00 97.88 386 PRO A N 1
ATOM 3074 C CA . PRO A 1 386 ? -14.279 -6.519 -1.332 1.00 97.88 386 PRO A CA 1
ATOM 3075 C C . PRO A 1 386 ? -13.923 -5.560 -2.474 1.00 97.88 386 PRO A C 1
ATOM 3077 O O . PRO A 1 386 ? -14.716 -4.699 -2.860 1.00 97.88 386 PRO A O 1
ATOM 3080 N N . ILE A 1 387 ? -12.701 -5.662 -2.991 1.00 98.19 387 ILE A N 1
ATOM 3081 C CA . ILE A 1 387 ? -12.134 -4.758 -3.993 1.00 98.19 387 ILE A CA 1
ATOM 3082 C C . ILE A 1 387 ? -11.711 -5.543 -5.231 1.00 98.19 387 ILE A C 1
ATOM 3084 O O . ILE A 1 387 ? -11.027 -6.553 -5.128 1.00 98.19 387 ILE A O 1
ATOM 3088 N N . THR A 1 388 ? -12.064 -5.023 -6.401 1.00 97.88 388 THR A N 1
ATOM 3089 C CA . THR A 1 388 ? -11.779 -5.585 -7.729 1.00 97.88 388 THR A CA 1
ATOM 3090 C C . THR A 1 388 ? -10.538 -4.969 -8.383 1.00 97.88 388 THR A C 1
ATOM 3092 O O . THR A 1 388 ? -10.056 -3.889 -8.016 1.00 97.88 388 THR A O 1
ATOM 3095 N N . GLY A 1 389 ? -10.063 -5.610 -9.455 1.00 95.88 389 GLY A N 1
ATOM 3096 C CA . GLY A 1 389 ? -8.885 -5.212 -10.233 1.00 95.88 389 GLY A CA 1
ATOM 3097 C C . GLY A 1 389 ? -9.036 -3.977 -11.136 1.00 95.88 389 GLY A C 1
ATOM 3098 O O . GLY A 1 389 ? -8.278 -3.812 -12.094 1.00 95.88 389 GLY A O 1
ATOM 3099 N N . VAL A 1 390 ? -9.971 -3.056 -10.857 1.00 95.31 390 VAL A N 1
ATOM 3100 C CA . VAL A 1 390 ? -10.352 -1.938 -11.760 1.00 95.31 390 VAL A CA 1
ATOM 3101 C C . VAL A 1 390 ? -9.200 -1.038 -12.219 1.00 95.31 390 VAL A C 1
ATOM 3103 O O . VAL A 1 390 ? -9.324 -0.318 -13.215 1.00 95.31 390 VAL A O 1
ATOM 3106 N N . LYS A 1 391 ? -8.072 -1.017 -11.498 1.00 95.12 391 LYS A N 1
ATOM 3107 C CA . LYS A 1 391 ? -6.916 -0.181 -11.848 1.00 95.12 391 LYS A CA 1
ATOM 3108 C C . LYS A 1 391 ? -5.948 -0.815 -12.831 1.00 95.12 391 LYS A C 1
ATOM 3110 O O . LYS A 1 391 ? -5.155 -0.060 -13.401 1.00 95.12 391 LYS A O 1
ATOM 3115 N N . MET A 1 392 ? -6.035 -2.113 -13.112 1.00 95.12 392 MET A N 1
ATOM 3116 C CA . MET A 1 392 ? -4.975 -2.789 -13.856 1.00 95.12 392 MET A CA 1
ATOM 3117 C C . MET A 1 392 ? -4.786 -2.235 -15.273 1.00 95.12 392 MET A C 1
ATOM 3119 O O . MET A 1 392 ? -3.681 -1.861 -15.664 1.00 95.12 392 MET A O 1
ATOM 3123 N N . LYS A 1 393 ? -5.879 -2.024 -16.018 1.00 95.00 393 LYS A N 1
ATOM 3124 C CA . LYS A 1 393 ? -5.825 -1.408 -17.359 1.00 95.00 393 LYS A CA 1
ATOM 3125 C C . LYS A 1 393 ? -5.164 -0.023 -17.353 1.00 95.00 393 LYS A C 1
ATOM 3127 O O . LYS A 1 393 ? -4.462 0.342 -18.297 1.00 95.00 393 LYS A O 1
ATOM 3132 N N . THR A 1 394 ? -5.390 0.758 -16.294 1.00 94.56 394 THR A N 1
ATOM 3133 C CA . THR A 1 394 ? -4.776 2.085 -16.138 1.00 94.56 394 THR A CA 1
ATOM 3134 C C . THR A 1 394 ? -3.281 1.966 -15.852 1.00 94.56 394 THR A C 1
ATOM 3136 O O . THR A 1 394 ? -2.504 2.727 -16.426 1.00 94.56 394 THR A O 1
ATOM 3139 N N . LEU A 1 395 ? -2.875 1.008 -15.012 1.00 95.50 395 LEU A N 1
ATOM 3140 C CA . LEU A 1 395 ? -1.468 0.735 -14.716 1.00 95.50 395 LEU A CA 1
ATOM 3141 C C . LEU A 1 395 ? -0.707 0.304 -15.967 1.00 95.50 395 LEU A C 1
ATOM 3143 O O . LEU A 1 395 ? 0.271 0.953 -16.315 1.00 95.50 395 LEU A O 1
ATOM 3147 N N . ARG A 1 396 ? -1.219 -0.670 -16.724 1.00 96.06 396 ARG A N 1
ATOM 3148 C CA . ARG A 1 396 ? -0.597 -1.122 -17.980 1.00 96.06 396 ARG A CA 1
ATOM 3149 C C . ARG A 1 396 ? -0.417 0.019 -18.988 1.00 96.06 396 ARG A C 1
ATOM 3151 O O . ARG A 1 396 ? 0.651 0.191 -19.569 1.00 96.06 396 ARG A O 1
ATOM 3158 N N . LYS A 1 397 ? -1.436 0.879 -19.154 1.00 95.75 397 LYS A N 1
ATOM 3159 C CA . LYS A 1 397 ? -1.333 2.083 -20.007 1.00 95.75 397 LYS A CA 1
ATOM 3160 C C . LYS A 1 397 ? -0.256 3.053 -19.508 1.00 95.75 397 LYS A C 1
ATOM 3162 O O . LYS A 1 397 ? 0.415 3.685 -20.321 1.00 95.75 397 LYS A O 1
ATOM 3167 N N . ARG A 1 398 ? -0.120 3.203 -18.190 1.00 95.06 398 ARG A N 1
ATOM 3168 C CA . ARG A 1 398 ? 0.887 4.062 -17.560 1.00 95.06 398 ARG A CA 1
ATOM 3169 C C . ARG A 1 398 ? 2.293 3.505 -17.766 1.00 95.06 398 ARG A C 1
ATOM 3171 O O . ARG A 1 398 ? 3.144 4.254 -18.225 1.00 95.06 398 ARG A O 1
ATOM 3178 N N . TRP A 1 399 ? 2.506 2.213 -17.530 1.00 96.25 399 TRP A N 1
ATOM 3179 C CA . TRP A 1 399 ? 3.783 1.542 -17.777 1.00 96.25 399 TRP A CA 1
ATOM 3180 C C . TRP A 1 399 ? 4.209 1.690 -19.236 1.00 96.25 399 TRP A C 1
ATOM 3182 O O . TRP A 1 399 ? 5.273 2.232 -19.502 1.00 96.25 399 TRP A O 1
ATOM 3192 N N . ARG A 1 400 ? 3.323 1.389 -20.194 1.00 96.38 400 ARG A N 1
ATOM 3193 C CA . ARG A 1 400 ? 3.592 1.619 -21.626 1.00 96.38 400 ARG A CA 1
ATOM 3194 C C . ARG A 1 400 ? 3.903 3.071 -21.979 1.00 96.38 400 ARG A C 1
ATOM 3196 O O . ARG A 1 400 ? 4.608 3.322 -22.947 1.00 96.38 400 ARG A O 1
ATOM 3203 N N . LYS A 1 401 ? 3.345 4.042 -21.249 1.00 96.75 401 LYS A N 1
ATOM 3204 C CA . LYS A 1 401 ? 3.678 5.460 -21.444 1.00 96.75 401 LYS A CA 1
ATOM 3205 C C . LYS A 1 401 ? 5.083 5.773 -20.928 1.00 96.75 401 LYS A C 1
ATOM 3207 O O . LYS A 1 401 ? 5.772 6.540 -21.588 1.00 96.75 401 LYS A O 1
ATOM 3212 N N . LEU A 1 402 ? 5.474 5.218 -19.781 1.00 95.69 402 LEU A N 1
ATOM 3213 C CA . LEU A 1 402 ? 6.817 5.380 -19.220 1.00 95.69 402 LEU A CA 1
ATOM 3214 C C . LEU A 1 402 ? 7.876 4.746 -20.127 1.00 95.69 402 LEU A C 1
ATOM 3216 O O . LEU A 1 402 ? 8.876 5.383 -20.409 1.00 95.69 402 LEU A O 1
ATOM 3220 N N . LEU A 1 403 ? 7.602 3.562 -20.677 1.00 95.94 403 LEU A N 1
ATOM 3221 C CA . LEU A 1 403 ? 8.492 2.859 -21.614 1.00 95.94 403 LEU A CA 1
ATOM 3222 C C . LEU A 1 403 ? 8.617 3.512 -23.002 1.00 95.94 403 LEU A C 1
ATOM 3224 O O . LEU A 1 403 ? 9.192 2.918 -23.906 1.00 95.94 403 LEU A O 1
ATOM 3228 N N . LYS A 1 404 ? 8.057 4.710 -23.205 1.00 95.25 404 LYS A N 1
ATOM 3229 C CA . LYS A 1 404 ? 8.386 5.543 -24.374 1.00 95.25 404 LYS A CA 1
ATOM 3230 C C . LYS A 1 404 ? 9.703 6.298 -24.201 1.00 95.25 404 LYS A C 1
ATOM 3232 O O . LYS A 1 404 ? 10.165 6.906 -25.157 1.00 95.25 404 LYS A O 1
ATOM 3237 N N . ASP A 1 405 ? 10.223 6.335 -22.981 1.00 96.38 405 ASP A N 1
ATOM 3238 C CA . ASP A 1 405 ? 11.563 6.808 -22.685 1.00 96.38 405 ASP A CA 1
ATOM 3239 C C . ASP A 1 405 ? 12.563 5.682 -22.990 1.00 96.38 405 ASP A C 1
ATOM 3241 O O . ASP A 1 405 ? 12.470 4.599 -22.406 1.00 96.38 405 ASP A O 1
ATOM 3245 N N . ASP A 1 406 ? 13.471 5.924 -23.938 1.00 94.88 406 ASP A N 1
ATOM 3246 C CA . ASP A 1 406 ? 14.394 4.903 -24.450 1.00 94.88 406 ASP A CA 1
ATOM 3247 C C . ASP A 1 406 ? 15.389 4.422 -23.381 1.00 94.88 406 ASP A C 1
ATOM 3249 O O . ASP A 1 406 ? 15.750 3.244 -23.363 1.00 94.88 406 ASP A O 1
ATOM 3253 N N . GLU A 1 407 ? 15.808 5.305 -22.466 1.00 95.56 407 GLU A N 1
ATOM 3254 C CA . GLU A 1 407 ? 16.725 4.952 -21.378 1.00 95.56 407 GLU A CA 1
ATOM 3255 C C . GLU A 1 407 ? 16.044 3.979 -20.413 1.00 95.56 407 GLU A C 1
ATOM 3257 O O . GLU A 1 407 ? 16.558 2.889 -20.147 1.00 95.56 407 GLU A O 1
ATOM 3262 N N . LEU A 1 408 ? 14.843 4.328 -19.947 1.00 95.75 408 LEU A N 1
ATOM 3263 C CA . LEU A 1 408 ? 14.066 3.475 -19.056 1.00 95.75 408 LEU A CA 1
ATOM 3264 C C . LEU A 1 408 ? 13.674 2.152 -19.728 1.00 95.75 408 LEU A C 1
ATOM 3266 O O . LEU A 1 408 ? 13.738 1.096 -19.099 1.00 95.75 408 LEU A O 1
ATOM 3270 N N . ALA A 1 409 ? 13.288 2.182 -21.006 1.00 95.75 409 ALA A N 1
ATOM 3271 C CA . ALA A 1 409 ? 12.989 0.970 -21.765 1.00 95.75 409 ALA A CA 1
ATOM 3272 C C . ALA A 1 409 ? 14.215 0.047 -21.872 1.00 95.75 409 ALA A C 1
ATOM 3274 O O . ALA A 1 409 ? 14.088 -1.165 -21.675 1.00 95.75 409 ALA A O 1
ATOM 3275 N N . GLY A 1 410 ? 15.404 0.611 -22.109 1.00 96.12 410 GLY A N 1
ATOM 3276 C CA . GLY A 1 410 ? 16.667 -0.127 -22.132 1.00 96.12 410 GLY A CA 1
ATOM 3277 C C . GLY A 1 410 ? 17.008 -0.779 -20.789 1.00 96.12 410 GLY A C 1
ATOM 3278 O O . GLY A 1 410 ? 17.432 -1.936 -20.755 1.00 96.12 410 GLY A O 1
ATOM 3279 N N . GLN A 1 411 ? 16.752 -0.094 -19.670 1.00 95.38 411 GLN A N 1
ATOM 3280 C CA . GLN A 1 411 ? 16.946 -0.659 -18.328 1.00 95.38 411 GLN A CA 1
ATOM 3281 C C . GLN A 1 411 ? 16.001 -1.833 -18.046 1.00 95.38 411 GLN A C 1
ATOM 3283 O O . GLN A 1 411 ? 16.423 -2.852 -17.498 1.00 95.38 411 GLN A O 1
ATOM 3288 N N . VAL A 1 412 ? 14.731 -1.721 -18.448 1.00 95.31 412 VAL A N 1
ATOM 3289 C CA . VAL A 1 412 ? 13.756 -2.817 -18.316 1.00 95.31 412 VAL A CA 1
ATOM 3290 C C . VAL A 1 412 ? 14.165 -4.015 -19.170 1.00 95.31 412 VAL A C 1
ATOM 3292 O O . VAL A 1 412 ? 14.120 -5.144 -18.685 1.00 95.31 412 VAL A O 1
ATOM 3295 N N . ALA A 1 413 ? 14.613 -3.781 -20.407 1.00 94.19 413 ALA A N 1
ATOM 3296 C CA . ALA A 1 413 ? 15.101 -4.839 -21.289 1.00 94.19 413 ALA A CA 1
ATOM 3297 C C . ALA A 1 413 ? 16.327 -5.552 -20.702 1.00 94.19 413 ALA A C 1
ATOM 3299 O O . ALA A 1 413 ? 16.329 -6.776 -20.619 1.00 94.19 413 ALA A O 1
ATOM 3300 N N . THR A 1 414 ? 17.304 -4.792 -20.200 1.00 93.06 414 THR A N 1
ATOM 3301 C CA . THR A 1 414 ? 18.490 -5.338 -19.515 1.00 93.06 414 THR A CA 1
ATOM 3302 C C . THR A 1 414 ? 18.093 -6.211 -18.327 1.00 93.06 414 THR A C 1
ATOM 3304 O O . THR A 1 414 ? 18.619 -7.305 -18.134 1.00 93.06 414 THR A O 1
ATOM 3307 N N . TYR A 1 415 ? 17.138 -5.742 -17.519 1.00 93.06 415 TYR A N 1
ATOM 3308 C CA . TYR A 1 415 ? 16.654 -6.503 -16.374 1.00 93.06 415 TYR A CA 1
ATOM 3309 C C . TYR A 1 415 ? 15.962 -7.810 -16.790 1.00 93.06 415 TYR A C 1
ATOM 3311 O O . TYR A 1 415 ? 16.183 -8.844 -16.157 1.00 93.06 415 TYR A O 1
ATOM 3319 N N . ARG A 1 416 ? 15.157 -7.772 -17.858 1.00 92.38 416 ARG A N 1
ATOM 3320 C CA . ARG A 1 416 ? 14.495 -8.951 -18.425 1.00 92.38 416 ARG A CA 1
ATOM 3321 C C . ARG A 1 416 ? 15.502 -9.974 -18.946 1.00 92.38 416 ARG A C 1
ATOM 3323 O O . ARG A 1 416 ? 15.425 -11.126 -18.551 1.00 92.38 416 ARG A O 1
ATOM 3330 N N . GLU A 1 417 ? 16.483 -9.554 -19.741 1.00 91.00 417 GLU A N 1
ATOM 3331 C CA . GLU A 1 417 ? 17.533 -10.451 -20.253 1.00 91.00 417 GLU A CA 1
ATOM 3332 C C . GLU A 1 417 ? 18.302 -11.135 -19.117 1.00 91.00 417 GLU A C 1
ATOM 3334 O O . GLU A 1 417 ? 18.601 -12.326 -19.182 1.00 91.00 417 GLU A O 1
ATOM 3339 N N . ALA A 1 418 ? 18.562 -10.407 -18.028 1.00 87.50 418 ALA A N 1
ATOM 3340 C CA . ALA A 1 418 ? 19.171 -10.992 -16.844 1.00 87.50 418 ALA A CA 1
ATOM 3341 C C . ALA A 1 418 ? 18.260 -12.037 -16.159 1.00 87.50 418 ALA A C 1
ATOM 3343 O O . ALA A 1 418 ? 18.772 -12.967 -15.542 1.00 87.50 418 ALA A O 1
ATOM 3344 N N . LEU A 1 419 ? 16.923 -11.903 -16.210 1.00 86.50 419 LEU A N 1
ATOM 3345 C CA . LEU A 1 419 ? 15.987 -12.928 -15.704 1.00 86.50 419 LEU A CA 1
ATOM 3346 C C . LEU A 1 419 ? 16.078 -14.200 -16.542 1.00 86.50 419 LEU A C 1
ATOM 3348 O O . LEU A 1 419 ? 16.283 -15.266 -15.972 1.00 86.50 419 LEU A O 1
ATOM 3352 N N . ASP A 1 420 ? 16.039 -14.057 -17.863 1.00 81.50 420 ASP A N 1
ATOM 3353 C CA . ASP A 1 420 ? 16.064 -15.186 -18.798 1.00 81.50 420 ASP A CA 1
ATOM 3354 C C . ASP A 1 420 ? 17.388 -15.971 -18.746 1.00 81.50 420 ASP A C 1
ATOM 3356 O O . ASP A 1 420 ? 17.418 -17.156 -19.045 1.00 81.50 420 ASP A O 1
ATOM 3360 N N . SER A 1 421 ? 18.496 -15.327 -18.360 1.00 75.62 421 SER A N 1
ATOM 3361 C CA . SER A 1 421 ? 19.809 -15.983 -18.240 1.00 75.62 421 SER A CA 1
ATOM 3362 C C . SER A 1 421 ? 20.006 -16.835 -16.975 1.00 75.62 421 SER A C 1
ATOM 3364 O O . SER A 1 421 ? 21.021 -17.523 -16.863 1.00 75.62 421 SER A O 1
ATOM 3366 N N . GLU A 1 422 ? 19.089 -16.745 -16.006 1.00 65.56 422 GLU A N 1
ATOM 3367 C CA . GLU A 1 422 ? 19.140 -17.488 -14.736 1.00 65.56 422 GLU A CA 1
ATOM 3368 C C . GLU A 1 422 ? 18.184 -18.698 -14.696 1.00 65.56 422 GLU A C 1
ATOM 3370 O O . GLU A 1 422 ? 18.301 -19.517 -13.780 1.00 65.56 422 GLU A O 1
ATOM 3375 N N . GLU A 1 423 ? 17.260 -18.806 -15.660 1.00 52.12 423 GLU A N 1
ATOM 3376 C CA . GLU A 1 423 ? 16.440 -20.005 -15.920 1.00 52.12 423 GLU A CA 1
ATOM 3377 C C . GLU A 1 423 ? 17.187 -21.004 -16.815 1.00 52.12 423 GLU A C 1
ATOM 3379 O O . GLU A 1 423 ? 17.061 -22.225 -16.547 1.00 52.12 423 GLU A O 1
#

Radius of gyration: 27.56 Å; Cα contacts (8 Å, |Δi|>4): 674; chains: 1; bounding box: 50×74×58 Å

Solvent-accessible surface area (backbone atoms only — not comparable to full-atom values): 24306 Å² total; per-residue (Å²): 137,81,80,75,83,77,76,82,80,85,78,64,74,41,29,44,48,56,51,51,53,49,43,28,76,76,75,37,78,68,64,43,83,41,65,37,30,85,77,68,80,50,53,83,35,58,26,27,60,45,41,37,82,88,72,53,84,72,61,89,97,60,53,72,51,92,71,84,60,53,79,33,77,91,74,63,34,41,36,59,49,31,31,36,41,37,39,90,96,50,81,68,47,42,32,30,48,77,88,64,77,64,65,74,80,73,79,70,80,75,68,84,60,71,74,78,68,62,77,70,64,73,72,72,55,57,69,62,62,76,65,34,44,32,31,26,90,84,77,64,53,67,51,75,36,77,59,68,54,71,44,97,92,36,74,40,42,42,49,41,70,57,46,74,65,48,43,50,55,49,49,54,40,60,74,75,30,57,68,39,66,44,49,43,84,80,37,83,56,67,78,43,90,42,48,54,76,52,69,68,47,48,51,50,23,38,51,52,32,55,54,48,30,54,50,62,70,71,45,84,90,64,77,53,71,47,27,75,57,88,68,86,78,41,76,64,63,38,48,81,33,66,47,42,70,71,40,38,54,51,45,48,76,42,34,71,75,35,39,96,48,84,60,76,76,81,38,72,45,72,60,67,76,57,34,43,46,39,45,50,52,35,37,52,52,57,56,48,68,78,50,86,77,80,38,59,46,78,34,60,80,32,48,32,74,39,75,95,70,64,43,70,36,33,48,59,44,63,26,23,52,69,87,41,43,25,38,77,44,78,37,71,51,50,63,86,80,36,55,76,67,52,34,51,53,48,54,49,44,42,65,54,47,50,40,40,43,52,11,56,49,36,65,25,48,96,47,76,50,32,36,38,37,42,36,17,70,72,59,31,42,28,34,28,38,28,35,31,42,74,38,38,72,59,49,54,55,48,51,58,57,56,52,69,38,64,69,59,35,50,38,44,50,54,48,36,54,57,52,66,74,75,110

Mean predicted aligned error: 14.93 Å

pLDDT: mean 84.38, std 15.65, range [25.69, 98.19]

Nearest PDB structures (foldseek):
  8xa9-assembly2_B  TM=4.582E-01  e=8.219E-04  Homo sapiens
  5zyv-assembly1_A  TM=4.084E-01  e=9.766E-04  Homo sapiens
  8xa9-assembly1_A  TM=4.569E-01  e=4.110E-03  Homo sapiens
  5zyt-assembly1_A  TM=4.081E-01  e=1.157E-02  Homo sapiens
  5zyu-assembly2_B  TM=3.442E-01  e=5.479E-03  Homo sapiens